Protein AF-B1H1B9-F1 (afdb_monomer)

Sequence (401 aa):
MFMEPSKSPTAQKQERFEDKLERRLECHEILRSRYNITSCRQDTPSWGREQDNQGQSLRQQEFFKRRHLWAEGLEGRRIRSPPKFQKYIRYSSLKHSTHLQSINTDHGLSENNKLSRKHNHSKTYPFDYKGLNLDTLNKGSQWDSAHDLINRNKMSTREKGVQTSQSLTGLTSICIKRDSSQQTDCATSVLNGELLELSEYLVEALHRERKLKKKLCSLQELFRTLLQTSEKSFKAQVNEDKLKCKVAVLEKQLFIYSQNFPKTSVKKVLLEMEEEKQRYEEKAKESLQKLTEDKFSAEKNLENTKVSLAVTSGECDIWKEEYEKLKMDWSELTNKHSELKNELFVLQSKLQWIETKDLQMQQLYSHLQSLEREKTELEALNEQLQEDNEQKKERLYSMEG

Secondary structure (DSSP, 8-state):
--PPPPPPP-------HHHHHHHHHHHHHHHHHS----GGG----------------HHHHHHHHHTT-----------PPPP---------------------------------------------------------------------------------------------------S-HHHHHHHHHHHHHHHHHHHHHHHHHHHHHHHHHHHHHHHHHHHHHHHHHHHHHHHHHHHHHHHHHHHHHHHHHHHHS-HHHHHHHHHHHHHHHHHHHHHHHHHHHHHHHHHHHHHHHHHHHHHHHHHHHHHHHHHHHHHHHHHHHHHHHHHHHHHHHHHHHHHHHHHHHHHHHHHHHHHHHHHHHHHHHHHHHHHHHHHHHHHHHHHHHHHHHHH--

Radius of gyration: 79.84 Å; Cα contacts (8 Å, |Δi|>4): 6; chains: 1; bounding box: 178×100×269 Å

Solvent-accessible surface area (backbone atoms only — not comparable to full-atom values): 25959 Å² total; per-residue (Å²): 134,87,81,81,83,76,83,72,80,79,75,77,72,79,72,50,71,63,61,57,49,50,55,51,50,53,52,51,50,56,56,68,70,46,83,78,82,58,82,90,70,70,93,62,93,79,79,85,77,92,77,84,88,81,77,80,54,73,70,55,53,52,52,38,62,78,62,67,64,72,85,73,86,80,82,89,77,93,77,84,81,79,82,86,81,85,76,88,79,88,80,87,77,89,78,83,83,86,83,79,79,86,75,88,82,79,90,81,92,79,92,80,91,82,90,82,90,76,89,86,84,89,82,88,83,89,88,86,86,84,90,83,89,86,83,90,90,85,85,89,84,86,88,88,87,87,82,89,87,89,88,84,88,87,88,85,89,84,88,82,91,84,88,85,86,83,88,82,83,86,88,76,90,83,84,81,84,87,88,85,80,93,88,60,74,64,62,60,52,51,52,52,50,55,52,49,53,51,50,51,52,50,54,52,51,52,50,53,48,54,53,50,51,52,51,49,52,53,50,51,52,51,50,53,51,51,50,54,51,48,54,52,49,55,55,50,50,56,51,50,51,55,49,51,54,52,49,54,52,51,51,51,52,51,49,50,57,56,61,75,51,44,69,65,58,60,50,47,54,52,50,54,50,52,52,50,51,50,52,53,52,50,52,49,49,53,52,51,52,50,51,53,52,53,47,52,52,51,52,53,50,50,50,53,51,51,53,54,48,54,50,54,50,52,52,52,51,52,54,48,54,52,48,51,50,53,52,51,53,51,51,52,52,52,49,53,51,53,51,53,51,51,53,50,52,53,51,51,53,52,50,53,52,49,53,55,49,51,51,53,49,51,53,51,52,53,50,51,54,48,54,50,50,52,49,52,52,50,50,52,51,49,51,52,51,50,50,54,49,50,53,49,50,54,50,50,60,65,70,76,108

InterPro domains:
  IPR051176 Centrosomal and Immune Signaling Modulators [PTHR15715] (124-396)
  IPR060406 SLMAP-like, first coiled-coil [PF27557] (194-260)

Organism: Xenopus tropicalis (NCBI:txid8364)

Foldseek 3Di:
DDDDDDDDPPPPPPDDPVNVVVVVVVVVVVVVPDPPPDVPDPPDPDDDDDDDDDDDDPVVVVVCVVVVVPDDDDDDDDDDDDDDDDDDDDDDDDDDDDDDDDDDDDDDDDDDDDDDDDDDDDDDDDDDDDDDDDDDDDDDDDDDDDDDDDDDDDDDDDDDDDDDDDDDDDDDDDDDDDDDDDDDPPVVVVVVVVVVVVVVVVVVVVVVVVVVVVVVVVVVVVVVVVVVVVVVVVVVVVVVVVVVVVVVVVVVVVVCVCVVCPVVVVVVVVVVVVVVVVVVVVVVVVVVVVVVVVVVVVVVVVVVVVVVVVVVVVVVVVVVVVVVVVVVVVVVVVVVVVVVVVVVVVVVVVVVVVVVVVVVVVVVVVVVVVVVVVVVVVVVVVVVVVVVVVVVVVVVVVVVD

Mean predicted aligned error: 23.72 Å

Structure (mmCIF, N/CA/C/O backbone):
data_AF-B1H1B9-F1
#
_entry.id   AF-B1H1B9-F1
#
loop_
_atom_site.group_PDB
_atom_site.id
_atom_site.type_symbol
_atom_site.label_atom_id
_atom_site.label_alt_id
_atom_site.label_comp_id
_atom_site.label_asym_id
_atom_site.label_entity_id
_atom_site.label_seq_id
_atom_site.pdbx_PDB_ins_code
_atom_site.Cartn_x
_atom_site.Cartn_y
_atom_site.Cartn_z
_atom_site.occupancy
_atom_site.B_iso_or_equiv
_atom_site.auth_seq_id
_atom_site.auth_comp_id
_atom_site.auth_asym_id
_atom_site.auth_atom_id
_atom_site.pdbx_PDB_model_num
ATOM 1 N N . MET A 1 1 ? -12.192 -81.687 13.433 1.00 38.50 1 MET A N 1
ATOM 2 C CA . MET A 1 1 ? -11.233 -81.232 12.406 1.00 38.50 1 MET A CA 1
ATOM 3 C C . MET A 1 1 ? -11.718 -79.895 11.869 1.00 38.50 1 MET A C 1
ATOM 5 O O . MET A 1 1 ? -12.823 -79.839 11.357 1.00 38.50 1 MET A O 1
ATOM 9 N N . PHE A 1 2 ? -10.923 -78.853 12.128 1.00 42.00 2 PHE A N 1
ATOM 10 C CA . PHE A 1 2 ? -10.897 -77.501 11.550 1.00 42.00 2 PHE A CA 1
ATOM 11 C C . PHE A 1 2 ? -12.229 -76.832 11.164 1.00 42.00 2 PHE A C 1
ATOM 13 O O . PHE A 1 2 ? -12.669 -76.888 10.023 1.00 42.00 2 PHE A O 1
ATOM 20 N N . MET A 1 3 ? -12.809 -76.110 12.127 1.00 41.25 3 MET A N 1
ATOM 21 C CA . MET A 1 3 ? -13.683 -74.969 11.844 1.00 41.25 3 MET A CA 1
ATOM 22 C C . MET A 1 3 ? -12.793 -73.737 11.642 1.00 41.25 3 MET A C 1
ATOM 24 O O . MET A 1 3 ? -12.013 -73.387 12.530 1.00 41.25 3 MET A O 1
ATOM 28 N N . GLU A 1 4 ? -12.871 -73.127 10.461 1.00 44.03 4 GLU A N 1
ATOM 29 C CA . GLU A 1 4 ? -12.189 -71.874 10.134 1.00 44.03 4 GLU A CA 1
ATOM 30 C C . GLU A 1 4 ? -12.672 -70.720 11.029 1.00 44.03 4 GLU A C 1
ATOM 32 O O . GLU A 1 4 ? -13.871 -70.625 11.313 1.00 44.03 4 GLU A O 1
ATOM 37 N N . PRO A 1 5 ? -11.790 -69.796 11.450 1.00 44.78 5 PRO A N 1
ATOM 38 C CA . PRO A 1 5 ? -12.225 -68.600 12.145 1.00 44.78 5 PRO A CA 1
ATOM 39 C C . PRO A 1 5 ? -12.875 -67.630 11.150 1.00 44.78 5 PRO A C 1
ATOM 41 O O . PRO A 1 5 ? -12.252 -67.124 10.216 1.00 44.78 5 PRO A O 1
ATOM 44 N N . SER A 1 6 ? -14.156 -67.362 11.393 1.00 41.84 6 SER A N 1
ATOM 45 C CA . SER A 1 6 ? -14.967 -66.338 10.743 1.00 41.84 6 SER A CA 1
ATOM 46 C C . SER A 1 6 ? -14.239 -64.992 10.683 1.00 41.84 6 SER A C 1
ATOM 48 O O . SER A 1 6 ? -13.849 -64.442 11.717 1.00 41.84 6 SER A O 1
ATOM 50 N N . LYS A 1 7 ? -14.101 -64.445 9.470 1.00 47.66 7 LYS A N 1
ATOM 51 C CA . LYS A 1 7 ? -13.587 -63.097 9.204 1.00 47.66 7 LYS A CA 1
ATOM 52 C C . LYS A 1 7 ? -14.380 -62.076 10.023 1.00 47.66 7 LYS A C 1
ATOM 54 O O . LYS A 1 7 ? -15.586 -61.925 9.837 1.00 47.66 7 LYS A O 1
ATOM 59 N N . SER A 1 8 ? -13.694 -61.398 10.936 1.00 42.53 8 SER A N 1
ATOM 60 C CA . SER A 1 8 ? -14.239 -60.277 11.694 1.00 42.53 8 SER A CA 1
ATOM 61 C C . SER A 1 8 ? -14.637 -59.137 10.744 1.00 42.53 8 SER A C 1
ATOM 63 O O . SER A 1 8 ? -13.963 -58.922 9.730 1.00 42.53 8 SER A O 1
ATOM 65 N N . PRO A 1 9 ? -15.715 -58.383 11.033 1.00 46.28 9 PRO A N 1
ATOM 66 C CA . PRO A 1 9 ? -16.057 -57.205 10.254 1.00 46.28 9 PRO A CA 1
ATOM 67 C C . PRO A 1 9 ? -14.921 -56.199 10.413 1.00 46.28 9 PRO A C 1
ATOM 69 O O . PRO A 1 9 ? -14.592 -55.801 11.531 1.00 46.28 9 PRO A O 1
ATOM 72 N N . THR A 1 10 ? -14.304 -55.813 9.298 1.00 49.47 10 THR A N 1
ATOM 73 C CA . THR A 1 10 ? -13.319 -54.734 9.224 1.00 49.47 10 THR A CA 1
ATOM 74 C C . THR A 1 10 ? -13.823 -53.540 10.019 1.00 49.47 10 THR A C 1
ATOM 76 O O . THR A 1 10 ? -14.806 -52.906 9.634 1.00 49.47 10 THR A O 1
ATOM 79 N N . ALA A 1 11 ? -13.145 -53.252 11.131 1.00 47.53 11 ALA A N 1
ATOM 80 C CA . ALA A 1 11 ? -13.317 -52.021 11.872 1.00 47.53 11 ALA A CA 1
ATOM 81 C C . ALA A 1 11 ? -13.227 -50.868 10.868 1.00 47.53 11 ALA A C 1
ATOM 83 O O . ALA A 1 11 ? -12.178 -50.661 10.250 1.00 47.53 11 ALA A O 1
ATOM 84 N N . GLN A 1 12 ? -14.334 -50.150 10.666 1.00 55.00 12 GLN A N 1
ATOM 85 C CA . GLN A 1 12 ? -14.304 -48.849 10.016 1.00 55.00 12 GLN A CA 1
ATOM 86 C C . GLN A 1 12 ? -13.368 -47.993 10.862 1.00 55.00 12 GLN A C 1
ATOM 88 O O . GLN A 1 12 ? -13.754 -47.496 11.919 1.00 55.00 12 GLN A O 1
ATOM 93 N N . LYS A 1 13 ? -12.101 -47.890 10.441 1.00 57.06 13 LYS A N 1
ATOM 94 C CA . LYS A 1 13 ? -11.164 -46.933 11.016 1.00 57.06 13 LYS A CA 1
ATOM 95 C C . LYS A 1 13 ? -11.854 -45.586 10.908 1.00 57.06 13 LYS A C 1
ATOM 97 O O . LYS A 1 13 ? -12.139 -45.116 9.807 1.00 57.06 13 LYS A O 1
ATOM 102 N N . GLN A 1 14 ? -12.188 -45.023 12.061 1.00 60.50 14 GLN A N 1
ATOM 103 C CA . GLN A 1 14 ? -12.740 -43.691 12.170 1.00 60.50 14 GLN A CA 1
ATOM 104 C C . GLN A 1 14 ? -11.656 -42.735 11.684 1.00 60.50 14 GLN A C 1
ATOM 106 O O . GLN A 1 14 ? -10.759 -42.359 12.433 1.00 60.50 14 GLN A O 1
ATOM 111 N N . GLU A 1 15 ? -11.682 -42.448 10.386 1.00 69.88 15 GLU A N 1
ATOM 112 C CA . GLU A 1 15 ? -10.725 -41.560 9.744 1.00 69.88 15 GLU A CA 1
ATOM 113 C C . GLU A 1 15 ? -10.771 -40.212 10.451 1.00 69.88 15 GLU A C 1
ATOM 115 O O . GLU A 1 15 ? -11.860 -39.641 10.637 1.00 69.88 15 GLU A O 1
ATOM 120 N N . ARG A 1 16 ? -9.599 -39.722 10.865 1.00 76.00 16 ARG A N 1
ATOM 121 C CA . ARG A 1 16 ? -9.518 -38.430 11.532 1.00 76.00 16 ARG A CA 1
ATOM 122 C C . ARG A 1 16 ? -9.980 -37.354 10.556 1.00 76.00 16 ARG A C 1
ATOM 124 O O . ARG A 1 16 ? -9.889 -37.482 9.335 1.00 76.00 16 ARG A O 1
ATOM 131 N N . PHE A 1 17 ? -10.549 -36.290 11.113 1.00 82.88 17 PHE A N 1
ATOM 132 C CA . PHE A 1 17 ? -11.036 -35.167 10.318 1.00 82.88 17 PHE A CA 1
ATOM 133 C C . PHE A 1 17 ? -9.924 -34.563 9.444 1.00 82.88 17 PHE A C 1
ATOM 135 O O . PHE A 1 17 ? -10.196 -34.193 8.302 1.00 82.88 17 PHE A O 1
ATOM 142 N N . GLU A 1 18 ? -8.693 -34.554 9.959 1.00 84.56 18 GLU A N 1
ATOM 143 C CA . GLU A 1 18 ? -7.495 -34.111 9.243 1.00 84.56 18 GLU A CA 1
ATOM 144 C C . GLU A 1 18 ? -7.236 -34.949 7.987 1.00 84.56 18 GLU A C 1
ATOM 146 O O . GLU A 1 18 ? -7.160 -34.392 6.898 1.00 84.56 18 GLU A O 1
ATOM 151 N N . ASP A 1 19 ? -7.275 -36.280 8.083 1.00 83.12 19 ASP A N 1
ATOM 152 C CA . ASP A 1 19 ? -7.076 -37.180 6.935 1.00 83.12 19 ASP A CA 1
ATOM 153 C C . ASP A 1 19 ? -8.133 -36.946 5.831 1.00 83.12 19 ASP A C 1
ATOM 155 O O . ASP A 1 19 ? -7.868 -37.023 4.629 1.00 83.12 19 ASP A O 1
ATOM 159 N N . LYS A 1 20 ? -9.371 -36.608 6.228 1.00 83.50 20 LYS A N 1
ATOM 160 C CA . LYS A 1 20 ? -10.438 -36.205 5.293 1.00 83.50 20 LYS A CA 1
ATOM 161 C C . LYS A 1 20 ? -10.177 -34.838 4.670 1.00 83.50 20 LYS A C 1
ATOM 163 O O . LYS A 1 20 ? -10.596 -34.597 3.537 1.00 83.50 20 LYS A O 1
ATOM 168 N N . LEU A 1 21 ? -9.602 -33.900 5.418 1.00 81.62 21 LEU A N 1
ATOM 169 C CA . LEU A 1 21 ? -9.237 -32.578 4.914 1.00 81.62 21 LEU A CA 1
ATOM 170 C C . LEU A 1 21 ? -8.101 -32.701 3.893 1.00 81.62 21 LEU A C 1
ATOM 172 O O . LEU A 1 21 ? -8.226 -32.170 2.793 1.00 81.62 21 LEU A O 1
ATOM 176 N N . GLU A 1 22 ? -7.075 -33.481 4.215 1.00 87.06 22 GLU A N 1
ATOM 177 C CA . GLU A 1 22 ? -5.898 -33.704 3.382 1.00 87.06 22 GLU A CA 1
ATOM 178 C C . GLU A 1 22 ? -6.263 -34.370 2.050 1.00 87.06 22 GLU A C 1
ATOM 180 O O . GLU A 1 22 ? -5.972 -33.816 0.991 1.00 87.06 22 GLU A O 1
ATOM 185 N N . ARG A 1 23 ? -7.064 -35.448 2.065 1.00 83.44 23 ARG A N 1
ATOM 186 C CA . ARG A 1 23 ? -7.572 -36.059 0.819 1.00 83.44 23 ARG A CA 1
ATOM 187 C C . ARG A 1 23 ? -8.402 -35.101 -0.036 1.00 83.44 23 ARG A C 1
ATOM 189 O O . ARG A 1 23 ? -8.378 -35.183 -1.264 1.00 83.44 23 ARG A O 1
ATOM 196 N N . ARG A 1 24 ? -9.168 -34.195 0.584 1.00 83.19 24 ARG A N 1
ATOM 197 C CA . ARG A 1 24 ? -9.943 -33.178 -0.153 1.00 83.19 24 ARG A CA 1
ATOM 198 C C . ARG A 1 24 ? -9.032 -32.139 -0.797 1.00 83.19 24 ARG A C 1
ATOM 200 O O . ARG A 1 24 ? -9.302 -31.744 -1.929 1.00 83.19 24 ARG A O 1
ATOM 207 N N . LEU A 1 25 ? -7.978 -31.721 -0.102 1.00 82.06 25 LEU A N 1
ATOM 208 C CA . LEU A 1 25 ? -6.976 -30.800 -0.632 1.00 82.06 25 LEU A CA 1
ATOM 209 C C . LEU A 1 25 ? -6.209 -31.433 -1.794 1.00 82.06 25 LEU A C 1
ATOM 211 O O . LEU A 1 25 ? -6.105 -30.815 -2.849 1.00 82.06 25 LEU A O 1
ATOM 215 N N . GLU A 1 26 ? -5.785 -32.687 -1.653 1.00 82.50 26 GLU A N 1
ATOM 216 C CA . GLU A 1 26 ? -5.095 -33.435 -2.706 1.00 82.50 26 GLU A CA 1
ATOM 217 C C . GLU A 1 26 ? -5.980 -33.605 -3.954 1.00 82.50 26 GLU A C 1
ATOM 219 O O . GLU A 1 26 ? -5.553 -33.325 -5.074 1.00 82.50 26 GLU A O 1
ATOM 224 N N . CYS A 1 27 ? -7.265 -33.936 -3.776 1.00 76.81 27 CYS A N 1
ATOM 225 C CA . CYS A 1 27 ? -8.228 -33.968 -4.882 1.00 76.81 27 CYS A CA 1
ATOM 226 C C . CYS A 1 27 ? -8.391 -32.596 -5.556 1.00 76.81 27 CYS A C 1
ATOM 228 O O . CYS A 1 27 ? -8.479 -32.516 -6.783 1.00 76.81 27 CYS A O 1
ATOM 230 N N . HIS A 1 28 ? -8.431 -31.510 -4.778 1.00 76.75 28 HIS A N 1
ATOM 231 C CA . HIS A 1 28 ? -8.497 -30.150 -5.316 1.00 76.75 28 HIS A CA 1
ATOM 232 C C . HIS A 1 28 ? -7.235 -29.767 -6.100 1.00 76.75 28 HIS A C 1
ATOM 234 O O . HIS A 1 28 ? -7.345 -29.088 -7.123 1.00 76.75 28 HIS A O 1
ATOM 240 N N . GLU A 1 29 ? -6.063 -30.230 -5.671 1.00 76.12 29 GLU A N 1
ATOM 241 C CA . GLU A 1 29 ? -4.786 -29.954 -6.331 1.00 76.12 29 GLU A CA 1
ATOM 242 C C . GLU A 1 29 ? -4.626 -30.755 -7.636 1.00 76.12 29 GLU A C 1
ATOM 244 O O . GLU A 1 29 ? -4.205 -30.216 -8.664 1.00 76.12 29 GLU A O 1
ATOM 249 N N . ILE A 1 30 ? -5.100 -32.006 -7.658 1.00 74.00 30 ILE A N 1
ATOM 250 C CA . ILE A 1 30 ? -5.214 -32.810 -8.886 1.00 74.00 30 ILE A CA 1
ATOM 251 C C . ILE A 1 30 ? -6.164 -32.137 -9.888 1.00 74.00 30 ILE A C 1
ATOM 253 O O . ILE A 1 30 ? -5.888 -32.113 -11.087 1.00 74.00 30 ILE A O 1
ATOM 257 N N . LEU A 1 31 ? -7.276 -31.558 -9.419 1.00 69.62 31 LEU A N 1
ATOM 258 C CA . LEU A 1 31 ? -8.219 -30.833 -10.277 1.00 69.62 31 LEU A CA 1
ATOM 259 C C . LEU A 1 31 ? -7.669 -29.491 -10.783 1.00 69.62 31 LEU A C 1
ATOM 261 O O . LEU A 1 31 ? -8.015 -29.101 -11.898 1.00 69.62 31 LEU A O 1
ATOM 265 N N . ARG A 1 32 ? -6.812 -28.802 -10.014 1.00 69.31 32 ARG A N 1
ATOM 266 C CA . ARG A 1 32 ? -6.080 -27.608 -10.482 1.00 69.31 32 ARG A CA 1
ATOM 267 C C . ARG A 1 32 ? -5.068 -27.940 -11.569 1.00 69.31 32 ARG A C 1
ATOM 269 O O . ARG A 1 32 ? -4.924 -27.167 -12.509 1.00 69.31 32 ARG A O 1
ATOM 276 N N . SER A 1 33 ? -4.390 -29.077 -11.431 1.00 59.28 33 SER A N 1
ATOM 277 C CA . SER A 1 33 ? -3.333 -29.516 -12.349 1.00 59.28 33 SER A CA 1
ATOM 278 C C . SER A 1 33 ? -3.878 -30.033 -13.685 1.00 59.28 33 SER A C 1
ATOM 280 O O . SER A 1 33 ? -3.145 -30.147 -14.667 1.00 59.28 33 SER A O 1
ATOM 282 N N . ARG A 1 34 ? -5.180 -30.332 -13.759 1.00 65.81 34 ARG A N 1
ATOM 283 C CA . ARG A 1 34 ? -5.854 -30.648 -15.019 1.00 65.81 34 ARG A CA 1
ATOM 284 C C . ARG A 1 34 ? -6.148 -29.355 -15.776 1.00 65.81 34 ARG A C 1
ATOM 286 O O . ARG A 1 34 ? -6.975 -28.549 -15.352 1.00 65.81 34 ARG A O 1
ATOM 293 N N . TYR A 1 35 ? -5.531 -29.197 -16.947 1.00 51.22 35 TYR A N 1
ATOM 294 C CA . TYR A 1 35 ? -5.990 -28.245 -17.959 1.00 51.22 35 TYR A CA 1
ATOM 295 C C . TYR A 1 35 ? -7.425 -28.615 -18.359 1.00 51.22 35 TYR A C 1
ATOM 297 O O . TYR A 1 35 ? -7.658 -29.501 -19.180 1.00 51.22 35 TYR A O 1
ATOM 305 N N . ASN A 1 36 ? -8.409 -27.964 -17.738 1.00 57.41 36 ASN A N 1
ATOM 306 C CA . ASN A 1 36 ? -9.822 -28.150 -18.045 1.00 57.41 36 ASN A CA 1
ATOM 307 C C . ASN A 1 36 ? -10.141 -27.494 -19.396 1.00 57.41 36 ASN A C 1
ATOM 309 O O . ASN A 1 36 ? -10.676 -26.388 -19.452 1.00 57.41 36 ASN A O 1
ATOM 313 N N . ILE A 1 37 ? -9.834 -28.182 -20.498 1.00 50.12 37 ILE A N 1
ATOM 314 C CA . ILE A 1 37 ? -10.409 -27.871 -21.809 1.00 50.12 37 ILE A CA 1
ATOM 315 C C . ILE A 1 37 ? -11.833 -28.426 -21.799 1.00 50.12 37 ILE A C 1
ATOM 317 O O . ILE A 1 37 ? -12.116 -29.519 -22.280 1.00 50.12 37 ILE A O 1
ATOM 321 N N . THR A 1 38 ? -12.756 -27.690 -21.189 1.00 53.25 38 THR A N 1
ATOM 322 C CA . THR A 1 38 ? -14.176 -27.956 -21.404 1.00 53.25 38 THR A CA 1
ATOM 323 C C . THR A 1 38 ? -14.522 -27.432 -22.795 1.00 53.25 38 THR A C 1
ATOM 325 O O . THR A 1 38 ? -14.432 -26.225 -23.024 1.00 53.25 38 THR A O 1
ATOM 328 N N . SER A 1 39 ? -14.950 -28.302 -23.714 1.00 48.25 39 SER A N 1
ATOM 329 C CA . SER A 1 39 ? -15.420 -27.918 -25.061 1.00 48.25 39 SER A CA 1
ATOM 330 C C . SER A 1 39 ? -16.599 -26.930 -25.046 1.00 48.25 39 SER A C 1
ATOM 332 O O . SER A 1 39 ? -16.954 -26.359 -26.069 1.00 48.25 39 SER A O 1
ATOM 334 N N . CYS A 1 40 ? -17.170 -26.664 -23.872 1.00 50.03 40 CYS A N 1
ATOM 335 C CA . CYS A 1 40 ? -18.264 -25.731 -23.633 1.00 50.03 40 CYS A CA 1
ATOM 336 C C . CYS A 1 40 ? -17.886 -24.238 -23.760 1.00 50.03 40 CYS A C 1
ATOM 338 O O . CYS A 1 40 ? -18.742 -23.391 -23.514 1.00 50.03 40 CYS A O 1
ATOM 340 N N . ARG A 1 41 ? -16.624 -23.895 -24.066 1.00 43.31 41 ARG A N 1
ATOM 341 C CA . ARG A 1 41 ? -16.155 -22.507 -24.269 1.00 43.31 41 ARG A CA 1
ATOM 342 C C . ARG A 1 41 ? -15.235 -22.366 -25.489 1.00 43.31 41 ARG A C 1
ATOM 344 O O . ARG A 1 41 ? -14.189 -21.728 -25.404 1.00 43.31 41 ARG A O 1
ATOM 351 N N . GLN A 1 42 ? -15.587 -22.988 -26.613 1.00 40.50 42 GLN A N 1
ATOM 352 C CA . GLN A 1 42 ? -15.007 -22.588 -27.896 1.00 40.50 42 GLN A CA 1
ATOM 353 C C . GLN A 1 42 ? -15.770 -21.372 -28.431 1.00 40.50 42 GLN A C 1
ATOM 355 O O . GLN A 1 42 ? -16.850 -21.509 -28.995 1.00 40.50 42 GLN A O 1
ATOM 360 N N . ASP A 1 43 ? -15.195 -20.182 -28.251 1.00 39.34 43 ASP A N 1
ATOM 361 C CA . ASP A 1 43 ? -15.568 -18.980 -29.003 1.00 39.34 43 ASP A CA 1
ATOM 362 C C . ASP A 1 43 ? -14.838 -19.000 -30.357 1.00 39.34 43 ASP A C 1
ATOM 364 O O . ASP A 1 43 ? -13.908 -18.237 -30.609 1.00 39.34 43 ASP A O 1
ATOM 368 N N . THR A 1 44 ? -15.240 -19.916 -31.236 1.00 38.09 44 THR A N 1
ATOM 369 C CA . THR A 1 44 ? -14.893 -19.887 -32.662 1.00 38.09 44 THR A CA 1
ATOM 370 C C . THR A 1 44 ? -16.143 -20.225 -33.477 1.00 38.09 44 THR A C 1
ATOM 372 O O . THR A 1 44 ? -16.728 -21.291 -33.274 1.00 38.09 44 THR A O 1
ATOM 375 N N . PRO A 1 45 ? -16.590 -19.363 -34.412 1.00 43.81 45 PRO A N 1
ATOM 376 C CA . PRO A 1 45 ? -17.684 -19.701 -35.314 1.00 43.81 45 PRO A CA 1
ATOM 377 C C . PRO A 1 45 ? -17.182 -20.749 -36.314 1.00 43.81 45 PRO A C 1
ATOM 379 O O . PRO A 1 45 ? -16.620 -20.413 -37.356 1.00 43.81 45 PRO A O 1
ATOM 382 N N . SER A 1 46 ? -17.332 -22.033 -35.984 1.00 35.28 46 SER A N 1
ATOM 383 C CA . SER A 1 46 ? -17.124 -23.099 -36.963 1.00 35.28 46 SER A CA 1
ATOM 384 C C . SER A 1 46 ? -18.366 -23.196 -37.844 1.00 35.28 46 SER A C 1
ATOM 386 O O . SER A 1 46 ? -19.446 -23.612 -37.428 1.00 35.28 46 SER A O 1
ATOM 388 N N . TRP A 1 47 ? -18.213 -22.711 -39.069 1.00 34.22 47 TRP A N 1
ATOM 389 C CA . TRP A 1 47 ? -19.151 -22.945 -40.150 1.00 34.22 47 TRP A CA 1
ATOM 390 C C . TRP A 1 47 ? -19.129 -24.428 -40.524 1.00 34.22 47 TRP A C 1
ATOM 392 O O . TRP A 1 47 ? -18.063 -24.991 -40.759 1.00 34.22 47 TRP A O 1
ATOM 402 N N . GLY A 1 48 ? -20.319 -25.018 -40.630 1.00 37.84 48 GLY A N 1
ATOM 403 C CA . GLY A 1 48 ? -20.553 -26.259 -41.359 1.00 37.84 48 GLY A CA 1
ATOM 404 C C . GLY A 1 48 ? -20.260 -27.543 -40.586 1.00 37.84 48 GLY A C 1
ATOM 405 O O . GLY A 1 48 ? -19.148 -28.058 -40.615 1.00 37.84 48 GLY A O 1
ATOM 406 N N . ARG A 1 49 ? -21.310 -28.128 -40.006 1.00 35.44 49 ARG A N 1
ATOM 407 C CA . ARG A 1 49 ? -21.735 -29.495 -40.339 1.00 35.44 49 ARG A CA 1
ATOM 408 C C . ARG A 1 49 ? -23.149 -29.736 -39.818 1.00 35.44 49 ARG A C 1
ATOM 410 O O . ARG A 1 49 ? -23.440 -29.518 -38.646 1.00 35.44 49 ARG A O 1
ATOM 417 N N . GLU A 1 50 ? -24.004 -30.161 -40.734 1.00 39.09 50 GLU A N 1
ATOM 418 C CA . GLU A 1 50 ? -25.320 -30.724 -40.479 1.00 39.09 50 GLU A CA 1
ATOM 419 C C . GLU A 1 50 ? -25.195 -31.924 -39.534 1.00 39.09 50 GLU A C 1
ATOM 421 O O . GLU A 1 50 ? -24.439 -32.859 -39.802 1.00 39.09 50 GLU A O 1
ATOM 426 N N . GLN A 1 51 ? -25.956 -31.910 -38.444 1.00 38.25 51 GLN A N 1
ATOM 427 C CA . GLN A 1 51 ? -26.506 -33.137 -37.886 1.00 38.25 51 GLN A CA 1
ATOM 428 C C . GLN A 1 51 ? -27.781 -32.800 -37.118 1.00 38.25 51 GLN A C 1
ATOM 430 O O . GLN A 1 51 ? -27.762 -32.282 -36.001 1.00 38.25 51 GLN A O 1
ATOM 435 N N . ASP A 1 52 ? -28.894 -33.066 -37.789 1.00 36.41 52 ASP A N 1
ATOM 436 C CA . ASP A 1 52 ? -30.220 -33.117 -37.206 1.00 36.41 52 ASP A CA 1
ATOM 437 C C . ASP A 1 52 ? -30.272 -34.092 -36.021 1.00 36.41 52 ASP A C 1
ATOM 439 O O . ASP A 1 52 ? -29.699 -35.179 -36.046 1.00 36.41 52 ASP A O 1
ATOM 443 N N . ASN A 1 53 ? -31.059 -33.698 -35.019 1.00 42.88 53 ASN A N 1
ATOM 444 C CA . ASN A 1 53 ? -31.727 -34.558 -34.044 1.00 42.88 53 ASN A CA 1
ATOM 445 C C . ASN A 1 53 ? -30.877 -35.561 -33.248 1.00 42.88 53 ASN A C 1
ATOM 447 O O . ASN A 1 53 ? -30.838 -36.748 -33.551 1.00 42.88 53 ASN A O 1
ATOM 451 N N . GLN A 1 54 ? -30.397 -35.109 -32.088 1.00 42.03 54 GLN A N 1
ATOM 452 C CA . GLN A 1 54 ? -30.399 -35.862 -30.823 1.00 42.03 54 GLN A CA 1
ATOM 453 C C . GLN A 1 54 ? -30.262 -34.821 -29.699 1.00 42.03 54 GLN A C 1
ATOM 455 O O . GLN A 1 54 ? -29.267 -34.121 -29.592 1.00 42.03 54 GLN A O 1
ATOM 460 N N . GLY A 1 55 ? -31.327 -34.496 -28.971 1.00 43.94 55 GLY A N 1
ATOM 461 C CA . GLY A 1 55 ? -31.784 -35.301 -27.842 1.00 43.94 55 GLY A CA 1
ATOM 462 C C . GLY A 1 55 ? -31.302 -34.623 -26.555 1.00 43.94 55 GLY A C 1
ATOM 463 O O . GLY A 1 55 ? -30.107 -34.534 -26.305 1.00 43.94 55 GLY A O 1
ATOM 464 N N . GLN A 1 56 ? -32.235 -34.062 -25.784 1.00 57.38 56 GLN A N 1
ATOM 465 C CA . GLN A 1 56 ? -31.998 -33.287 -24.558 1.00 57.38 56 GLN A CA 1
ATOM 466 C C . GLN A 1 56 ? -30.903 -33.889 -23.660 1.00 57.38 56 GLN A C 1
ATOM 468 O O . GLN A 1 56 ? -30.865 -35.100 -23.455 1.00 57.38 56 GLN A O 1
ATOM 473 N N . SER A 1 57 ? -30.053 -33.041 -23.063 1.00 70.38 57 SER A N 1
ATOM 474 C CA . SER A 1 57 ? -29.015 -33.517 -22.134 1.00 70.38 57 SER A CA 1
ATOM 475 C C . SER A 1 57 ? -29.626 -34.384 -21.022 1.00 70.38 57 SER A C 1
ATOM 477 O O . SER A 1 57 ? -30.695 -34.055 -20.500 1.00 70.38 57 SER A O 1
ATOM 479 N N . LEU A 1 58 ? -28.928 -35.443 -20.596 1.00 69.19 58 LEU A N 1
ATOM 480 C CA . LEU A 1 58 ? -29.334 -36.323 -19.482 1.00 69.19 58 LEU A CA 1
ATOM 481 C C . LEU A 1 58 ? -29.773 -35.538 -18.232 1.00 69.19 58 LEU A C 1
ATOM 483 O O . LEU A 1 58 ? -30.703 -35.922 -17.525 1.00 69.19 58 LEU A O 1
ATOM 487 N N . ARG A 1 59 ? -29.151 -34.376 -18.001 1.00 65.62 59 ARG A N 1
ATOM 488 C CA . ARG A 1 59 ? -29.484 -33.460 -16.906 1.00 65.62 59 ARG A CA 1
ATOM 489 C C . ARG A 1 59 ? -30.862 -32.809 -17.055 1.00 65.62 59 ARG A C 1
ATOM 491 O O . ARG A 1 59 ? -31.547 -32.605 -16.057 1.00 65.62 59 ARG A O 1
ATOM 498 N N . GLN A 1 60 ? -31.266 -32.466 -18.274 1.00 63.59 60 GLN A N 1
ATOM 499 C CA . GLN A 1 60 ? -32.598 -31.927 -18.550 1.00 63.59 60 GLN A CA 1
ATOM 500 C C . GLN A 1 60 ? -33.673 -33.004 -18.398 1.00 63.59 60 GLN A C 1
ATOM 502 O O . GLN A 1 60 ? -34.698 -32.734 -17.781 1.00 63.59 60 GLN A O 1
ATOM 507 N N . GLN A 1 61 ? -33.421 -34.231 -18.859 1.00 70.25 61 GLN A N 1
ATOM 508 C CA . GLN A 1 61 ? -34.363 -35.339 -18.671 1.00 70.25 61 GLN A CA 1
ATOM 509 C C . GLN A 1 61 ? -34.590 -35.663 -17.186 1.00 70.25 61 GLN A C 1
ATOM 511 O O . GLN A 1 61 ? -35.734 -35.778 -16.750 1.00 70.25 61 GLN A O 1
ATOM 516 N N . GLU A 1 62 ? -33.521 -35.724 -16.385 1.00 70.62 62 GLU A N 1
ATOM 517 C CA . GLU A 1 62 ? -33.600 -35.873 -14.921 1.00 70.62 62 GLU A CA 1
ATOM 518 C C . GLU A 1 62 ? -34.409 -34.741 -14.272 1.00 70.62 62 GLU A C 1
ATOM 520 O O . GLU A 1 62 ? -35.258 -34.979 -13.411 1.00 70.62 62 GLU A O 1
ATOM 525 N N . PHE A 1 63 ? -34.185 -33.501 -14.712 1.00 74.06 63 PHE A N 1
ATOM 526 C CA . PHE A 1 63 ? -34.900 -32.337 -14.201 1.00 74.06 63 PHE A CA 1
ATOM 527 C C . PHE A 1 63 ? -36.405 -32.399 -14.496 1.00 74.06 63 PHE A C 1
ATOM 529 O O . PHE A 1 63 ? -37.208 -32.138 -13.598 1.00 74.06 63 PHE A O 1
ATOM 536 N N . PHE A 1 64 ? -36.800 -32.784 -15.713 1.00 73.50 64 PHE A N 1
ATOM 537 C CA . PHE A 1 64 ? -38.213 -32.930 -16.078 1.00 73.50 64 PHE A CA 1
ATOM 538 C C . PHE A 1 64 ? -38.882 -34.105 -15.356 1.00 73.50 64 PHE A C 1
ATOM 540 O O . PHE A 1 64 ? -40.024 -33.977 -14.914 1.00 73.50 64 PHE A O 1
ATOM 547 N N . LYS A 1 65 ? -38.156 -35.213 -15.158 1.00 73.44 65 LYS A N 1
ATOM 548 C CA . LYS A 1 65 ? -38.652 -36.406 -14.456 1.00 73.44 65 LYS A CA 1
ATOM 549 C C . LYS A 1 65 ? -38.890 -36.146 -12.968 1.00 73.44 65 LYS A C 1
ATOM 551 O O . LYS A 1 65 ? -39.942 -36.504 -12.456 1.00 73.44 65 LYS A O 1
ATOM 556 N N . ARG A 1 66 ? -37.970 -35.448 -12.288 1.00 71.25 66 ARG A N 1
ATOM 557 C CA . ARG A 1 66 ? -38.125 -35.075 -10.865 1.00 71.25 66 ARG A CA 1
ATOM 558 C C . ARG A 1 66 ? -39.240 -34.067 -10.615 1.00 71.25 66 ARG A C 1
ATOM 560 O O . ARG A 1 66 ? -39.730 -33.969 -9.497 1.00 71.25 66 ARG A O 1
ATOM 567 N N . ARG A 1 67 ? -39.592 -33.276 -11.628 1.00 70.12 67 ARG A N 1
ATOM 568 C CA . ARG A 1 67 ? -40.595 -32.213 -11.504 1.00 70.12 67 ARG A CA 1
ATOM 569 C C . ARG A 1 67 ? -41.963 -32.576 -12.079 1.00 70.12 67 ARG A C 1
ATOM 571 O O . ARG A 1 67 ? -42.841 -31.727 -12.023 1.00 70.12 67 ARG A O 1
ATOM 578 N N . HIS A 1 68 ? -42.148 -33.794 -12.600 1.00 61.09 68 HIS A N 1
ATOM 579 C CA . HIS A 1 68 ? -43.397 -34.236 -13.242 1.00 61.09 68 HIS A CA 1
ATOM 580 C C . HIS A 1 68 ? -43.916 -33.245 -14.301 1.00 61.09 68 HIS A C 1
ATOM 582 O O . HIS A 1 68 ? -45.111 -33.018 -14.429 1.00 61.09 68 HIS A O 1
ATOM 588 N N . LEU A 1 69 ? -43.006 -32.634 -15.065 1.00 63.66 69 LEU A N 1
ATOM 589 C CA . LEU A 1 69 ? -43.340 -31.607 -16.063 1.00 63.66 69 LEU A CA 1
ATOM 590 C C . LEU A 1 69 ? -43.600 -32.188 -17.464 1.00 63.66 69 LEU A C 1
ATOM 592 O O . LEU A 1 69 ? -43.516 -31.463 -18.454 1.00 63.66 69 LEU A O 1
ATOM 596 N N . TRP A 1 70 ? -43.896 -33.486 -17.569 1.00 48.56 70 TRP A N 1
ATOM 597 C CA . TRP A 1 70 ? -44.389 -34.052 -18.822 1.00 48.56 70 TRP A CA 1
ATOM 598 C C . TRP A 1 70 ? -45.806 -33.533 -19.036 1.00 48.56 70 TRP A C 1
ATOM 600 O O . TRP A 1 70 ? -46.697 -33.794 -18.234 1.00 48.56 70 TRP A O 1
ATOM 610 N N . ALA A 1 71 ? -45.971 -32.715 -20.071 1.00 39.16 71 ALA A N 1
ATOM 611 C CA . ALA A 1 71 ? -47.233 -32.084 -20.396 1.00 39.16 71 ALA A CA 1
ATOM 612 C C . ALA A 1 71 ? -48.266 -33.147 -20.790 1.00 39.16 71 ALA A C 1
ATOM 614 O O . ALA A 1 71 ? -48.248 -33.652 -21.910 1.00 39.16 71 ALA A O 1
ATOM 615 N N . GLU A 1 72 ? -49.183 -33.442 -19.876 1.00 36.75 72 GLU A N 1
ATOM 616 C CA . GLU A 1 72 ? -50.506 -33.952 -20.208 1.00 36.75 72 GLU A CA 1
ATOM 617 C C . GLU A 1 72 ? -51.480 -32.770 -20.152 1.00 36.75 72 GLU A C 1
ATOM 619 O O . GLU A 1 72 ? -51.605 -32.101 -19.131 1.00 36.75 72 GLU A O 1
ATOM 624 N N . GLY A 1 73 ? -52.061 -32.475 -21.318 1.00 40.62 73 GLY A N 1
ATOM 625 C CA . GLY A 1 73 ? -53.231 -31.636 -21.598 1.00 40.62 73 GLY A CA 1
ATOM 626 C C . GLY A 1 73 ? -53.635 -30.528 -20.617 1.00 40.62 73 GLY A C 1
ATOM 627 O O . GLY A 1 73 ? -54.173 -30.805 -19.554 1.00 40.62 73 GLY A O 1
ATOM 628 N N . LEU A 1 74 ? -53.554 -29.271 -21.071 1.00 35.38 74 LEU A N 1
ATOM 629 C CA . LEU A 1 74 ? -54.712 -28.387 -21.325 1.00 35.38 74 LEU A CA 1
ATOM 630 C C . LEU A 1 74 ? -54.272 -26.913 -21.434 1.00 35.38 74 LEU A C 1
ATOM 632 O O . LEU A 1 74 ? -53.661 -26.337 -20.542 1.00 35.38 74 LEU A O 1
ATOM 636 N N . GLU A 1 75 ? -54.591 -26.353 -22.597 1.00 33.09 75 GLU A N 1
ATOM 637 C CA . GLU A 1 75 ? -54.949 -24.967 -22.914 1.00 33.09 75 GLU A CA 1
ATOM 638 C C . GLU A 1 75 ? -54.352 -23.776 -22.132 1.00 33.09 75 GLU A C 1
ATOM 640 O O . GLU A 1 75 ? -54.666 -23.483 -20.984 1.00 33.09 75 GLU A O 1
ATOM 645 N N . GLY A 1 76 ? -53.653 -22.929 -22.895 1.00 40.19 76 GLY A N 1
ATOM 646 C CA . GLY A 1 76 ? -54.091 -21.545 -23.072 1.00 40.19 76 GLY A CA 1
ATOM 647 C C . GLY A 1 76 ? -53.990 -20.596 -21.876 1.00 40.19 76 GLY A C 1
ATOM 648 O O . GLY A 1 76 ? -54.988 -20.269 -21.243 1.00 40.19 76 GLY A O 1
ATOM 649 N N . ARG A 1 77 ? -52.833 -19.937 -21.731 1.00 33.84 77 ARG A N 1
ATOM 650 C CA . ARG A 1 77 ? -52.811 -18.481 -21.499 1.00 33.84 77 ARG A CA 1
ATOM 651 C C . ARG A 1 77 ? -51.446 -17.879 -21.822 1.00 33.84 77 ARG A C 1
ATOM 653 O O . ARG A 1 77 ? -50.455 -18.110 -21.138 1.00 33.84 77 ARG A O 1
ATOM 660 N N . ARG A 1 78 ? -51.416 -17.052 -22.871 1.00 41.75 78 ARG A N 1
ATOM 661 C CA . ARG A 1 78 ? -50.329 -16.100 -23.118 1.00 41.75 78 ARG A CA 1
ATOM 662 C C . ARG A 1 78 ? -50.327 -15.076 -21.985 1.00 41.75 78 ARG A C 1
ATOM 664 O O . ARG A 1 78 ? -51.280 -14.312 -21.864 1.00 41.75 78 ARG A O 1
ATOM 671 N N . ILE A 1 79 ? -49.250 -15.025 -21.204 1.00 35.00 79 ILE A N 1
ATOM 672 C CA . ILE A 1 79 ? -48.935 -13.862 -20.372 1.00 35.00 79 ILE A CA 1
ATOM 673 C C . ILE A 1 79 ? -47.712 -13.177 -20.976 1.00 35.00 79 ILE A C 1
ATOM 675 O O . ILE A 1 79 ? -46.661 -13.771 -21.200 1.00 35.00 79 ILE A O 1
ATOM 679 N N . ARG A 1 80 ? -47.944 -11.913 -21.312 1.00 34.06 80 ARG A N 1
ATOM 680 C CA . ARG A 1 80 ? -47.080 -10.950 -21.985 1.00 34.06 80 ARG A CA 1
ATOM 681 C C . ARG A 1 80 ? -45.863 -10.625 -21.108 1.00 34.06 80 ARG A C 1
ATOM 683 O O . ARG A 1 80 ? -46.027 -10.198 -19.970 1.00 34.06 80 ARG A O 1
ATOM 690 N N . SER A 1 81 ? -44.658 -10.796 -21.643 1.00 33.78 81 SER A N 1
ATOM 691 C CA . SER A 1 81 ? -43.399 -10.422 -20.986 1.00 33.78 81 SER A CA 1
ATOM 692 C C . SER A 1 81 ? -43.260 -8.891 -20.880 1.00 33.78 81 SER A C 1
ATOM 694 O O . SER A 1 81 ? -43.438 -8.216 -21.898 1.00 33.78 81 SER A O 1
ATOM 696 N N . PRO A 1 82 ? -42.894 -8.314 -19.718 1.00 34.59 82 PRO A N 1
ATOM 697 C CA . PRO A 1 82 ? -42.442 -6.923 -19.626 1.00 34.59 82 PRO A CA 1
ATOM 698 C C . PRO A 1 82 ? -40.993 -6.754 -20.136 1.00 34.59 82 PRO A C 1
ATOM 700 O O . PRO A 1 82 ? -40.240 -7.733 -20.184 1.00 34.59 82 PRO A O 1
ATOM 703 N N . PRO A 1 83 ? -40.584 -5.534 -20.535 1.00 38.38 83 PRO A N 1
ATOM 704 C CA . PRO A 1 83 ? -39.376 -5.291 -21.319 1.00 38.38 83 PRO A CA 1
ATOM 705 C C . PRO A 1 83 ? -38.091 -5.425 -20.490 1.00 38.38 83 PRO A C 1
ATOM 707 O O . PRO A 1 83 ? -38.041 -5.106 -19.303 1.00 38.38 83 PRO A O 1
ATOM 710 N N . LYS A 1 84 ? -37.026 -5.891 -21.152 1.00 35.78 84 LYS A N 1
ATOM 711 C CA . LYS A 1 84 ? -35.691 -6.087 -20.575 1.00 35.78 84 LYS A CA 1
ATOM 712 C C . LYS A 1 84 ? -35.083 -4.738 -20.169 1.00 35.78 84 LYS A C 1
ATOM 714 O O . LYS A 1 84 ? -34.745 -3.937 -21.034 1.00 35.78 84 LYS A O 1
ATOM 719 N N . PHE A 1 85 ? -34.878 -4.521 -18.870 1.00 30.53 85 PHE A N 1
ATOM 720 C CA . PHE A 1 85 ? -33.965 -3.488 -18.380 1.00 30.53 85 PHE A CA 1
ATOM 721 C C . PHE A 1 85 ? -32.521 -3.970 -18.549 1.00 30.53 85 PHE A C 1
ATOM 723 O O . PHE A 1 85 ? -32.092 -4.968 -17.968 1.00 30.53 85 PHE A O 1
ATOM 730 N N . GLN A 1 86 ? -31.785 -3.248 -19.384 1.00 36.88 86 GLN A N 1
ATOM 731 C CA . GLN A 1 86 ? -30.381 -3.447 -19.701 1.00 36.88 86 GLN A CA 1
ATOM 732 C C . GLN A 1 86 ? -29.531 -2.967 -18.515 1.00 36.88 86 GLN A C 1
ATOM 734 O O . GLN A 1 86 ? -29.423 -1.769 -18.266 1.00 36.88 86 GLN A O 1
ATOM 739 N N . LYS A 1 87 ? -28.932 -3.891 -17.755 1.00 31.53 87 LYS A N 1
ATOM 740 C CA . LYS A 1 87 ? -27.871 -3.555 -16.796 1.00 31.53 87 LYS A CA 1
ATOM 741 C C . LYS A 1 87 ? -26.517 -3.864 -17.420 1.00 31.53 87 LYS A C 1
ATOM 743 O O . LYS A 1 87 ? -26.141 -5.022 -17.578 1.00 31.53 87 LYS A O 1
ATOM 748 N N . TYR A 1 88 ? -25.796 -2.800 -17.753 1.00 32.72 88 TYR A N 1
ATOM 749 C CA . TYR A 1 88 ? -24.352 -2.827 -17.926 1.00 32.72 88 TYR A CA 1
ATOM 750 C C . TYR A 1 88 ? -23.708 -3.194 -16.586 1.00 32.72 88 TYR A C 1
ATOM 752 O O . TYR A 1 88 ? -23.847 -2.457 -15.613 1.00 32.72 88 TYR A O 1
ATOM 760 N N . ILE A 1 89 ? -22.975 -4.304 -16.545 1.00 32.12 89 ILE A N 1
ATOM 761 C CA . ILE A 1 89 ? -21.938 -4.524 -15.538 1.00 32.12 89 ILE A CA 1
ATOM 762 C C . ILE A 1 89 ? -20.622 -4.678 -16.294 1.00 32.12 89 ILE A C 1
ATOM 764 O O . ILE A 1 89 ? -20.388 -5.666 -16.986 1.00 32.12 89 ILE A O 1
ATOM 768 N N . ARG A 1 90 ? -19.785 -3.642 -16.191 1.00 29.09 90 ARG A N 1
ATOM 769 C CA . ARG A 1 90 ? -18.386 -3.638 -16.617 1.00 29.09 90 ARG A CA 1
ATOM 770 C C . ARG A 1 90 ? -17.569 -4.223 -15.461 1.00 29.09 90 ARG A C 1
ATOM 772 O O . ARG A 1 90 ? -17.412 -3.560 -14.443 1.00 29.09 90 ARG A O 1
ATOM 779 N N . TYR A 1 91 ? -17.050 -5.439 -15.614 1.00 31.45 91 TYR A N 1
ATOM 780 C CA . TYR A 1 91 ? -15.915 -5.912 -14.820 1.00 31.45 91 TYR A CA 1
ATOM 781 C C . TYR A 1 91 ? -14.656 -5.736 -15.667 1.00 31.45 91 TYR A C 1
ATOM 783 O O . TYR A 1 91 ? -14.452 -6.452 -16.644 1.00 31.45 91 TYR A O 1
ATOM 791 N N . SER A 1 92 ? -13.820 -4.766 -15.313 1.00 29.28 92 SER A N 1
ATOM 792 C CA . SER A 1 92 ? -12.445 -4.674 -15.797 1.00 29.28 92 SER A CA 1
ATOM 793 C C . SER A 1 92 ? -11.546 -5.455 -14.839 1.00 29.28 92 SER A C 1
ATOM 795 O O . SER A 1 92 ? -11.165 -4.941 -13.792 1.00 29.28 92 SER A O 1
ATOM 797 N N . SER A 1 93 ? -11.207 -6.695 -15.187 1.00 32.72 93 SER A N 1
ATOM 798 C CA . SER A 1 93 ? -10.052 -7.387 -14.608 1.00 32.72 93 SER A CA 1
ATOM 799 C C . SER A 1 93 ? -8.961 -7.458 -15.670 1.00 32.72 93 SER A C 1
ATOM 801 O O . SER A 1 93 ? -8.989 -8.329 -16.541 1.00 32.72 93 SER A O 1
ATOM 803 N N . LEU A 1 94 ? -8.019 -6.519 -15.613 1.00 31.02 94 LEU A N 1
ATOM 804 C CA . LEU A 1 94 ? -6.777 -6.589 -16.368 1.00 31.02 94 LEU A CA 1
ATOM 805 C C . LEU A 1 94 ? -5.876 -7.611 -15.664 1.00 31.02 94 LEU A C 1
ATOM 807 O O . LEU A 1 94 ? -5.345 -7.347 -14.590 1.00 31.02 94 LEU A O 1
ATOM 811 N N . LYS A 1 95 ? -5.766 -8.811 -16.235 1.00 32.91 95 LYS A N 1
ATOM 812 C CA . LYS A 1 95 ? -4.742 -9.792 -15.870 1.00 32.91 95 LYS A CA 1
ATOM 813 C C . LYS A 1 95 ? -3.653 -9.721 -16.933 1.00 32.91 95 LYS A C 1
ATOM 815 O O . LYS A 1 95 ? -3.897 -10.141 -18.059 1.00 32.91 95 LYS A O 1
ATOM 820 N N . HIS A 1 96 ? -2.467 -9.239 -16.576 1.00 31.25 96 HIS A N 1
ATOM 821 C CA . HIS A 1 96 ? -1.255 -9.568 -17.319 1.00 31.25 96 HIS A CA 1
ATOM 822 C C . HIS A 1 96 ? -0.506 -10.653 -16.551 1.00 31.25 96 HIS A C 1
ATOM 824 O O . HIS A 1 96 ? -0.081 -10.471 -15.415 1.00 31.25 96 HIS A O 1
ATOM 830 N N . SER A 1 97 ? -0.454 -11.819 -17.188 1.00 28.42 97 SER A N 1
ATOM 831 C CA . SER A 1 97 ? 0.347 -12.976 -16.822 1.00 28.42 97 SER A CA 1
ATOM 832 C C . SER A 1 97 ? 1.806 -12.669 -17.154 1.00 28.42 97 SER A C 1
ATOM 834 O O . SER A 1 97 ? 2.131 -12.377 -18.302 1.00 28.42 97 SER A O 1
ATOM 836 N N . THR A 1 98 ? 2.677 -12.709 -16.150 1.00 32.28 98 THR A N 1
ATOM 837 C CA . THR A 1 98 ? 4.130 -12.661 -16.321 1.00 32.28 98 THR A CA 1
ATOM 838 C C . THR A 1 98 ? 4.645 -14.080 -16.528 1.00 32.28 98 THR A C 1
ATOM 840 O O . THR A 1 98 ? 4.849 -14.818 -15.567 1.00 32.28 98 THR A O 1
ATOM 843 N N . HIS A 1 99 ? 4.841 -14.465 -17.786 1.00 29.11 99 HIS A N 1
ATOM 844 C CA . HIS A 1 99 ? 5.717 -15.573 -18.153 1.00 29.11 99 HIS A CA 1
ATOM 845 C C . HIS A 1 99 ? 7.043 -14.967 -18.620 1.00 29.11 99 HIS A C 1
ATOM 847 O O . HIS A 1 99 ? 7.152 -14.522 -19.761 1.00 29.11 99 HIS A O 1
ATOM 853 N N . LEU A 1 100 ? 8.035 -14.915 -17.730 1.00 30.69 100 LEU A N 1
ATOM 854 C CA . LEU A 1 100 ? 9.417 -14.637 -18.108 1.00 30.69 100 LEU A CA 1
ATOM 855 C C . LEU A 1 100 ? 10.229 -15.912 -17.919 1.00 30.69 100 LEU A C 1
ATOM 857 O O . LEU A 1 100 ? 10.480 -16.370 -16.807 1.00 30.69 100 LEU A O 1
ATOM 861 N N . GLN A 1 101 ? 10.586 -16.485 -19.059 1.00 32.62 101 GLN A N 1
ATOM 862 C CA . GLN A 1 101 ? 11.577 -17.530 -19.205 1.00 32.62 101 GLN A CA 1
ATOM 863 C C . GLN A 1 101 ? 12.948 -16.872 -19.012 1.00 32.62 101 GLN A C 1
ATOM 865 O O . GLN A 1 101 ? 13.239 -15.857 -19.643 1.00 32.62 101 GLN A O 1
ATOM 870 N N . SER A 1 102 ? 13.753 -17.414 -18.097 1.00 30.41 102 SER A N 1
ATOM 871 C CA . SER A 1 102 ? 15.142 -16.993 -17.904 1.00 30.41 102 SER A CA 1
ATOM 872 C C . SER A 1 102 ? 15.916 -17.146 -19.209 1.00 30.41 102 SER A C 1
ATOM 874 O O . SER A 1 102 ? 15.924 -18.227 -19.796 1.00 30.41 102 SER A O 1
ATOM 876 N N . ILE A 1 103 ? 16.583 -16.078 -19.634 1.00 31.78 103 ILE A N 1
ATOM 877 C CA . ILE A 1 103 ? 17.632 -16.131 -20.648 1.00 31.78 103 ILE A CA 1
ATOM 878 C C . ILE A 1 103 ? 18.895 -15.620 -19.961 1.00 31.78 103 ILE A C 1
ATOM 880 O O . ILE A 1 103 ? 19.000 -14.441 -19.634 1.00 31.78 103 ILE A O 1
ATOM 884 N N . ASN A 1 104 ? 19.820 -16.543 -19.704 1.00 33.59 104 ASN A N 1
ATOM 885 C CA . ASN A 1 104 ? 21.217 -16.223 -19.445 1.00 33.59 104 ASN A CA 1
ATOM 886 C C . ASN A 1 104 ? 21.812 -15.690 -20.754 1.00 33.59 104 ASN A C 1
ATOM 888 O O . ASN A 1 104 ? 21.640 -16.324 -21.795 1.00 33.59 104 ASN A O 1
ATOM 892 N N . THR A 1 105 ? 22.516 -14.564 -20.711 1.00 32.53 105 THR A N 1
ATOM 893 C CA . THR A 1 105 ? 23.327 -14.093 -21.839 1.00 32.53 105 THR A CA 1
ATOM 894 C C . THR A 1 105 ? 24.800 -14.197 -21.481 1.00 32.53 105 THR A C 1
ATOM 896 O O . THR A 1 105 ? 25.311 -13.382 -20.714 1.00 32.53 105 THR A O 1
ATOM 899 N N . ASP A 1 106 ? 25.451 -15.201 -22.066 1.00 30.30 106 ASP A N 1
ATOM 900 C CA . ASP A 1 106 ? 26.871 -15.165 -22.401 1.00 30.30 106 ASP A CA 1
ATOM 901 C C . ASP A 1 106 ? 27.089 -14.282 -23.643 1.00 30.30 106 ASP A C 1
ATOM 903 O O . ASP A 1 106 ? 26.200 -14.098 -24.478 1.00 30.30 106 ASP A O 1
ATOM 907 N N . HIS A 1 107 ? 28.298 -13.736 -23.739 1.00 36.16 107 HIS A N 1
ATOM 908 C CA . HIS A 1 107 ? 28.813 -12.898 -24.820 1.00 36.16 107 HIS A CA 1
ATOM 909 C C . HIS A 1 107 ? 28.678 -13.507 -26.230 1.00 36.16 107 HIS A C 1
ATOM 911 O O . HIS A 1 107 ? 28.912 -14.698 -26.423 1.00 36.16 107 HIS A O 1
ATOM 917 N N . GLY A 1 108 ? 28.465 -12.661 -27.249 1.00 28.23 108 GLY A N 1
ATOM 918 C CA . GLY A 1 108 ? 28.723 -13.036 -28.645 1.00 28.23 108 GLY A CA 1
ATOM 919 C C . GLY A 1 108 ? 28.144 -12.089 -29.699 1.00 28.23 108 GLY A C 1
ATOM 920 O O . GLY A 1 108 ? 26.935 -11.953 -29.828 1.00 28.23 108 GLY A O 1
ATOM 921 N N . LEU A 1 109 ? 29.038 -11.470 -30.471 1.00 34.88 109 LEU A N 1
ATOM 922 C CA . LEU A 1 109 ? 28.806 -10.693 -31.695 1.00 34.88 109 LEU A CA 1
ATOM 923 C C . LEU A 1 109 ? 27.927 -11.440 -32.718 1.00 34.88 109 LEU A C 1
ATOM 925 O O . LEU A 1 109 ? 28.224 -12.596 -33.005 1.00 34.88 109 LEU A O 1
ATOM 929 N N . SER A 1 110 ? 26.962 -10.770 -33.364 1.00 30.09 110 SER A N 1
ATOM 930 C CA . SER A 1 110 ? 26.668 -10.967 -34.799 1.00 30.09 110 SER A CA 1
ATOM 931 C C . SER A 1 110 ? 25.598 -10.001 -35.321 1.00 30.09 110 SER A C 1
ATOM 933 O O . SER A 1 110 ? 24.545 -9.820 -34.711 1.00 30.09 110 SER A O 1
ATOM 935 N N . GLU A 1 111 ? 25.876 -9.416 -36.483 1.00 34.44 111 GLU A N 1
ATOM 936 C CA . GLU A 1 111 ? 24.959 -8.657 -37.329 1.00 34.44 111 GLU A CA 1
ATOM 937 C C . GLU A 1 111 ? 23.726 -9.485 -37.733 1.00 34.44 111 GLU A C 1
ATOM 939 O O . GLU A 1 111 ? 23.835 -10.674 -38.033 1.00 34.44 111 GLU A O 1
ATOM 944 N N . ASN A 1 112 ? 22.557 -8.844 -37.840 1.00 33.06 112 ASN A N 1
ATOM 945 C CA . ASN A 1 112 ? 21.829 -8.723 -39.110 1.00 33.06 112 ASN A CA 1
ATOM 946 C C . ASN A 1 112 ? 20.469 -8.022 -38.951 1.00 33.06 112 ASN A C 1
ATOM 948 O O . ASN A 1 112 ? 19.661 -8.308 -38.071 1.00 33.06 112 ASN A O 1
ATOM 952 N N . ASN A 1 113 ? 20.227 -7.123 -39.901 1.00 35.00 113 ASN A N 1
ATOM 953 C CA . ASN A 1 113 ? 19.005 -6.372 -40.155 1.00 35.00 113 ASN A CA 1
ATOM 954 C C . ASN A 1 113 ? 17.719 -7.217 -40.176 1.00 35.00 113 ASN A C 1
ATOM 956 O O . ASN A 1 113 ? 17.665 -8.249 -40.846 1.00 35.00 113 ASN A O 1
ATOM 960 N N . LYS A 1 114 ? 16.628 -6.650 -39.635 1.00 33.69 114 LYS A N 1
ATOM 961 C CA . LYS A 1 114 ? 15.343 -6.499 -40.352 1.00 33.69 114 LYS A CA 1
ATOM 962 C C . LYS A 1 114 ? 14.386 -5.553 -39.617 1.00 33.69 114 LYS A C 1
ATOM 964 O O . LYS A 1 114 ? 13.898 -5.827 -38.527 1.00 33.69 114 LYS A O 1
ATOM 969 N N . LEU A 1 115 ? 14.108 -4.438 -40.287 1.00 32.72 115 LEU A N 1
ATOM 970 C CA . LEU A 1 115 ? 13.086 -3.443 -39.976 1.00 32.72 115 LEU A CA 1
ATOM 971 C C . LEU A 1 115 ? 11.678 -4.058 -39.948 1.00 32.72 115 LEU A C 1
ATOM 973 O O . LEU A 1 115 ? 11.285 -4.755 -40.882 1.00 32.72 115 LEU A O 1
ATOM 977 N N . SER A 1 116 ? 10.866 -3.666 -38.964 1.00 29.89 116 SER A N 1
ATOM 978 C CA . SER A 1 116 ? 9.418 -3.551 -39.161 1.00 29.89 116 SER A CA 1
ATOM 979 C C . SER A 1 116 ? 8.852 -2.400 -38.330 1.00 29.89 116 SER A C 1
ATOM 981 O O . SER A 1 116 ? 8.694 -2.461 -37.115 1.00 29.89 116 SER A O 1
ATOM 983 N N . ARG A 1 117 ? 8.588 -1.313 -39.051 1.00 32.12 117 ARG A N 1
ATOM 984 C CA . ARG A 1 117 ? 7.939 -0.068 -38.643 1.00 32.12 117 ARG A CA 1
ATOM 985 C C . ARG A 1 117 ? 6.449 -0.311 -38.404 1.00 32.12 117 ARG A C 1
ATOM 987 O O . ARG A 1 117 ? 5.770 -0.670 -39.362 1.00 32.12 117 ARG A O 1
ATOM 994 N N . LYS A 1 118 ? 5.914 0.052 -37.230 1.00 29.08 118 LYS A N 1
ATOM 995 C CA . LYS A 1 118 ? 4.552 0.615 -37.101 1.00 29.08 118 LYS A CA 1
ATOM 996 C C . LYS A 1 118 ? 4.484 1.644 -35.969 1.00 29.08 118 LYS A C 1
ATOM 998 O O . LYS A 1 118 ? 4.663 1.321 -34.802 1.00 29.08 118 LYS A O 1
ATOM 1003 N N . HIS A 1 119 ? 4.203 2.885 -36.356 1.00 28.11 119 HIS A N 1
ATOM 1004 C CA . HIS A 1 119 ? 3.716 3.943 -35.476 1.00 28.11 119 HIS A CA 1
ATOM 1005 C C . HIS A 1 119 ? 2.356 3.541 -34.881 1.00 28.11 119 HIS A C 1
ATOM 1007 O O . HIS A 1 119 ? 1.582 2.889 -35.585 1.00 28.11 119 HIS A O 1
ATOM 1013 N N . ASN A 1 120 ? 2.020 3.993 -33.661 1.00 32.97 120 ASN A N 1
ATOM 1014 C CA . ASN A 1 120 ? 1.104 5.132 -33.477 1.00 32.97 120 ASN A CA 1
ATOM 1015 C C . ASN A 1 120 ? 0.402 5.249 -32.092 1.00 32.97 120 ASN A C 1
ATOM 1017 O O . ASN A 1 120 ? -0.095 4.278 -31.534 1.00 32.97 120 ASN A O 1
ATOM 1021 N N . HIS A 1 121 ? 0.218 6.524 -31.711 1.00 29.41 121 HIS A N 1
ATOM 1022 C CA . HIS A 1 121 ? -0.880 7.156 -30.949 1.00 29.41 121 HIS A CA 1
ATOM 1023 C C . HIS A 1 121 ? -0.849 7.226 -29.409 1.00 29.41 121 HIS A C 1
ATOM 1025 O O . HIS A 1 121 ? -1.266 6.332 -28.680 1.00 29.41 121 HIS A O 1
ATOM 1031 N N . SER A 1 122 ? -0.496 8.439 -28.972 1.00 34.09 122 SER A N 1
ATOM 1032 C CA . SER A 1 122 ? -0.828 9.097 -27.707 1.00 34.09 122 SER A CA 1
ATOM 1033 C C . SER A 1 122 ? -2.345 9.199 -27.465 1.00 34.09 122 SER A C 1
ATOM 1035 O O . SER A 1 122 ? -3.101 9.483 -28.398 1.00 34.09 122 SER A O 1
ATOM 1037 N N . LYS A 1 123 ? -2.781 9.028 -26.206 1.00 31.28 123 LYS A N 1
ATOM 1038 C CA . LYS A 1 123 ? -4.093 9.471 -25.700 1.00 31.28 123 LYS A CA 1
ATOM 1039 C C . LYS A 1 123 ? -3.983 9.982 -24.260 1.00 31.28 123 LYS A C 1
ATOM 1041 O O . LYS A 1 123 ? -3.806 9.207 -23.325 1.00 31.28 123 LYS A O 1
ATOM 1046 N N . THR A 1 124 ? -4.153 11.291 -24.119 1.00 31.34 124 THR A N 1
ATOM 1047 C CA . THR A 1 124 ? -4.415 12.033 -22.877 1.00 31.34 124 THR A CA 1
ATOM 1048 C C . THR A 1 124 ? -5.880 11.852 -22.453 1.00 31.34 124 THR A C 1
ATOM 1050 O O . THR A 1 124 ? -6.762 11.877 -23.312 1.00 31.34 124 THR A O 1
ATOM 1053 N N . TYR A 1 125 ? -6.154 11.719 -21.148 1.00 31.25 125 TYR A N 1
ATOM 1054 C CA . TYR A 1 125 ? -7.507 11.776 -20.567 1.00 31.25 125 TYR A CA 1
ATOM 1055 C C . TYR A 1 125 ? -7.600 12.850 -19.464 1.00 31.25 125 TYR A C 1
ATOM 1057 O O . TYR A 1 125 ? -6.624 13.036 -18.735 1.00 31.25 125 TYR A O 1
ATOM 1065 N N . PRO A 1 126 ? -8.754 13.536 -19.327 1.00 33.81 126 PRO A N 1
ATOM 1066 C CA . PRO A 1 126 ? -8.993 14.580 -18.334 1.00 33.81 126 PRO A CA 1
ATOM 1067 C C . PRO A 1 126 ? -9.565 14.012 -17.026 1.00 33.81 126 PRO A C 1
ATOM 1069 O O . PRO A 1 126 ? -10.228 12.973 -17.019 1.00 33.81 126 PRO A O 1
ATOM 1072 N N . PHE A 1 127 ? -9.325 14.719 -15.924 1.00 30.36 127 PHE A N 1
ATOM 1073 C CA . PHE A 1 127 ? -9.694 14.310 -14.574 1.00 30.36 127 PHE A CA 1
ATOM 1074 C C . PHE A 1 127 ? -10.473 15.441 -13.888 1.00 30.36 127 PHE A C 1
ATOM 1076 O O . PHE A 1 127 ? -9.925 16.517 -13.667 1.00 30.36 127 PHE A O 1
ATOM 1083 N N . ASP A 1 128 ? -11.747 15.184 -13.579 1.00 30.09 128 ASP A N 1
ATOM 1084 C CA . ASP A 1 128 ? -12.654 16.071 -12.841 1.00 30.09 128 ASP A CA 1
ATOM 1085 C C . ASP A 1 128 ? -12.941 15.478 -11.454 1.00 30.09 128 ASP A C 1
ATOM 1087 O O . ASP A 1 128 ? -13.309 14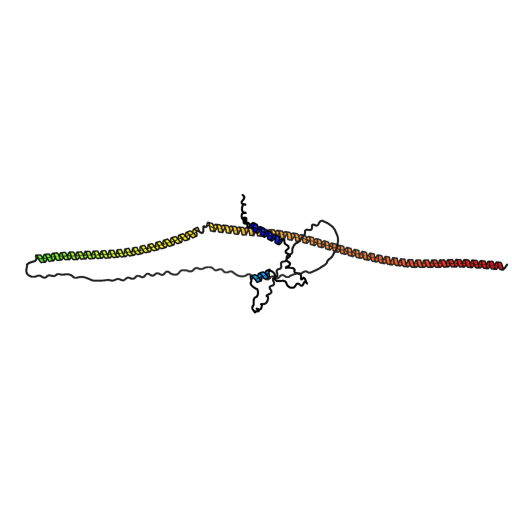.306 -11.341 1.00 30.09 128 ASP A O 1
ATOM 1091 N N . TYR A 1 129 ? -12.872 16.307 -10.407 1.00 32.16 129 TYR A N 1
ATOM 1092 C CA . TYR A 1 129 ? -13.419 16.001 -9.082 1.00 32.16 129 TYR A CA 1
ATOM 1093 C C . TYR A 1 129 ? -14.432 17.074 -8.646 1.00 32.16 129 TYR A C 1
ATOM 1095 O O . TYR A 1 129 ? -14.108 18.252 -8.523 1.00 32.16 129 TYR A O 1
ATOM 1103 N N . LYS A 1 130 ? -15.656 16.630 -8.338 1.00 32.75 130 LYS A N 1
ATOM 1104 C CA . LYS A 1 130 ? -16.601 17.233 -7.374 1.00 32.75 130 LYS A CA 1
ATOM 1105 C C . LYS A 1 130 ? -16.691 16.210 -6.227 1.00 32.75 130 LYS A C 1
ATOM 1107 O O . LYS A 1 130 ? -16.770 15.023 -6.517 1.00 32.75 130 LYS A O 1
ATOM 1112 N N . GLY A 1 131 ? -16.569 16.513 -4.936 1.00 30.16 131 GLY A N 1
ATOM 1113 C CA . GLY A 1 131 ? -17.179 17.583 -4.152 1.00 30.16 131 GLY A CA 1
ATOM 1114 C C . GLY A 1 131 ? -18.243 16.943 -3.247 1.00 30.16 131 GLY A C 1
ATOM 1115 O O . GLY A 1 131 ? -19.338 16.670 -3.726 1.00 30.16 131 GLY A O 1
ATOM 1116 N N . LEU A 1 132 ? -17.926 16.669 -1.974 1.00 33.38 132 LEU A N 1
ATOM 1117 C CA . LEU A 1 132 ? -18.895 16.229 -0.959 1.00 33.38 132 LEU A CA 1
ATOM 1118 C C . LEU A 1 132 ? -18.623 16.939 0.375 1.00 33.38 132 LEU A C 1
ATOM 1120 O O . LEU A 1 132 ? -17.589 16.729 1.003 1.00 33.38 132 LEU A O 1
ATOM 1124 N N . ASN A 1 133 ? -19.584 17.779 0.764 1.00 29.92 133 ASN A N 1
ATOM 1125 C CA . ASN A 1 133 ? -19.758 18.340 2.101 1.00 29.92 133 ASN A CA 1
ATOM 1126 C C . ASN A 1 133 ? -20.320 17.269 3.044 1.00 29.92 133 ASN A C 1
ATOM 1128 O O . ASN A 1 133 ? -21.191 16.492 2.649 1.00 29.92 133 ASN A O 1
ATOM 1132 N N . LEU A 1 134 ? -19.871 17.293 4.297 1.00 30.00 134 LEU A N 1
ATOM 1133 C CA . LEU A 1 134 ? -20.451 16.551 5.408 1.00 30.00 134 LEU A CA 1
ATOM 1134 C C . LEU A 1 134 ? -20.796 17.562 6.499 1.00 30.00 134 LEU A C 1
ATOM 1136 O O . LEU A 1 134 ? -19.896 18.164 7.074 1.00 30.00 134 LEU A O 1
ATOM 1140 N N . ASP A 1 135 ? -22.087 17.727 6.768 1.00 27.58 135 ASP A N 1
ATOM 1141 C CA . ASP A 1 135 ? -22.588 18.565 7.849 1.00 27.58 135 ASP A CA 1
ATOM 1142 C C . ASP A 1 135 ? -23.673 17.828 8.638 1.00 27.58 135 ASP A C 1
ATOM 1144 O O . ASP A 1 135 ? -24.567 17.197 8.072 1.00 27.58 135 ASP A O 1
ATOM 1148 N N . THR A 1 136 ? -23.647 18.071 9.949 1.00 29.19 136 THR A N 1
ATOM 1149 C CA . THR A 1 136 ? -24.722 17.890 10.941 1.00 29.19 136 THR A CA 1
ATOM 1150 C C . THR A 1 136 ? -24.929 16.497 11.554 1.00 29.19 136 THR A C 1
ATOM 1152 O O . THR A 1 136 ? -25.611 15.648 10.993 1.00 29.19 136 THR A O 1
ATOM 1155 N N . LEU A 1 137 ? -24.507 16.336 12.818 1.00 32.16 137 LEU A N 1
ATOM 1156 C CA . LEU A 1 137 ? -25.456 16.110 13.923 1.00 32.16 137 LEU A CA 1
ATOM 1157 C C . LEU A 1 137 ? -24.788 16.299 15.296 1.00 32.16 137 LEU A C 1
ATOM 1159 O O . LEU A 1 137 ? -24.011 15.477 15.768 1.00 32.16 137 LEU A O 1
ATOM 1163 N N . ASN A 1 138 ? -25.150 17.410 15.934 1.00 31.80 138 ASN A N 1
ATOM 1164 C CA . ASN A 1 138 ? -24.961 17.712 17.346 1.00 31.80 138 ASN A CA 1
ATOM 1165 C C . ASN A 1 138 ? -26.361 17.918 17.943 1.00 31.80 138 ASN A C 1
ATOM 1167 O O . ASN A 1 138 ? -27.143 18.668 17.356 1.00 31.80 138 ASN A O 1
ATOM 1171 N N . LYS A 1 139 ? -26.669 17.269 19.073 1.00 34.31 139 LYS A N 1
ATOM 1172 C CA . LYS A 1 139 ? -27.581 17.759 20.125 1.00 34.31 139 LYS A CA 1
ATOM 1173 C C . LYS A 1 139 ? -27.634 16.767 21.288 1.00 34.31 139 LYS A C 1
ATOM 1175 O O . LYS A 1 139 ? -27.964 15.600 21.101 1.00 34.31 139 LYS A O 1
ATOM 1180 N N . GLY A 1 140 ? -27.324 17.271 22.480 1.00 28.16 140 GLY A N 1
ATOM 1181 C CA . GLY A 1 140 ? -27.609 16.634 23.763 1.00 28.16 140 GLY A CA 1
ATOM 1182 C C . GLY A 1 140 ? -28.900 17.148 24.415 1.00 28.16 140 GLY A C 1
ATOM 1183 O O . GLY A 1 140 ? -29.552 18.050 23.894 1.00 28.16 140 GLY A O 1
ATOM 1184 N N . SER A 1 141 ? -29.216 16.565 25.573 1.00 32.81 141 SER A N 1
ATOM 1185 C CA . SER A 1 141 ? -30.142 17.016 26.638 1.00 32.81 141 SER A CA 1
ATOM 1186 C C . SER A 1 141 ? -30.033 15.953 27.744 1.00 32.81 141 SER A C 1
ATOM 1188 O O . SER A 1 141 ? -30.181 14.774 27.437 1.00 32.81 141 SER A O 1
ATOM 1190 N N . GLN A 1 142 ? -29.587 16.170 28.979 1.00 27.28 142 GLN A N 1
ATOM 1191 C CA . GLN A 1 142 ? -29.876 17.138 30.047 1.00 27.28 142 GLN A CA 1
ATOM 1192 C C . GLN A 1 142 ? -31.290 17.028 30.699 1.00 27.28 142 GLN A C 1
ATOM 1194 O O . GLN A 1 142 ? -32.238 17.553 30.137 1.00 27.28 142 GLN A O 1
ATOM 1199 N N . TRP A 1 143 ? -31.336 16.313 31.850 1.00 29.22 143 TRP A N 1
ATOM 1200 C CA . TRP A 1 143 ? -32.146 16.349 33.111 1.00 29.22 143 TRP A CA 1
ATOM 1201 C C . TRP A 1 143 ? -33.659 16.695 33.119 1.00 29.22 143 TRP A C 1
ATOM 1203 O O . TRP A 1 143 ? -34.061 17.689 32.536 1.00 29.22 143 TRP A O 1
ATOM 1213 N N . ASP A 1 144 ? -34.484 15.931 33.869 1.00 28.22 144 ASP A N 1
ATOM 1214 C CA . ASP A 1 144 ? -34.980 16.317 35.220 1.00 28.22 144 ASP A CA 1
ATOM 1215 C C . ASP A 1 144 ? -35.983 15.326 35.874 1.00 28.22 144 ASP A C 1
ATOM 1217 O O . ASP A 1 144 ? -36.696 14.577 35.205 1.00 28.22 144 ASP A O 1
ATOM 1221 N N . SER A 1 145 ? -36.003 15.352 37.216 1.00 36.25 145 SER A N 1
ATOM 1222 C CA . SER A 1 145 ? -36.856 14.615 38.175 1.00 36.25 145 SER A CA 1
ATOM 1223 C C . SER A 1 145 ? -38.214 15.290 38.445 1.00 36.25 145 SER A C 1
ATOM 1225 O O . SER A 1 145 ? -38.313 16.511 38.383 1.00 36.25 145 SER A O 1
ATOM 1227 N N . ALA A 1 146 ? -39.223 14.529 38.909 1.00 30.84 146 ALA A N 1
ATOM 1228 C CA . ALA A 1 146 ? -40.386 15.065 39.638 1.00 30.84 146 ALA A CA 1
ATOM 1229 C C . ALA A 1 146 ? -41.028 14.052 40.621 1.00 30.84 146 ALA A C 1
ATOM 1231 O O . ALA A 1 146 ? -40.953 12.840 40.437 1.00 30.84 146 ALA A O 1
ATOM 1232 N N . HIS A 1 147 ? -41.635 14.627 41.664 1.00 30.09 147 HIS A N 1
ATOM 1233 C CA . HIS A 1 147 ? -42.109 14.110 42.957 1.00 30.09 147 HIS A CA 1
ATOM 1234 C C . HIS A 1 147 ? -43.450 13.329 42.995 1.00 30.09 147 HIS A C 1
ATOM 1236 O O . HIS A 1 147 ? -44.312 13.503 42.140 1.00 30.09 147 HIS A O 1
ATOM 1242 N N . ASP A 1 148 ? -43.590 12.548 44.084 1.00 31.47 148 ASP A N 1
ATOM 1243 C CA . ASP A 1 148 ? -44.732 12.257 44.992 1.00 31.47 148 ASP A CA 1
ATOM 1244 C C . ASP A 1 148 ? -46.198 12.349 44.545 1.00 31.47 148 ASP A C 1
ATOM 1246 O O . ASP A 1 148 ? -46.626 13.392 44.076 1.00 31.47 148 ASP A O 1
ATOM 1250 N N . LEU A 1 149 ? -47.023 11.364 44.967 1.00 34.09 149 LEU A N 1
ATOM 1251 C CA . LEU A 1 149 ? -48.410 11.587 45.434 1.00 34.09 149 LEU A CA 1
ATOM 1252 C C . LEU A 1 149 ? -48.997 10.414 46.279 1.00 34.09 149 LEU A C 1
ATOM 1254 O O . LEU A 1 149 ? -49.169 9.294 45.809 1.00 34.09 149 LEU A O 1
ATOM 1258 N N . ILE A 1 150 ? -49.444 10.792 47.488 1.00 34.28 150 ILE A N 1
ATOM 1259 C CA . ILE A 1 150 ? -50.695 10.423 48.197 1.00 34.28 150 ILE A CA 1
ATOM 1260 C C . ILE A 1 150 ? -50.720 9.257 49.206 1.00 34.28 150 ILE A C 1
ATOM 1262 O O . ILE A 1 150 ? -50.771 8.072 48.893 1.00 34.28 150 ILE A O 1
ATOM 1266 N N . ASN A 1 151 ? -50.931 9.694 50.452 1.00 31.55 151 ASN A N 1
ATOM 1267 C CA . ASN A 1 151 ? -51.415 8.986 51.630 1.00 31.55 151 ASN A CA 1
ATOM 1268 C C . ASN A 1 151 ? -52.921 9.314 51.839 1.00 31.55 151 ASN A C 1
ATOM 1270 O O . ASN A 1 151 ? -53.307 10.477 51.693 1.00 31.55 151 ASN A O 1
ATOM 1274 N N . ARG A 1 152 ? -53.784 8.352 52.214 1.00 34.94 152 ARG A N 1
ATOM 1275 C CA . ARG A 1 152 ? -55.152 8.629 52.725 1.00 34.94 152 ARG A CA 1
ATOM 1276 C C . ARG A 1 152 ? -55.597 7.629 53.802 1.00 34.94 152 ARG A C 1
ATOM 1278 O O . ARG A 1 152 ? -55.823 6.455 53.532 1.00 34.94 152 ARG A O 1
ATOM 1285 N N . ASN A 1 153 ? -55.808 8.174 54.999 1.00 34.53 153 ASN A N 1
ATOM 1286 C CA . ASN A 1 153 ? -56.475 7.588 56.167 1.00 34.53 153 ASN A CA 1
ATOM 1287 C C . ASN A 1 153 ? -57.966 7.278 55.931 1.00 34.53 153 ASN A C 1
ATOM 1289 O O . ASN A 1 153 ? -58.597 7.940 55.105 1.00 34.53 153 ASN A O 1
ATOM 1293 N N . LYS A 1 154 ? -58.550 6.408 56.780 1.00 33.28 154 LYS A N 1
ATOM 1294 C CA . LYS A 1 154 ? -59.875 6.608 57.420 1.00 33.28 154 LYS A CA 1
ATOM 1295 C C . LYS A 1 154 ? -60.145 5.594 58.552 1.00 33.28 154 LYS A C 1
ATOM 1297 O O . LYS A 1 154 ? -60.162 4.390 58.324 1.00 33.28 154 LYS A O 1
ATOM 1302 N N . MET A 1 155 ? -60.403 6.117 59.755 1.00 29.83 155 MET A N 1
ATOM 1303 C CA . MET A 1 155 ? -61.050 5.435 60.885 1.00 29.83 155 MET A CA 1
ATOM 1304 C C . MET A 1 155 ? -62.550 5.772 60.916 1.00 29.83 155 MET A C 1
ATOM 1306 O O . MET A 1 155 ? -62.949 6.833 60.439 1.00 29.83 155 MET A O 1
ATOM 1310 N N . SER A 1 156 ? -63.366 4.901 61.520 1.00 33.22 156 SER A N 1
ATOM 1311 C CA . SER A 1 156 ? -64.761 5.181 61.884 1.00 33.22 156 SER A CA 1
ATOM 1312 C C . SER A 1 156 ? -65.081 4.551 63.243 1.00 33.22 156 SER A C 1
ATOM 1314 O O . SER A 1 156 ? -65.051 3.334 63.406 1.00 33.22 156 SER A O 1
ATOM 1316 N N . THR A 1 157 ? -65.350 5.415 64.219 1.00 35.12 157 THR A N 1
ATOM 1317 C CA . THR A 1 157 ? -65.925 5.141 65.539 1.00 35.12 157 THR A CA 1
ATOM 1318 C C . THR A 1 157 ? -67.450 5.123 65.452 1.00 35.12 157 THR A C 1
ATOM 1320 O O . THR A 1 157 ? -68.047 5.925 64.731 1.00 35.12 157 THR A O 1
ATOM 1323 N N . ARG A 1 158 ? -68.103 4.251 66.231 1.00 34.38 158 ARG A N 1
ATOM 1324 C CA . ARG A 1 158 ? -69.532 4.384 66.542 1.00 34.38 158 ARG A CA 1
ATOM 1325 C C . ARG A 1 158 ? -69.827 3.860 67.946 1.00 34.38 158 ARG A C 1
ATOM 1327 O O . ARG A 1 158 ? -69.716 2.667 68.207 1.00 34.38 158 ARG A O 1
ATOM 1334 N N . GLU A 1 159 ? -70.209 4.779 68.821 1.00 31.75 159 GLU A N 1
ATOM 1335 C CA . GLU A 1 159 ? -70.815 4.530 70.127 1.00 31.75 159 GLU A CA 1
ATOM 1336 C C . GLU A 1 159 ? -72.319 4.263 69.975 1.00 31.75 159 GLU A C 1
ATOM 1338 O O . GLU A 1 159 ? -72.970 4.829 69.091 1.00 31.75 159 GLU A O 1
ATOM 1343 N N . LYS A 1 160 ? -72.879 3.448 70.877 1.00 39.06 160 LYS A N 1
ATOM 1344 C CA . LYS A 1 160 ? -74.300 3.465 71.253 1.00 39.06 160 LYS A CA 1
ATOM 1345 C C . LYS A 1 160 ? -74.423 3.094 72.732 1.00 39.06 160 LYS A C 1
ATOM 1347 O O . LYS A 1 160 ? -74.016 2.004 73.123 1.00 39.06 160 LYS A O 1
ATOM 1352 N N . GLY A 1 161 ? -74.972 4.006 73.530 1.00 31.33 161 GLY A N 1
ATOM 1353 C CA . GLY A 1 161 ? -75.354 3.765 74.921 1.00 31.33 161 GLY A CA 1
ATOM 1354 C C . GLY A 1 161 ? -76.776 3.218 75.059 1.00 31.33 161 GLY A C 1
ATOM 1355 O O . GLY A 1 161 ? -77.553 3.273 74.109 1.00 31.33 161 GLY A O 1
ATOM 1356 N N . VAL A 1 162 ? -77.109 2.752 76.267 1.00 33.25 162 VAL A N 1
ATOM 1357 C CA . VAL A 1 162 ? -78.472 2.690 76.820 1.00 33.25 162 VAL A CA 1
ATOM 1358 C C . VAL A 1 162 ? -78.372 2.923 78.330 1.00 33.25 162 VAL A C 1
ATOM 1360 O O . VAL A 1 162 ? -77.650 2.219 79.032 1.00 33.25 162 VAL A O 1
ATOM 1363 N N . GLN A 1 163 ? -79.086 3.941 78.803 1.00 33.09 163 GLN A N 1
ATOM 1364 C CA . GLN A 1 163 ? -79.372 4.211 80.208 1.00 33.09 163 GLN A CA 1
ATOM 1365 C C . GLN A 1 163 ? -80.651 3.469 80.608 1.00 33.09 163 GLN A C 1
ATOM 1367 O O . GLN A 1 163 ? -81.588 3.363 79.815 1.00 33.09 163 GLN A O 1
ATOM 1372 N N . THR A 1 164 ? -80.735 3.032 81.861 1.00 34.78 164 THR A N 1
ATOM 1373 C CA . THR A 1 164 ? -82.025 2.773 82.509 1.00 34.78 164 THR A CA 1
ATOM 1374 C C . THR A 1 164 ? -81.938 3.190 83.973 1.00 34.78 164 THR A C 1
ATOM 1376 O O . THR A 1 164 ? -80.975 2.890 84.676 1.00 34.78 164 THR A O 1
ATOM 1379 N N . SER A 1 165 ? -82.927 3.983 84.358 1.00 33.25 165 SER A N 1
ATOM 1380 C CA . SER A 1 165 ? -83.164 4.661 85.626 1.00 33.25 165 SER A CA 1
ATOM 1381 C C . SER A 1 165 ? -84.034 3.815 86.572 1.00 33.25 165 SER A C 1
ATOM 1383 O O . SER A 1 165 ? -84.495 2.747 86.184 1.00 33.25 165 SER A O 1
ATOM 1385 N N . GLN A 1 166 ? -84.320 4.386 87.755 1.00 38.47 166 GLN A N 1
ATOM 1386 C CA . GLN A 1 166 ? -85.310 4.021 88.797 1.00 38.47 166 GLN A CA 1
ATOM 1387 C C . GLN A 1 166 ? -84.669 3.405 90.055 1.00 38.47 166 GLN A C 1
ATOM 1389 O O . GLN A 1 166 ? -84.038 2.358 90.007 1.00 38.47 166 GLN A O 1
ATOM 1394 N N . SER A 1 167 ? -84.597 4.132 91.177 1.00 30.55 167 SER A N 1
ATOM 1395 C CA . SER A 1 167 ? -85.692 4.624 92.040 1.00 30.55 167 SER A CA 1
ATOM 1396 C C . SER A 1 167 ? -86.455 3.479 92.699 1.00 30.55 167 SER A C 1
ATOM 1398 O O . SER A 1 167 ? -87.275 2.829 92.060 1.00 30.55 167 SER A O 1
ATOM 1400 N N . LEU A 1 168 ? -86.186 3.271 93.988 1.00 37.66 168 LEU A N 1
ATOM 1401 C CA . LEU A 1 168 ? -87.076 2.569 94.909 1.00 37.66 168 LEU A CA 1
ATOM 1402 C C . LEU A 1 168 ? -86.789 3.057 96.334 1.00 37.66 168 LEU A C 1
ATOM 1404 O O . LEU A 1 168 ? -86.055 2.457 97.114 1.00 37.66 168 LEU A O 1
ATOM 1408 N N . THR A 1 169 ? -87.340 4.231 96.626 1.00 34.81 169 THR A N 1
ATOM 1409 C CA . THR A 1 169 ? -87.877 4.584 97.939 1.00 34.81 169 THR A CA 1
ATOM 1410 C C . THR A 1 169 ? -89.150 3.767 98.161 1.00 34.81 169 THR A C 1
ATOM 1412 O O . THR A 1 169 ? -89.987 3.693 97.264 1.00 34.81 169 THR A O 1
ATOM 1415 N N . GLY A 1 170 ? -89.334 3.225 99.363 1.00 35.72 170 GLY A N 1
ATOM 1416 C CA . GLY A 1 170 ? -90.627 2.719 99.824 1.00 35.72 170 GLY A CA 1
ATOM 1417 C C . GLY A 1 170 ? -90.617 1.236 100.178 1.00 35.72 170 GLY A C 1
ATOM 1418 O O . GLY A 1 170 ? -90.241 0.417 99.349 1.00 35.72 170 GLY A O 1
ATOM 1419 N N . LEU A 1 171 ? -91.079 0.969 101.405 1.00 38.19 171 LEU A N 1
ATOM 1420 C CA . LEU A 1 171 ? -91.282 -0.286 102.150 1.00 38.19 171 LEU A CA 1
ATOM 1421 C C . LEU A 1 171 ? -90.392 -0.252 103.411 1.00 38.19 171 LEU A C 1
ATOM 1423 O O . LEU A 1 171 ? -89.178 -0.339 103.314 1.00 38.19 171 LEU A O 1
ATOM 1427 N N . THR A 1 172 ? -90.888 -0.073 104.633 1.00 38.66 172 THR A N 1
ATOM 1428 C CA . THR A 1 172 ? -92.275 -0.056 105.104 1.00 38.66 172 THR A CA 1
ATOM 1429 C C . THR A 1 172 ? -92.266 0.572 106.494 1.00 38.66 172 THR A C 1
ATOM 1431 O O . THR A 1 172 ? -91.683 0.027 107.426 1.00 38.66 172 THR A O 1
ATOM 1434 N N . SER A 1 173 ? -92.914 1.723 106.643 1.00 38.97 173 SER A N 1
ATOM 1435 C CA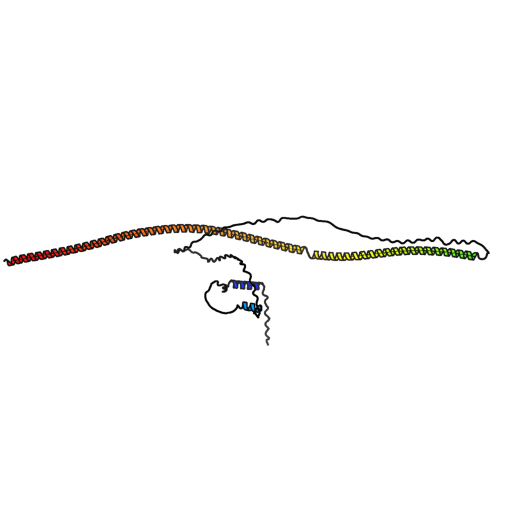 . SER A 1 173 ? -93.431 2.170 107.929 1.00 38.97 173 SER A CA 1
ATOM 1436 C C . SER A 1 173 ? -94.574 1.233 108.314 1.00 38.97 173 SER A C 1
ATOM 1438 O O . SER A 1 173 ? -95.623 1.259 107.669 1.00 38.97 173 SER A O 1
ATOM 1440 N N . ILE A 1 174 ? -94.396 0.417 109.348 1.00 45.97 174 ILE A N 1
ATOM 1441 C CA . ILE A 1 174 ? -95.516 -0.261 110.000 1.00 45.97 174 ILE A CA 1
ATOM 1442 C C . ILE A 1 174 ? -95.808 0.509 111.286 1.00 45.97 174 ILE A C 1
ATOM 1444 O O . ILE A 1 174 ? -95.118 0.401 112.294 1.00 45.97 174 ILE A O 1
ATOM 1448 N N . CYS A 1 175 ? -96.823 1.364 111.187 1.00 37.84 175 CYS A N 1
ATOM 1449 C CA . CYS A 1 175 ? -97.506 1.983 112.307 1.00 37.84 175 CYS A CA 1
ATOM 1450 C C . CYS A 1 175 ? -98.556 0.981 112.797 1.00 37.84 175 CYS A C 1
ATOM 1452 O O . CYS A 1 175 ? -99.476 0.656 112.051 1.00 37.84 175 CYS A O 1
ATOM 1454 N N . ILE A 1 176 ? -98.434 0.501 114.034 1.00 42.78 176 ILE A N 1
ATOM 1455 C CA . ILE A 1 176 ? -99.526 -0.193 114.722 1.00 42.78 176 ILE A CA 1
ATOM 1456 C C . ILE A 1 176 ? -99.912 0.677 115.916 1.00 42.78 176 ILE A C 1
ATOM 1458 O O . ILE A 1 176 ? -99.170 0.809 116.890 1.00 42.78 176 ILE A O 1
ATOM 1462 N N . LYS A 1 177 ? -101.072 1.330 115.789 1.00 42.78 177 LYS A N 1
ATOM 1463 C CA . LYS A 1 177 ? -101.797 1.953 116.897 1.00 42.78 177 LYS A CA 1
ATOM 1464 C C . LYS A 1 177 ? -102.513 0.847 117.686 1.00 42.78 177 LYS A C 1
ATOM 1466 O O . LYS A 1 177 ? -103.097 -0.053 117.092 1.00 42.78 177 LYS A O 1
ATOM 1471 N N . ARG A 1 178 ? -102.412 0.938 119.013 1.00 43.88 178 ARG A N 1
ATOM 1472 C CA . ARG A 1 178 ? -102.966 0.042 120.045 1.00 43.88 178 ARG A CA 1
ATOM 1473 C C . ARG A 1 178 ? -104.497 0.135 120.121 1.00 43.88 178 ARG A C 1
ATOM 1475 O O . ARG A 1 178 ? -105.015 1.230 119.932 1.00 43.88 178 ARG A O 1
ATOM 1482 N N . ASP A 1 179 ? -105.193 -0.962 120.429 1.00 35.03 179 ASP A N 1
ATOM 1483 C CA . ASP A 1 179 ? -105.742 -1.255 121.773 1.00 35.03 179 ASP A CA 1
ATOM 1484 C C . ASP A 1 179 ? -106.759 -2.415 121.743 1.00 35.03 179 ASP A C 1
ATOM 1486 O O . ASP A 1 179 ? -107.681 -2.415 120.932 1.00 35.03 179 ASP A O 1
ATOM 1490 N N . SER A 1 180 ? -106.604 -3.360 122.682 1.00 37.31 180 SER A N 1
ATOM 1491 C CA . SER A 1 180 ? -107.660 -3.938 123.540 1.00 37.31 180 SER A CA 1
ATOM 1492 C C . SER A 1 180 ? -107.464 -5.432 123.853 1.00 37.31 180 SER A C 1
ATOM 1494 O O . SER A 1 180 ? -107.352 -6.279 122.972 1.00 37.31 180 SER A O 1
ATOM 1496 N N . SER A 1 181 ? -107.486 -5.689 125.164 1.00 44.12 181 SER A N 1
ATOM 1497 C CA . SER A 1 181 ? -107.586 -6.944 125.918 1.00 44.12 181 SER A CA 1
ATOM 1498 C C . SER A 1 181 ? -106.455 -7.968 125.793 1.00 44.12 181 SER A C 1
ATOM 1500 O O . SER A 1 181 ? -106.442 -8.849 124.939 1.00 44.12 181 SER A O 1
ATOM 1502 N N . GLN A 1 182 ? -105.548 -7.825 126.760 1.00 45.50 182 GLN A N 1
ATOM 1503 C CA . GLN A 1 182 ? -104.680 -8.819 127.382 1.00 45.50 182 GLN A CA 1
ATOM 1504 C C . GLN A 1 182 ? -105.035 -10.277 127.074 1.00 45.50 182 GLN A C 1
ATOM 1506 O O . GLN A 1 182 ? -106.127 -10.714 127.423 1.00 45.50 182 GLN A O 1
ATOM 1511 N N . GLN A 1 183 ? -104.065 -10.991 126.489 1.00 43.62 183 GLN A N 1
ATOM 1512 C CA . GLN A 1 183 ? -103.670 -12.386 126.765 1.00 43.62 183 GLN A CA 1
ATOM 1513 C C . GLN A 1 183 ? -102.944 -12.989 125.537 1.00 43.62 183 GLN A C 1
ATOM 1515 O O . GLN A 1 183 ? -103.471 -13.897 124.919 1.00 43.62 183 GLN A O 1
ATOM 1520 N N . THR A 1 184 ? -101.759 -12.458 125.172 1.00 49.81 184 THR A N 1
ATOM 1521 C CA . THR A 1 184 ? -100.578 -13.146 124.561 1.00 49.81 184 THR A CA 1
ATOM 1522 C C . THR A 1 184 ? -99.519 -12.111 124.109 1.00 49.81 184 THR A C 1
ATOM 1524 O O . THR A 1 184 ? -99.170 -12.022 122.930 1.00 49.81 184 THR A O 1
ATOM 1527 N N . ASP A 1 185 ? -98.987 -11.294 125.026 1.00 44.69 185 ASP A N 1
ATOM 1528 C CA . ASP A 1 185 ? -97.951 -10.291 124.691 1.00 44.69 185 ASP A CA 1
ATOM 1529 C C . ASP A 1 185 ? -96.573 -10.916 124.391 1.00 44.69 185 ASP A C 1
ATOM 1531 O O . ASP A 1 185 ? -95.766 -10.341 123.661 1.00 44.69 185 ASP A O 1
ATOM 1535 N N . CYS A 1 186 ? -96.306 -12.137 124.871 1.00 54.88 186 CYS A N 1
ATOM 1536 C CA . CYS A 1 186 ? -95.065 -12.851 124.565 1.00 54.88 186 CYS A CA 1
ATOM 1537 C C . CYS A 1 186 ? -95.032 -13.413 123.133 1.00 54.88 186 CYS A C 1
ATOM 1539 O O . CYS A 1 186 ? -94.002 -13.311 122.476 1.00 54.88 186 CYS A O 1
ATOM 1541 N N . ALA A 1 187 ? -96.141 -13.942 122.605 1.00 53.09 187 ALA A N 1
ATOM 1542 C CA . ALA A 1 187 ? -96.164 -14.546 121.268 1.00 53.09 187 ALA A CA 1
ATOM 1543 C C . ALA A 1 187 ? -95.989 -13.500 120.152 1.00 53.09 187 ALA A C 1
ATOM 1545 O O . ALA A 1 187 ? -95.226 -13.710 119.215 1.00 53.09 187 ALA A O 1
ATOM 1546 N N . THR A 1 188 ? -96.629 -12.334 120.284 1.00 55.62 188 THR A N 1
ATOM 1547 C CA . THR A 1 188 ? -96.559 -11.250 119.287 1.00 55.62 188 THR A CA 1
ATOM 1548 C C . THR A 1 188 ? -95.199 -10.535 119.296 1.00 55.62 188 THR A C 1
ATOM 1550 O O . THR A 1 188 ? -94.704 -10.132 118.246 1.00 55.62 188 THR A O 1
ATOM 1553 N N . SER A 1 189 ? -94.559 -10.404 120.467 1.00 59.03 189 SER A N 1
ATOM 1554 C CA . SER A 1 189 ? -93.203 -9.846 120.592 1.00 59.03 189 SER A CA 1
ATOM 1555 C C . SER A 1 189 ? -92.116 -10.801 120.091 1.00 59.03 189 SER A C 1
ATOM 1557 O O . SER A 1 189 ? -91.160 -10.336 119.476 1.00 59.03 189 SER A O 1
ATOM 1559 N N . VAL A 1 190 ? -92.248 -12.110 120.342 1.00 61.00 190 VAL A N 1
ATOM 1560 C CA . VAL A 1 190 ? -91.321 -13.133 119.821 1.00 61.00 190 VAL A CA 1
ATOM 1561 C C . VAL A 1 190 ? -91.419 -13.203 118.294 1.00 61.00 190 VAL A C 1
ATOM 1563 O O . VAL A 1 190 ? -90.398 -13.097 117.623 1.00 61.00 190 VAL A O 1
ATOM 1566 N N . LEU A 1 191 ? -92.638 -13.216 117.738 1.00 68.25 191 LEU A N 1
ATOM 1567 C CA . LEU A 1 191 ? -92.860 -13.181 116.287 1.00 68.25 191 LEU A CA 1
ATOM 1568 C C . LEU A 1 191 ? -92.319 -11.902 115.627 1.00 68.25 191 LEU A C 1
ATOM 1570 O O . LEU A 1 191 ? -91.754 -11.969 114.541 1.00 68.25 191 LEU A O 1
ATOM 1574 N N . ASN A 1 192 ? -92.447 -10.735 116.269 1.00 68.56 192 ASN A N 1
ATOM 1575 C CA . ASN A 1 192 ? -91.868 -9.490 115.748 1.00 68.56 192 ASN A CA 1
ATOM 1576 C C . ASN A 1 192 ? -90.330 -9.467 115.814 1.00 68.56 192 ASN A C 1
ATOM 1578 O O . ASN A 1 192 ? -89.705 -8.878 114.933 1.00 68.56 192 ASN A O 1
ATOM 1582 N N . GLY A 1 193 ? -89.721 -10.088 116.830 1.00 77.31 193 GLY A N 1
ATOM 1583 C CA . GLY A 1 193 ? -88.265 -10.229 116.937 1.00 77.31 193 GLY A CA 1
ATOM 1584 C C . GLY A 1 193 ? -87.688 -11.130 115.844 1.00 77.31 193 GLY A C 1
ATOM 1585 O O . GLY A 1 193 ? -86.772 -10.725 115.134 1.00 77.31 193 GLY A O 1
ATOM 1586 N N . GLU A 1 194 ? -88.294 -12.301 115.638 1.00 82.50 194 GLU A N 1
ATOM 1587 C CA . GLU A 1 194 ? -87.928 -13.234 114.561 1.00 82.50 194 GLU A CA 1
ATOM 1588 C C . GLU A 1 194 ? -88.168 -12.627 113.166 1.00 82.50 194 GLU A C 1
ATOM 1590 O O . GLU A 1 194 ? -87.379 -12.829 112.242 1.00 82.50 194 GLU A O 1
ATOM 1595 N N . LEU A 1 195 ? -89.227 -11.823 113.005 1.00 81.81 195 LEU A N 1
ATOM 1596 C CA . LEU A 1 195 ? -89.512 -11.107 111.759 1.00 81.81 195 LEU A CA 1
ATOM 1597 C C . LEU A 1 195 ? -88.458 -10.028 111.451 1.00 81.81 195 LEU A C 1
ATOM 1599 O O . LEU A 1 195 ? -88.091 -9.846 110.287 1.00 81.81 195 LEU A O 1
ATOM 1603 N N . LEU A 1 196 ? -87.957 -9.327 112.474 1.00 82.81 196 LEU A N 1
ATOM 1604 C CA . LEU A 1 196 ? -86.866 -8.357 112.338 1.00 82.81 196 LEU A CA 1
ATOM 1605 C C . LEU A 1 196 ? -85.553 -9.048 111.956 1.00 82.81 196 LEU A C 1
ATOM 1607 O O . LEU A 1 196 ? -84.906 -8.620 111.001 1.00 82.81 196 LEU A O 1
ATOM 1611 N N . GLU A 1 197 ? -85.204 -10.147 112.621 1.00 86.12 197 GLU A N 1
ATOM 1612 C CA . GLU A 1 197 ? -84.003 -10.932 112.314 1.00 86.12 197 GLU A CA 1
ATOM 1613 C C . GLU A 1 197 ? -84.049 -11.507 110.884 1.00 86.12 197 GLU A C 1
ATOM 1615 O O . GLU A 1 197 ? -83.089 -11.394 110.117 1.00 86.12 197 GLU A O 1
ATOM 1620 N N . LEU A 1 198 ? -85.208 -12.016 110.452 1.00 87.81 198 LEU A N 1
ATOM 1621 C CA . LEU A 1 198 ? -85.415 -12.450 109.069 1.00 87.81 198 LEU A CA 1
ATOM 1622 C C . LEU A 1 198 ? -85.239 -11.296 108.068 1.00 87.81 198 LEU A C 1
ATOM 1624 O O . LEU A 1 198 ? -84.686 -11.496 106.983 1.00 87.81 198 LEU A O 1
ATOM 1628 N N . SER A 1 199 ? -85.684 -10.085 108.419 1.00 88.12 199 SER A N 1
ATOM 1629 C CA . SER A 1 199 ? -85.513 -8.902 107.571 1.00 88.12 199 SER A CA 1
ATOM 1630 C C . SER A 1 199 ? -84.038 -8.513 107.410 1.00 88.12 199 SER A C 1
ATOM 1632 O O . SER A 1 199 ? -83.613 -8.191 106.296 1.00 88.12 199 SER A O 1
ATOM 1634 N N . GLU A 1 200 ? -83.232 -8.630 108.471 1.00 89.88 200 GLU A N 1
ATOM 1635 C CA . GLU A 1 200 ? -81.785 -8.397 108.427 1.00 89.88 200 GLU A CA 1
ATOM 1636 C C . GLU A 1 200 ? -81.081 -9.432 107.547 1.00 89.88 200 GLU A C 1
ATOM 1638 O O . GLU A 1 200 ? -80.302 -9.059 106.661 1.00 89.88 200 GLU A O 1
ATOM 1643 N N . TYR A 1 201 ? -81.419 -10.719 107.694 1.00 93.81 201 TYR A N 1
ATOM 1644 C CA . TYR A 1 201 ? -80.891 -11.770 106.822 1.00 93.81 201 TYR A CA 1
ATOM 1645 C C . TYR A 1 201 ? -81.254 -11.548 105.352 1.00 93.81 201 TYR A C 1
ATOM 1647 O O . TYR A 1 201 ? -80.416 -11.760 104.470 1.00 93.81 201 TYR A O 1
ATOM 1655 N N . LEU A 1 202 ? -82.469 -11.077 105.065 1.00 93.00 202 LEU A N 1
ATOM 1656 C CA . LEU A 1 202 ? -82.902 -10.790 103.700 1.00 93.00 202 LEU A CA 1
ATOM 1657 C C . LEU A 1 202 ? -82.121 -9.613 103.090 1.00 93.00 202 LEU A C 1
ATOM 1659 O O . LEU A 1 202 ? -81.685 -9.680 101.935 1.00 93.00 202 LEU A O 1
ATOM 1663 N N . VAL A 1 203 ? -81.898 -8.548 103.869 1.00 93.38 203 VAL A N 1
ATOM 1664 C CA . VAL A 1 203 ? -81.088 -7.389 103.458 1.00 93.38 203 VAL A CA 1
ATOM 1665 C C . VAL A 1 203 ? -79.633 -7.798 103.223 1.00 93.38 203 VAL A C 1
ATOM 1667 O O . VAL A 1 203 ? -79.029 -7.396 102.221 1.00 93.38 203 VAL A O 1
ATOM 1670 N N . GLU A 1 204 ? -79.068 -8.633 104.093 1.00 93.62 204 GLU A N 1
ATOM 1671 C CA . GLU A 1 204 ? -77.703 -9.131 103.949 1.00 93.62 204 GLU A CA 1
ATOM 1672 C C . GLU A 1 204 ? -77.556 -10.053 102.724 1.00 93.62 204 GLU A C 1
ATOM 1674 O O . GLU A 1 204 ? -76.594 -9.927 101.954 1.00 93.62 204 GLU A O 1
ATOM 1679 N N . ALA A 1 205 ? -78.528 -10.940 102.484 1.00 94.94 205 ALA A N 1
ATOM 1680 C CA . ALA A 1 205 ? -78.585 -11.791 101.296 1.00 94.94 205 ALA A CA 1
ATOM 1681 C C . ALA A 1 205 ? -78.631 -10.954 100.006 1.00 94.94 205 ALA A C 1
ATOM 1683 O O . ALA A 1 205 ? -77.825 -11.180 99.097 1.00 94.94 205 ALA A O 1
ATOM 1684 N N . LEU A 1 206 ? -79.475 -9.916 99.960 1.00 95.50 206 LEU A N 1
ATOM 1685 C CA . LEU A 1 206 ? -79.529 -8.964 98.845 1.00 95.50 206 LEU A CA 1
ATOM 1686 C C . LEU A 1 206 ? -78.203 -8.210 98.650 1.00 95.50 206 LEU A C 1
ATOM 1688 O O . LEU A 1 206 ? -77.774 -7.976 97.515 1.00 95.50 206 LEU A O 1
ATOM 1692 N N . HIS A 1 207 ? -77.516 -7.827 99.731 1.00 95.06 207 HIS A N 1
ATOM 1693 C CA . HIS A 1 207 ? -76.205 -7.179 99.635 1.00 95.06 207 HIS A CA 1
ATOM 1694 C C . HIS A 1 207 ? -75.144 -8.117 99.034 1.00 95.06 207 HIS A C 1
ATOM 1696 O O . HIS A 1 207 ? -74.404 -7.717 98.124 1.00 95.06 207 HIS A O 1
ATOM 1702 N N . ARG A 1 208 ? -75.090 -9.379 99.485 1.00 97.06 208 ARG A N 1
ATOM 1703 C CA . ARG A 1 208 ? -74.198 -10.411 98.924 1.00 97.06 208 ARG A CA 1
ATOM 1704 C C . ARG A 1 208 ? -74.501 -10.676 97.449 1.00 97.06 208 ARG A C 1
ATOM 1706 O O . ARG A 1 208 ? -73.564 -10.750 96.652 1.00 97.06 208 ARG A O 1
ATOM 1713 N N . GLU A 1 209 ? -75.777 -10.727 97.068 1.00 95.25 209 GLU A N 1
ATOM 1714 C CA . GLU A 1 209 ? -76.205 -10.895 95.675 1.00 95.25 209 GLU A CA 1
ATOM 1715 C C . GLU A 1 209 ? -75.711 -9.741 94.788 1.00 95.25 209 GLU A C 1
ATOM 1717 O O . GLU A 1 209 ? -75.097 -9.971 93.743 1.00 95.25 209 GLU A O 1
ATOM 1722 N N . ARG A 1 210 ? -75.879 -8.483 95.222 1.00 95.38 210 ARG A N 1
ATOM 1723 C CA . ARG A 1 210 ? -75.358 -7.312 94.491 1.00 95.38 210 ARG A CA 1
ATOM 1724 C C . ARG A 1 210 ? -73.832 -7.346 94.367 1.00 95.38 210 ARG A C 1
ATOM 1726 O O . ARG A 1 210 ? -73.302 -7.004 93.309 1.00 95.38 210 ARG A O 1
ATOM 1733 N N . LYS A 1 211 ? -73.112 -7.767 95.415 1.00 96.06 211 LYS A N 1
ATOM 1734 C CA . LYS A 1 211 ? -71.645 -7.917 95.385 1.00 96.06 211 LYS A CA 1
ATOM 1735 C C . LYS A 1 211 ? -71.210 -8.996 94.389 1.00 96.06 211 LYS A C 1
ATOM 1737 O O . LYS A 1 211 ? -70.263 -8.770 93.638 1.00 96.06 211 LYS A O 1
ATOM 1742 N N . LEU A 1 212 ? -71.905 -10.134 94.350 1.00 96.88 212 LEU A N 1
ATOM 1743 C CA . LEU A 1 212 ? -71.661 -11.203 93.377 1.00 96.88 212 LEU A CA 1
ATOM 1744 C C . LEU A 1 212 ? -71.956 -10.750 91.945 1.00 96.88 212 LEU A C 1
ATOM 1746 O O . LEU A 1 212 ? -71.119 -10.959 91.073 1.00 96.88 212 LEU A O 1
ATOM 1750 N N . LYS A 1 213 ? -73.074 -10.051 91.710 1.00 96.56 213 LYS A N 1
ATOM 1751 C CA . LYS A 1 213 ? -73.408 -9.473 90.397 1.00 96.56 213 LYS A CA 1
ATOM 1752 C C . LYS A 1 213 ? -72.325 -8.513 89.902 1.00 96.56 213 LYS A C 1
ATOM 1754 O O . LYS A 1 213 ? -71.886 -8.638 88.765 1.00 96.56 213 LYS A O 1
ATOM 1759 N N . LYS A 1 214 ? -71.823 -7.616 90.762 1.00 97.06 214 LYS A N 1
ATOM 1760 C CA . LYS A 1 214 ? -70.696 -6.727 90.418 1.00 97.06 214 LYS A CA 1
ATOM 1761 C C . LYS A 1 214 ? -69.439 -7.514 90.041 1.00 97.06 214 LYS A C 1
ATOM 1763 O O . LYS A 1 214 ? -68.850 -7.239 89.002 1.00 97.06 214 LYS A O 1
ATOM 1768 N N . LYS A 1 215 ? -69.062 -8.519 90.844 1.00 97.44 215 LYS A N 1
ATOM 1769 C CA . LYS A 1 215 ? -67.917 -9.397 90.540 1.00 97.44 215 LYS A CA 1
ATOM 1770 C C . LYS A 1 215 ? -68.094 -10.122 89.205 1.00 97.44 215 LYS A C 1
ATOM 1772 O O . LYS A 1 215 ? -67.140 -10.208 88.442 1.00 97.44 215 LYS A O 1
ATOM 1777 N N . LEU A 1 216 ? -69.299 -10.609 88.913 1.00 97.56 216 LEU A N 1
ATOM 1778 C CA . LEU A 1 216 ? -69.608 -11.275 87.652 1.00 97.56 216 LEU A CA 1
ATOM 1779 C C . LEU A 1 216 ? -69.475 -10.317 86.462 1.00 97.56 216 LEU A C 1
ATOM 1781 O O . LEU A 1 216 ? -68.857 -10.690 85.470 1.00 97.56 216 LEU A O 1
ATOM 1785 N N . CYS A 1 217 ? -69.979 -9.083 86.569 1.00 97.25 217 CYS A N 1
ATOM 1786 C CA . CYS A 1 217 ? -69.795 -8.067 85.529 1.00 97.25 217 CYS A CA 1
ATOM 1787 C C . CYS A 1 217 ? -68.309 -7.780 85.279 1.00 97.25 217 CYS A C 1
ATOM 1789 O O . CYS A 1 217 ? -67.866 -7.840 84.133 1.00 97.25 217 CYS A O 1
ATOM 1791 N N . SER A 1 218 ? -67.521 -7.565 86.339 1.00 95.62 218 SER A N 1
ATOM 1792 C CA . SER A 1 218 ? -66.076 -7.337 86.213 1.00 95.62 218 SER A CA 1
ATOM 1793 C C . SER A 1 218 ? -65.343 -8.533 85.596 1.00 95.62 218 SER A C 1
ATOM 1795 O O . SER A 1 218 ? -64.478 -8.349 84.745 1.00 95.62 218 SER A O 1
ATOM 1797 N N . LEU A 1 219 ? -65.700 -9.768 85.971 1.00 97.44 219 LEU A N 1
ATOM 1798 C CA . LEU A 1 219 ? -65.126 -10.974 85.364 1.00 97.44 219 LEU A CA 1
ATOM 1799 C C . LEU A 1 219 ? -65.499 -11.105 83.885 1.00 97.44 219 LEU A C 1
ATOM 1801 O O . LEU A 1 219 ? -64.653 -11.482 83.080 1.00 97.44 219 LEU A O 1
ATOM 1805 N N . GLN A 1 220 ? -66.732 -10.771 83.502 1.00 97.19 220 GLN A N 1
ATOM 1806 C CA . GLN A 1 220 ? -67.143 -10.778 82.098 1.00 97.19 220 GLN A CA 1
ATOM 1807 C C . GLN A 1 220 ? -66.403 -9.715 81.276 1.00 97.19 220 GLN A C 1
ATOM 1809 O O . GLN A 1 220 ? -66.029 -9.981 80.138 1.00 97.19 220 GLN A O 1
ATOM 1814 N N . GLU A 1 221 ? -66.172 -8.519 81.821 1.00 97.00 221 GLU A N 1
ATOM 1815 C CA . GLU A 1 221 ? -65.351 -7.480 81.181 1.00 97.00 221 GLU A CA 1
ATOM 1816 C C . GLU A 1 221 ? -63.892 -7.925 81.025 1.00 97.00 221 GLU A C 1
ATOM 1818 O O . GLU A 1 221 ? -63.322 -7.813 79.935 1.00 97.00 221 GLU A O 1
ATOM 1823 N N . LEU A 1 222 ? -63.309 -8.518 82.070 1.00 97.44 222 LEU A N 1
ATOM 1824 C CA . LEU A 1 222 ? -61.963 -9.084 82.009 1.00 97.44 222 LEU A CA 1
ATOM 1825 C C . LEU A 1 222 ? -61.881 -10.207 80.964 1.00 97.44 222 LEU A C 1
ATOM 1827 O O . LEU A 1 222 ? -60.952 -10.252 80.166 1.00 97.44 222 LEU A O 1
ATOM 1831 N N . PHE A 1 223 ? -62.884 -11.082 80.909 1.00 97.75 223 PHE A N 1
ATOM 1832 C CA . PHE A 1 223 ? -62.935 -12.152 79.918 1.00 97.75 223 PHE A CA 1
ATOM 1833 C C . PHE A 1 223 ? -63.054 -11.606 78.488 1.00 97.75 223 PHE A C 1
ATOM 1835 O O . PHE A 1 223 ? -62.330 -12.054 77.602 1.00 97.75 223 PHE A O 1
ATOM 1842 N N . ARG A 1 224 ? -63.899 -10.590 78.256 1.00 97.75 224 ARG A N 1
ATOM 1843 C CA . ARG A 1 224 ? -64.012 -9.922 76.944 1.00 97.75 224 ARG A CA 1
ATOM 1844 C C . ARG A 1 224 ? -62.691 -9.292 76.511 1.00 97.75 224 ARG A C 1
ATOM 1846 O O . ARG A 1 224 ? -62.293 -9.442 75.359 1.00 97.75 224 ARG A O 1
ATOM 1853 N N . THR A 1 225 ? -62.011 -8.601 77.424 1.00 97.38 225 THR A N 1
ATOM 1854 C CA . THR A 1 225 ? -60.714 -7.974 77.130 1.00 97.38 225 THR A CA 1
ATOM 1855 C C . THR A 1 225 ? -59.631 -9.016 76.862 1.00 97.38 225 THR A C 1
ATOM 1857 O O . THR A 1 225 ? -58.917 -8.871 75.876 1.00 97.38 225 THR A O 1
ATOM 1860 N N . LEU A 1 226 ? -59.559 -10.094 77.652 1.00 97.75 226 LEU A N 1
ATOM 1861 C CA . LEU A 1 226 ? -58.638 -11.214 77.430 1.00 97.75 226 LEU A CA 1
ATOM 1862 C C . LEU A 1 226 ? -58.865 -11.893 76.074 1.00 97.75 226 LEU A C 1
ATOM 1864 O O . LEU A 1 226 ? -57.910 -12.181 75.356 1.00 97.75 226 LEU A O 1
ATOM 1868 N N . LEU A 1 227 ? -60.125 -12.131 75.702 1.00 97.44 227 LEU A N 1
ATOM 1869 C CA . LEU A 1 227 ? -60.453 -12.738 74.415 1.00 97.44 227 LEU A CA 1
ATOM 1870 C C . LEU A 1 227 ? -60.013 -11.826 73.261 1.00 97.44 227 LEU A C 1
ATOM 1872 O O . LEU A 1 227 ? -59.323 -12.263 72.344 1.00 97.44 227 LEU A O 1
ATOM 1876 N N . GLN A 1 228 ? -60.322 -10.529 73.351 1.00 97.44 228 GLN A N 1
ATOM 1877 C CA . GLN A 1 228 ? -59.951 -9.556 72.326 1.00 97.44 228 GLN A CA 1
ATOM 1878 C C . GLN A 1 228 ? -58.427 -9.383 72.201 1.00 97.44 228 GLN A C 1
ATOM 1880 O O . GLN A 1 228 ? -57.909 -9.195 71.097 1.00 97.44 228 GLN A O 1
ATOM 1885 N N . THR A 1 229 ? -57.689 -9.395 73.313 1.00 97.00 229 THR A N 1
ATOM 1886 C CA . THR A 1 229 ? -56.222 -9.308 73.282 1.00 97.00 229 THR A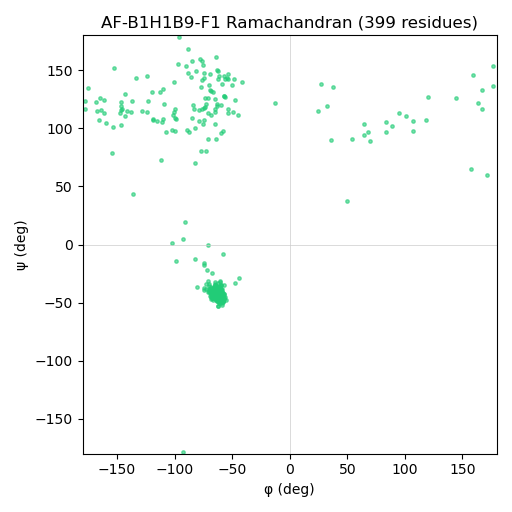 CA 1
ATOM 1887 C C . THR A 1 229 ? -55.602 -10.586 72.727 1.00 97.00 229 THR A C 1
ATOM 1889 O O . THR A 1 229 ? -54.670 -10.497 71.927 1.00 97.00 229 THR A O 1
ATOM 1892 N N . SER A 1 230 ? -56.158 -11.753 73.057 1.00 97.19 230 SER A N 1
ATOM 1893 C CA . SER A 1 230 ? -55.747 -13.044 72.502 1.00 97.19 230 SER A CA 1
ATOM 1894 C C . SER A 1 230 ? -55.946 -13.107 70.983 1.00 97.19 230 SER A C 1
ATOM 1896 O O . SER A 1 230 ? -54.998 -13.405 70.257 1.00 97.19 230 SER A O 1
ATOM 1898 N N . GLU A 1 231 ? -57.119 -12.722 70.470 1.00 97.62 231 GLU A N 1
ATOM 1899 C CA . GLU A 1 231 ? -57.388 -12.668 69.024 1.00 97.62 231 GLU A CA 1
ATOM 1900 C C . GLU A 1 231 ? -56.404 -11.752 68.280 1.00 97.62 231 GLU A C 1
ATOM 1902 O O . GLU A 1 231 ? -55.877 -12.106 67.220 1.00 97.62 231 GLU A O 1
ATOM 1907 N N . LYS A 1 232 ? -56.116 -10.571 68.844 1.00 97.38 232 LYS A N 1
ATOM 1908 C CA . LYS A 1 232 ? -55.127 -9.640 68.280 1.00 97.38 232 LYS A CA 1
ATOM 1909 C C . LYS A 1 232 ? -53.722 -10.244 68.278 1.00 97.38 232 LYS A C 1
ATOM 1911 O O . LYS A 1 232 ? -53.010 -10.081 67.288 1.00 97.38 232 LYS A O 1
ATOM 1916 N N . SER A 1 233 ? -53.341 -10.944 69.348 1.00 97.06 233 SER A N 1
ATOM 1917 C CA . SER A 1 233 ? -52.044 -11.617 69.464 1.00 97.06 233 SER A CA 1
ATOM 1918 C C . SER A 1 233 ? -51.887 -12.722 68.417 1.00 97.06 233 SER A C 1
ATOM 1920 O O . SER A 1 233 ? -50.913 -12.700 67.667 1.00 97.06 233 SER A O 1
ATOM 1922 N N . PHE A 1 234 ? -52.877 -13.606 68.261 1.00 97.81 234 PHE A N 1
ATOM 1923 C CA . PHE A 1 234 ? -52.843 -14.645 67.226 1.00 97.81 234 PHE A CA 1
ATOM 1924 C C . PHE A 1 234 ? -52.775 -14.055 65.813 1.00 97.81 234 PHE A C 1
ATOM 1926 O O . PHE A 1 234 ? -52.016 -14.534 64.970 1.00 97.81 234 PHE A O 1
ATOM 1933 N N . LYS A 1 235 ? -53.511 -12.970 65.545 1.00 97.81 235 LYS A N 1
ATOM 1934 C CA . LYS A 1 235 ? -53.448 -12.285 64.248 1.00 97.81 235 LYS A CA 1
ATOM 1935 C C . LYS A 1 235 ? -52.071 -11.674 63.976 1.00 97.81 235 LYS A C 1
ATOM 1937 O O . LYS A 1 235 ? -51.604 -11.719 62.838 1.00 97.81 235 LYS A O 1
ATOM 1942 N N . ALA A 1 236 ? -51.429 -11.093 64.988 1.00 97.88 236 ALA A N 1
ATOM 1943 C CA . ALA A 1 236 ? -50.067 -10.583 64.869 1.00 97.88 236 ALA A CA 1
ATOM 1944 C C . ALA A 1 236 ? -49.073 -11.720 64.580 1.00 97.88 236 ALA A C 1
ATOM 1946 O O . ALA A 1 236 ? -48.290 -11.596 63.640 1.00 97.88 236 ALA A O 1
ATOM 1947 N N . GLN A 1 237 ? -49.190 -12.844 65.293 1.00 97.75 237 GLN A N 1
ATOM 1948 C CA . GLN A 1 237 ? -48.336 -14.021 65.115 1.00 97.75 237 GLN A CA 1
ATOM 1949 C C . GLN A 1 237 ? -48.394 -14.571 63.683 1.00 97.75 237 GLN A C 1
ATOM 1951 O O . GLN A 1 237 ? -47.366 -14.753 63.039 1.00 97.75 237 GLN A O 1
ATOM 1956 N N . VAL A 1 238 ? -49.598 -14.757 63.132 1.00 97.25 238 VAL A N 1
ATOM 1957 C CA . VAL A 1 238 ? -49.769 -15.251 61.753 1.00 97.25 238 VAL A CA 1
ATOM 1958 C C . VAL A 1 238 ? -49.151 -14.293 60.725 1.00 97.25 238 VAL A C 1
ATOM 1960 O O . VAL A 1 238 ? -48.568 -14.725 59.728 1.00 97.25 238 VAL A O 1
ATOM 1963 N N . ASN A 1 239 ? -49.265 -12.981 60.949 1.00 97.31 239 ASN A N 1
ATOM 1964 C CA . ASN A 1 239 ? -48.652 -11.987 60.067 1.00 97.31 239 ASN A CA 1
ATOM 1965 C C . ASN A 1 239 ? -47.122 -12.016 60.146 1.00 97.31 239 ASN A C 1
ATOM 1967 O O . ASN A 1 239 ? -46.463 -11.902 59.112 1.00 97.31 239 ASN A O 1
ATOM 1971 N N . GLU A 1 240 ? -46.567 -12.179 61.344 1.00 97.81 240 GLU A N 1
ATOM 1972 C CA . GLU A 1 240 ? -45.131 -12.343 61.550 1.00 97.81 240 GLU A CA 1
ATOM 1973 C C . GLU A 1 240 ? -44.612 -13.580 60.812 1.00 97.81 240 GLU A C 1
ATOM 1975 O O . GLU A 1 240 ? -43.653 -13.475 60.050 1.00 97.81 240 GLU A O 1
ATOM 1980 N N . ASP A 1 241 ? -45.291 -14.721 60.943 1.00 97.88 241 ASP A N 1
ATOM 1981 C CA . ASP A 1 241 ? -44.903 -15.961 60.266 1.00 97.88 241 ASP A CA 1
ATOM 1982 C C . ASP A 1 241 ? -44.953 -15.814 58.737 1.00 97.88 241 ASP A C 1
ATOM 1984 O O . ASP A 1 241 ? -44.024 -16.213 58.032 1.00 97.88 241 ASP A O 1
ATOM 1988 N N . LYS A 1 242 ? -45.974 -15.130 58.201 1.00 97.88 242 LYS A N 1
ATOM 1989 C CA . LYS A 1 242 ? -46.048 -14.805 56.767 1.00 97.88 242 LYS A CA 1
ATOM 1990 C C . LYS A 1 242 ? -44.866 -13.948 56.305 1.00 97.88 242 LYS A C 1
ATOM 1992 O O . LYS A 1 242 ? -44.331 -14.169 55.214 1.00 97.88 242 LYS A O 1
ATOM 1997 N N . LEU A 1 243 ? -44.471 -12.955 57.102 1.00 98.25 243 LEU A N 1
ATOM 1998 C CA . LEU A 1 243 ? -43.322 -12.104 56.795 1.00 98.25 243 LEU A CA 1
ATOM 1999 C C . LEU A 1 243 ? -42.012 -12.888 56.885 1.00 98.25 243 LEU A C 1
ATOM 2001 O O . LEU A 1 243 ? -41.206 -12.779 55.965 1.00 98.25 243 LEU A O 1
ATOM 2005 N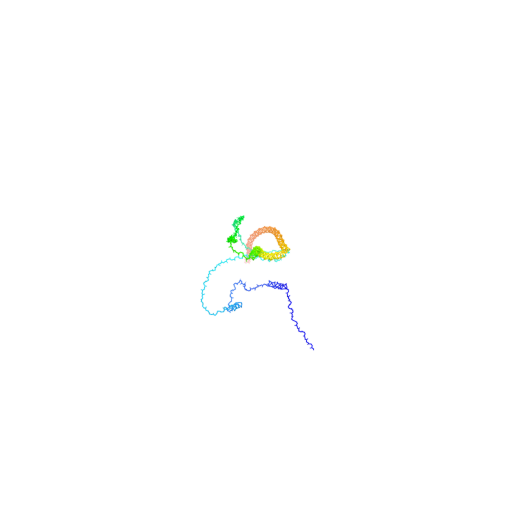 N . LYS A 1 244 ? -41.837 -13.739 57.902 1.00 98.06 244 LYS A N 1
ATOM 2006 C CA . LYS A 1 244 ? -40.682 -14.642 58.027 1.00 98.06 244 LYS A CA 1
ATOM 2007 C C . LYS A 1 244 ? -40.541 -15.547 56.808 1.00 98.06 244 LYS A C 1
ATOM 2009 O O . LYS A 1 244 ? -39.453 -15.638 56.247 1.00 98.06 244 LYS A O 1
ATOM 2014 N N . CYS A 1 245 ? -41.634 -16.144 56.327 1.00 97.56 245 CYS A N 1
ATOM 2015 C CA . CYS A 1 245 ? -41.606 -16.938 55.097 1.00 97.56 245 CYS A CA 1
ATOM 2016 C C . CYS A 1 245 ? -41.168 -16.108 53.882 1.00 97.56 245 CYS A C 1
ATOM 2018 O O . CYS A 1 245 ? -40.355 -16.569 53.082 1.00 97.56 245 CYS A O 1
ATOM 2020 N N . LYS A 1 246 ? -41.676 -14.876 53.733 1.00 98.12 246 LYS A N 1
ATOM 2021 C CA . LYS A 1 246 ? -41.288 -13.993 52.622 1.00 98.12 246 LYS A CA 1
ATOM 2022 C C . LYS A 1 246 ? -39.812 -13.597 52.696 1.00 98.12 246 LYS A C 1
ATOM 2024 O O . LYS A 1 246 ? -39.140 -13.602 51.667 1.00 98.12 246 LYS A O 1
ATOM 2029 N N . VAL A 1 247 ? -39.318 -13.285 53.893 1.00 97.88 247 VAL A N 1
ATOM 2030 C CA . VAL A 1 247 ? -37.903 -12.980 54.141 1.00 97.88 247 VAL A CA 1
ATOM 2031 C C . VAL A 1 247 ? -37.036 -14.179 53.764 1.00 97.88 247 VAL A C 1
ATOM 2033 O O . VAL A 1 247 ? -36.152 -14.025 52.930 1.00 97.88 247 VAL A O 1
ATOM 2036 N N . ALA A 1 248 ? -37.366 -15.384 54.236 1.00 98.00 248 ALA A N 1
ATOM 2037 C CA . ALA A 1 248 ? -36.612 -16.598 53.916 1.00 98.00 248 ALA A CA 1
ATOM 2038 C C . ALA A 1 248 ? -36.545 -16.888 52.402 1.00 98.00 248 ALA A C 1
ATOM 2040 O O . ALA A 1 248 ? -35.512 -17.316 51.883 1.00 98.00 248 ALA A O 1
ATOM 2041 N N . VAL A 1 249 ? -37.631 -16.632 51.659 1.00 97.81 249 VAL A N 1
ATOM 2042 C CA . VAL A 1 249 ? -37.637 -16.771 50.192 1.00 97.81 249 VAL A CA 1
ATOM 2043 C C . VAL A 1 249 ? -36.712 -15.747 49.530 1.00 97.81 249 VAL A C 1
ATOM 2045 O O . VAL A 1 249 ? -35.935 -16.121 48.650 1.00 97.81 249 VAL A O 1
ATOM 2048 N N . LEU A 1 250 ? -36.770 -14.476 49.941 1.00 97.25 250 LEU A N 1
ATOM 2049 C CA . LEU A 1 250 ? -35.916 -13.417 49.391 1.00 97.25 250 LEU A CA 1
ATOM 2050 C C . LEU A 1 250 ? -34.436 -13.648 49.716 1.00 97.25 250 LEU A C 1
ATOM 2052 O O . LEU A 1 250 ? -33.591 -13.491 48.839 1.00 97.25 250 LEU A O 1
ATOM 2056 N N . GLU A 1 251 ? -34.120 -14.082 50.935 1.00 96.75 251 GLU A N 1
ATOM 2057 C CA . GLU A 1 251 ? -32.761 -14.4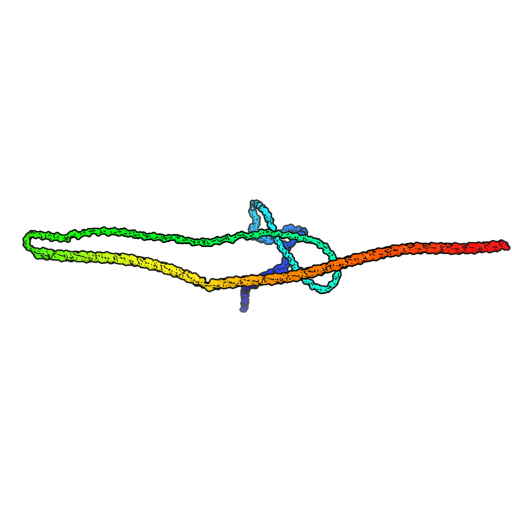49 51.342 1.00 96.75 251 GLU A CA 1
ATOM 2058 C C . GLU A 1 251 ? -32.218 -15.592 50.488 1.00 96.75 251 GLU A C 1
ATOM 2060 O O . GLU A 1 251 ? -31.099 -15.508 49.984 1.00 96.75 251 GLU A O 1
ATOM 2065 N N . LYS A 1 252 ? -33.028 -16.630 50.241 1.00 94.75 252 LYS A N 1
ATOM 2066 C CA . LYS A 1 252 ? -32.640 -17.740 49.366 1.00 94.75 252 LYS A CA 1
ATOM 2067 C C . LYS A 1 252 ? -32.402 -17.280 47.927 1.00 94.75 252 LYS A C 1
ATOM 2069 O O . LYS A 1 252 ? -31.440 -17.719 47.303 1.00 94.75 252 LYS A O 1
ATOM 2074 N N . GLN A 1 253 ? -33.244 -16.394 47.396 1.00 94.44 253 GLN A N 1
ATOM 2075 C CA . GLN A 1 253 ? -33.047 -15.821 46.059 1.00 94.44 253 GLN A CA 1
ATOM 2076 C C . GLN A 1 253 ? -31.753 -15.007 45.981 1.00 94.44 253 GLN A C 1
ATOM 2078 O O . GLN A 1 253 ? -30.962 -15.197 45.060 1.00 94.44 253 GLN A O 1
ATOM 2083 N N . LEU A 1 254 ? -31.511 -14.135 46.960 1.00 90.75 254 LEU A N 1
ATOM 2084 C CA . LEU A 1 254 ? -30.315 -13.299 47.018 1.00 90.75 254 LEU A CA 1
ATOM 2085 C C . LEU A 1 254 ? -29.053 -14.155 47.170 1.00 90.75 254 LEU A C 1
ATOM 2087 O O . LEU A 1 254 ? -28.064 -13.919 46.479 1.00 90.75 254 LEU A O 1
ATOM 2091 N N . PHE A 1 255 ? -29.114 -15.199 47.996 1.00 89.44 255 PHE A N 1
ATOM 2092 C CA . PHE A 1 255 ? -28.057 -16.194 48.128 1.00 89.44 255 PHE A CA 1
ATOM 2093 C C . PHE A 1 255 ? -27.743 -16.871 46.787 1.00 89.44 255 PHE A C 1
ATOM 2095 O O . PHE A 1 255 ? -26.583 -16.904 46.386 1.00 89.44 255 PHE A O 1
ATOM 2102 N N . ILE A 1 256 ? -28.765 -17.334 46.057 1.00 85.88 256 ILE A N 1
ATOM 2103 C CA . ILE A 1 256 ? -28.600 -17.952 44.733 1.00 85.88 256 ILE A CA 1
ATOM 2104 C C . ILE A 1 256 ? -27.961 -16.968 43.744 1.00 85.88 256 ILE A C 1
ATOM 2106 O O . ILE A 1 256 ? -27.010 -17.334 43.063 1.00 85.88 256 ILE A O 1
ATOM 2110 N N . TYR A 1 257 ? -28.416 -15.712 43.675 1.00 82.81 257 TYR A N 1
ATOM 2111 C CA . TYR A 1 257 ? -27.803 -14.712 42.790 1.00 82.81 257 TYR A CA 1
ATOM 2112 C C . TYR A 1 257 ? -26.357 -14.384 43.183 1.00 82.81 257 TYR A C 1
ATOM 2114 O O . TYR A 1 257 ? -25.492 -14.281 42.319 1.00 82.81 257 TYR A O 1
ATOM 2122 N N . SER A 1 258 ? -26.065 -14.272 44.476 1.00 81.62 258 SER A N 1
ATOM 2123 C CA . SER A 1 258 ? -24.709 -14.033 44.980 1.00 81.62 258 SER A CA 1
ATOM 2124 C C . SER A 1 258 ? -23.761 -15.200 44.670 1.00 81.62 258 SER A C 1
ATOM 2126 O O . SER A 1 258 ? -22.604 -14.992 44.308 1.00 81.62 258 SER A O 1
ATOM 2128 N N . GLN A 1 259 ? -24.257 -16.436 44.768 1.00 76.00 259 GLN A N 1
ATOM 2129 C CA . GLN A 1 259 ? -23.471 -17.647 44.540 1.00 76.00 259 GLN A CA 1
ATOM 2130 C C . GLN A 1 259 ? -23.307 -17.979 43.047 1.00 76.00 259 GLN A C 1
ATOM 2132 O O . GLN A 1 259 ? -22.233 -18.418 42.643 1.00 76.00 259 GLN A O 1
ATOM 2137 N N . ASN A 1 260 ? -24.333 -17.735 42.221 1.00 67.38 260 ASN A N 1
ATOM 2138 C CA . ASN A 1 260 ? -24.321 -18.014 40.778 1.00 67.38 260 ASN A CA 1
ATOM 2139 C C . ASN A 1 260 ? -23.473 -17.029 39.968 1.00 67.38 260 ASN A C 1
ATOM 2141 O O . ASN A 1 260 ? -23.090 -17.334 38.842 1.00 67.38 260 ASN A O 1
ATOM 2145 N N . PHE A 1 261 ? -23.143 -15.873 40.541 1.00 62.78 261 PHE A N 1
ATOM 2146 C CA . PHE A 1 261 ? -22.143 -14.965 39.998 1.00 62.78 261 PHE A CA 1
ATOM 2147 C C . PHE A 1 261 ? -20.938 -14.937 40.937 1.00 62.78 261 PHE A C 1
ATOM 2149 O O . PHE A 1 261 ? -20.716 -13.928 41.618 1.00 62.78 261 PHE A O 1
ATOM 2156 N N . PRO A 1 262 ? -20.110 -16.005 40.993 1.00 68.62 262 PRO A N 1
ATOM 2157 C CA . PRO A 1 262 ? -18.843 -15.868 41.677 1.00 68.62 262 PRO A CA 1
ATOM 2158 C C . PRO A 1 262 ? -18.117 -14.754 40.936 1.00 68.62 262 PRO A C 1
ATOM 2160 O O . PRO A 1 262 ? -17.895 -14.859 39.727 1.00 68.62 262 PRO A O 1
ATOM 2163 N N . LYS A 1 263 ? -17.773 -13.674 41.645 1.00 72.31 263 LYS A N 1
ATOM 2164 C CA . LYS A 1 263 ? -17.004 -12.538 41.105 1.00 72.31 263 LYS A CA 1
ATOM 2165 C C . LYS A 1 263 ? -15.815 -13.022 40.263 1.00 72.31 263 LYS A C 1
ATOM 2167 O O . LYS A 1 263 ? -15.423 -12.361 39.315 1.00 72.31 263 LYS A O 1
ATOM 2172 N N . THR A 1 264 ? -15.288 -14.200 40.584 1.00 75.56 264 THR A N 1
ATOM 2173 C CA . THR A 1 264 ? -14.266 -14.950 39.853 1.00 75.56 264 THR A CA 1
ATOM 2174 C C . THR A 1 264 ? -14.639 -15.316 38.409 1.00 75.56 264 THR A C 1
ATOM 2176 O O . THR A 1 264 ? -13.802 -15.151 37.536 1.00 75.56 264 THR A O 1
ATOM 2179 N N . SER A 1 265 ? -15.862 -15.774 38.119 1.00 81.69 265 SER A N 1
ATOM 2180 C CA . SER A 1 265 ? -16.288 -16.156 36.756 1.00 81.69 265 SER A CA 1
ATOM 2181 C C . SER A 1 265 ? -16.396 -14.951 35.823 1.00 81.69 265 SER A C 1
ATOM 2183 O O . SER A 1 265 ? -15.830 -14.961 34.736 1.00 81.69 265 SER A O 1
ATOM 2185 N N . VAL A 1 266 ? -17.034 -13.873 36.285 1.00 85.62 266 VAL A N 1
ATOM 2186 C CA . VAL A 1 266 ? -17.135 -12.614 35.535 1.00 85.62 266 VAL A CA 1
ATOM 2187 C C . VAL A 1 266 ? -15.750 -12.002 35.332 1.00 85.62 266 VAL A C 1
ATOM 2189 O O . VAL A 1 266 ? -15.414 -11.605 34.223 1.00 85.62 266 VAL A O 1
ATOM 2192 N N . LYS A 1 267 ? -14.903 -11.990 36.371 1.00 88.19 267 LYS A N 1
ATOM 2193 C CA . LYS A 1 267 ? -13.501 -11.562 36.244 1.00 88.19 267 LYS A CA 1
ATOM 2194 C C . LYS A 1 267 ? -12.718 -12.409 35.240 1.00 88.19 267 LYS A C 1
ATOM 2196 O O . LYS A 1 267 ? -11.917 -11.847 34.506 1.00 88.19 267 LYS A O 1
ATOM 2201 N N . LYS A 1 268 ? -12.946 -13.727 35.195 1.00 92.31 268 LYS A N 1
ATOM 2202 C CA . LYS A 1 268 ? -12.292 -14.632 34.241 1.00 92.31 268 LYS A CA 1
ATOM 2203 C C . LYS A 1 268 ? -12.676 -14.292 32.804 1.00 92.31 268 LYS A C 1
ATOM 2205 O O . LYS A 1 268 ? -11.788 -14.132 31.983 1.00 92.31 268 LYS A O 1
ATOM 2210 N N . VAL A 1 269 ? -13.967 -14.099 32.531 1.00 92.31 269 VAL A N 1
ATOM 2211 C CA . VAL A 1 269 ? -14.443 -13.700 31.195 1.00 92.31 269 VAL A CA 1
ATOM 2212 C C . VAL A 1 269 ? -13.889 -12.329 30.797 1.00 92.31 269 VAL A C 1
ATOM 2214 O O . VAL A 1 269 ? -13.457 -12.156 29.666 1.00 92.31 269 VAL A O 1
ATOM 2217 N N . LEU A 1 270 ? -13.847 -11.362 31.720 1.00 93.81 270 LEU A N 1
ATOM 2218 C CA . LEU A 1 270 ? -13.255 -10.047 31.444 1.00 93.81 270 LEU A CA 1
ATOM 2219 C C . LEU A 1 270 ? -11.754 -10.131 31.130 1.00 93.81 270 LEU A C 1
ATOM 2221 O O . LEU A 1 270 ? -11.295 -9.446 30.224 1.00 93.81 270 LEU A O 1
ATOM 2225 N N . LEU A 1 271 ? -11.006 -10.975 31.848 1.00 95.50 271 LEU A N 1
ATOM 2226 C CA . LEU A 1 271 ? -9.595 -11.247 31.555 1.00 95.50 271 LEU A CA 1
ATOM 2227 C C . LEU A 1 271 ? -9.425 -11.906 30.183 1.00 95.50 271 LEU A C 1
ATOM 2229 O O . LEU A 1 271 ? -8.632 -11.425 29.383 1.00 95.50 271 LEU A O 1
ATOM 2233 N N . GLU A 1 272 ? -10.205 -12.948 29.884 1.00 96.94 272 GLU A N 1
ATOM 2234 C CA . GLU A 1 272 ? -10.175 -13.636 28.586 1.00 96.94 272 GLU A CA 1
ATOM 2235 C C . GLU A 1 272 ? -10.485 -12.672 27.428 1.00 96.94 272 GLU A C 1
ATOM 2237 O O . GLU A 1 272 ? -9.796 -12.688 26.409 1.00 96.94 272 GLU A O 1
ATOM 2242 N N . MET A 1 273 ? -11.470 -11.784 27.597 1.00 97.38 273 MET A N 1
ATOM 2243 C CA . MET A 1 273 ? -11.807 -10.761 26.603 1.00 97.38 273 MET A CA 1
ATOM 2244 C C . MET A 1 273 ? -10.702 -9.714 26.418 1.00 97.38 273 MET A C 1
ATOM 2246 O O . MET A 1 273 ? -10.441 -9.306 25.286 1.00 97.38 273 MET A O 1
ATOM 2250 N N . GLU A 1 274 ? -10.056 -9.264 27.497 1.00 97.62 274 GLU A N 1
ATOM 2251 C CA . GLU A 1 274 ? -8.946 -8.309 27.391 1.00 97.62 274 GLU A CA 1
ATOM 2252 C C . GLU A 1 274 ? -7.730 -8.955 26.715 1.00 97.62 274 GLU A C 1
ATOM 2254 O O . GLU A 1 274 ? -7.115 -8.344 25.844 1.00 97.62 274 GLU A O 1
ATOM 2259 N N . GLU A 1 275 ? -7.433 -10.220 27.024 1.00 98.44 275 GLU A N 1
ATOM 2260 C CA . GLU A 1 275 ? -6.392 -10.975 26.326 1.00 98.44 275 GLU A CA 1
ATOM 2261 C C . GLU A 1 275 ? -6.719 -11.163 24.836 1.00 98.44 275 GLU A C 1
ATOM 2263 O O . GLU A 1 275 ? -5.838 -11.024 23.989 1.00 98.44 275 GLU A O 1
ATOM 2268 N N . GLU A 1 276 ? -7.973 -11.467 24.480 1.00 98.25 276 GLU A N 1
ATOM 2269 C CA . GLU A 1 276 ? -8.409 -11.533 23.079 1.00 98.25 276 GLU A CA 1
ATOM 2270 C C . GLU A 1 276 ? -8.212 -10.204 22.361 1.00 98.25 276 GLU A C 1
ATOM 2272 O O . GLU A 1 276 ? -7.610 -10.173 21.285 1.00 98.25 276 GLU A O 1
ATOM 2277 N N . LYS A 1 277 ? -8.682 -9.108 22.961 1.00 98.31 277 LYS A N 1
ATOM 2278 C CA . LYS A 1 277 ? -8.496 -7.757 22.432 1.00 98.31 277 LYS A CA 1
ATOM 2279 C C . LYS A 1 277 ? -7.015 -7.466 22.203 1.00 98.31 277 LYS A C 1
ATOM 2281 O O . LYS A 1 277 ? -6.652 -7.029 21.112 1.00 98.31 277 LYS A O 1
ATOM 2286 N N . GLN A 1 278 ? -6.161 -7.763 23.180 1.00 98.56 278 GLN A N 1
ATOM 2287 C CA . GLN A 1 278 ? -4.729 -7.519 23.064 1.00 98.56 278 GLN A CA 1
ATOM 2288 C C . GLN A 1 278 ? -4.090 -8.352 21.943 1.00 98.56 278 GLN A C 1
ATOM 2290 O O . GLN A 1 278 ? -3.336 -7.805 21.140 1.00 98.56 278 GLN A O 1
ATOM 2295 N N . ARG A 1 279 ? -4.479 -9.624 21.783 1.00 98.62 279 ARG A N 1
ATOM 2296 C CA . ARG A 1 279 ? -4.045 -10.452 20.642 1.00 98.62 279 ARG A CA 1
ATOM 2297 C C . ARG A 1 279 ? -4.464 -9.862 19.295 1.00 98.62 279 ARG A C 1
ATOM 2299 O O . ARG A 1 279 ? -3.689 -9.899 18.339 1.00 98.62 279 ARG A O 1
ATOM 2306 N N . TYR A 1 280 ? -5.685 -9.336 19.186 1.00 98.69 280 TYR A N 1
ATOM 2307 C CA . TYR A 1 280 ? -6.137 -8.684 17.954 1.00 98.69 280 TYR A CA 1
ATOM 2308 C C . TYR A 1 280 ? -5.351 -7.405 17.666 1.00 98.69 280 TYR A C 1
ATOM 2310 O O . TYR A 1 280 ? -4.969 -7.176 16.518 1.00 98.69 280 TYR A O 1
ATOM 2318 N N . GLU A 1 281 ? -5.081 -6.596 18.688 1.00 98.50 281 GLU A N 1
ATOM 2319 C CA . GLU A 1 281 ? -4.269 -5.387 18.554 1.00 98.50 281 GLU A CA 1
ATOM 2320 C C . GLU A 1 281 ? -2.824 -5.705 18.149 1.00 98.50 281 GLU A C 1
ATOM 2322 O O . GLU A 1 281 ? -2.288 -5.049 17.257 1.00 98.50 281 GLU A O 1
ATOM 2327 N N . GLU A 1 282 ? -2.201 -6.721 18.748 1.00 98.62 282 GLU A N 1
ATOM 2328 C CA . GLU A 1 282 ? -0.855 -7.191 18.393 1.00 98.62 282 GLU A CA 1
ATOM 2329 C C . GLU A 1 282 ? -0.807 -7.678 16.945 1.00 98.62 282 GLU A C 1
ATOM 2331 O O . GLU A 1 282 ? 0.001 -7.192 16.155 1.00 98.62 282 GLU A O 1
ATOM 2336 N N . LYS A 1 283 ? -1.756 -8.528 16.539 1.00 98.69 283 LYS A N 1
ATOM 2337 C CA . LYS A 1 283 ? -1.846 -9.007 15.155 1.00 98.69 283 LYS A CA 1
ATOM 2338 C C . LYS A 1 283 ? -2.080 -7.873 14.152 1.00 98.69 283 LYS A C 1
ATOM 2340 O O . LYS A 1 283 ? -1.549 -7.905 13.040 1.00 98.69 283 LYS A O 1
ATOM 2345 N N . ALA A 1 284 ? -2.872 -6.865 14.519 1.00 98.50 284 ALA A N 1
ATOM 2346 C CA . ALA A 1 284 ? -3.073 -5.683 13.688 1.00 98.50 284 ALA A CA 1
ATOM 2347 C C . ALA A 1 284 ? -1.779 -4.863 13.558 1.00 98.50 284 ALA A C 1
ATOM 2349 O O . ALA A 1 284 ? -1.431 -4.456 12.449 1.00 98.50 284 ALA A O 1
ATOM 2350 N N . LYS A 1 285 ? -1.035 -4.673 14.657 1.00 98.56 285 LYS A N 1
ATOM 2351 C CA . LYS A 1 285 ? 0.271 -3.993 14.653 1.00 98.56 285 LYS A CA 1
ATOM 2352 C C . LYS A 1 285 ? 1.288 -4.730 13.786 1.00 98.56 285 LYS A C 1
ATOM 2354 O O . LYS A 1 285 ? 1.901 -4.101 12.930 1.00 98.56 285 LYS A O 1
ATOM 2359 N N . GLU A 1 286 ? 1.413 -6.045 13.938 1.00 98.62 286 GLU A N 1
ATOM 2360 C CA . GLU A 1 286 ? 2.306 -6.877 13.120 1.00 98.62 286 GLU A CA 1
ATOM 2361 C C . GLU A 1 286 ? 1.943 -6.805 11.631 1.00 98.62 286 GLU A C 1
ATOM 2363 O O . GLU A 1 286 ? 2.815 -6.649 10.776 1.00 98.62 286 GLU A O 1
ATOM 2368 N N . SER A 1 287 ? 0.648 -6.859 11.302 1.00 98.50 287 SER A N 1
ATOM 2369 C CA . SER A 1 287 ? 0.190 -6.726 9.916 1.00 98.50 287 SER A CA 1
ATOM 2370 C C . SER A 1 287 ? 0.506 -5.350 9.329 1.00 98.50 287 SER A C 1
ATOM 2372 O O . SER A 1 287 ? 0.860 -5.264 8.152 1.00 98.50 287 SER A O 1
ATOM 2374 N N . LEU A 1 288 ? 0.365 -4.277 10.113 1.00 98.62 288 LEU A N 1
ATOM 2375 C CA . LEU A 1 288 ? 0.724 -2.925 9.683 1.00 98.62 288 LEU A CA 1
ATOM 2376 C C . LEU A 1 288 ? 2.235 -2.786 9.499 1.00 98.62 288 LEU A C 1
ATOM 2378 O O . LEU A 1 288 ? 2.666 -2.242 8.487 1.00 98.62 288 LEU A O 1
ATOM 2382 N N . GLN A 1 289 ? 3.031 -3.330 10.420 1.00 98.75 289 GLN A N 1
ATOM 2383 C CA . GLN A 1 289 ? 4.487 -3.330 10.320 1.00 98.75 289 GLN A CA 1
ATOM 2384 C C . GLN A 1 289 ? 4.958 -4.067 9.058 1.00 98.75 289 GLN A C 1
ATOM 2386 O O . GLN A 1 289 ? 5.758 -3.531 8.290 1.00 98.75 289 GLN A O 1
ATOM 2391 N N . LYS A 1 290 ? 4.390 -5.246 8.776 1.00 98.69 290 LYS A N 1
ATOM 2392 C CA . LYS A 1 290 ? 4.673 -5.983 7.540 1.00 98.69 290 LYS A CA 1
ATOM 2393 C C . LYS A 1 290 ? 4.316 -5.171 6.293 1.00 98.69 290 LYS A C 1
ATOM 2395 O O . LYS A 1 290 ? 5.116 -5.095 5.369 1.00 98.69 290 LYS A O 1
ATOM 2400 N N . LEU A 1 291 ? 3.154 -4.514 6.275 1.00 98.69 291 LEU A N 1
ATOM 2401 C CA . LEU A 1 291 ? 2.749 -3.670 5.148 1.00 98.69 291 LEU A CA 1
ATOM 2402 C C . LEU A 1 291 ? 3.709 -2.490 4.935 1.00 98.69 291 LEU A C 1
ATOM 2404 O O . LEU A 1 291 ? 3.979 -2.118 3.794 1.00 98.69 291 LEU A O 1
ATOM 2408 N N . THR A 1 292 ? 4.227 -1.895 6.012 1.00 98.38 292 THR A N 1
ATOM 2409 C CA . THR A 1 292 ? 5.208 -0.808 5.907 1.00 98.38 292 THR A CA 1
ATOM 2410 C C . THR A 1 292 ? 6.564 -1.286 5.389 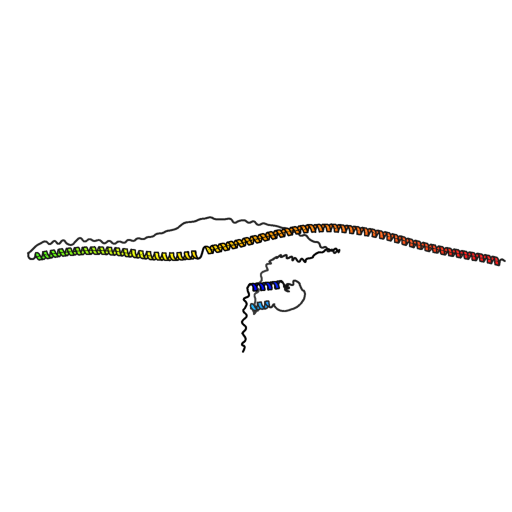1.00 98.38 292 THR A C 1
ATOM 2412 O O . THR A 1 292 ? 7.162 -0.595 4.567 1.00 98.38 292 THR A O 1
ATOM 2415 N N . GLU A 1 293 ? 7.014 -2.475 5.797 1.00 98.62 293 GLU A N 1
ATOM 2416 C CA . GLU A 1 293 ? 8.233 -3.117 5.287 1.00 98.62 293 GLU A CA 1
ATOM 2417 C C . GLU A 1 293 ? 8.093 -3.444 3.789 1.00 98.62 293 GLU A C 1
ATOM 2419 O O . GLU A 1 293 ? 8.944 -3.071 2.978 1.00 98.62 293 GLU A O 1
ATOM 2424 N N . ASP A 1 294 ? 6.966 -4.054 3.404 1.00 98.38 294 ASP A N 1
ATOM 2425 C CA . ASP A 1 294 ? 6.647 -4.390 2.014 1.00 98.38 294 ASP A CA 1
ATOM 2426 C C . ASP A 1 294 ? 6.572 -3.123 1.145 1.00 98.38 294 ASP A C 1
ATOM 2428 O O . ASP A 1 294 ? 7.106 -3.094 0.032 1.00 98.38 294 ASP A O 1
ATOM 2432 N N . LYS A 1 295 ? 5.966 -2.042 1.663 1.00 98.62 295 LYS A N 1
ATOM 2433 C CA . LYS A 1 295 ? 5.927 -0.732 0.997 1.00 98.62 295 LYS A CA 1
ATOM 2434 C C . LYS A 1 295 ? 7.336 -0.177 0.780 1.00 98.62 295 LYS A C 1
ATOM 2436 O O . LYS A 1 295 ? 7.646 0.226 -0.338 1.00 98.62 295 LYS A O 1
ATOM 2441 N N . PHE A 1 296 ? 8.182 -0.170 1.809 1.00 98.38 296 PHE A N 1
ATOM 2442 C CA . PHE A 1 296 ? 9.553 0.337 1.704 1.00 98.38 296 PHE A CA 1
ATOM 2443 C C . PHE A 1 296 ? 10.387 -0.470 0.693 1.00 98.38 296 PHE A C 1
ATOM 2445 O O . PHE A 1 296 ? 11.099 0.099 -0.135 1.00 98.38 296 PHE A O 1
ATOM 2452 N N . SER A 1 297 ? 10.249 -1.798 0.699 1.00 98.19 297 SER A N 1
ATOM 2453 C CA . SER A 1 297 ? 10.895 -2.684 -0.277 1.00 98.19 297 SER A CA 1
ATOM 2454 C C . SER A 1 297 ? 10.425 -2.405 -1.711 1.00 98.19 297 SER A C 1
ATOM 2456 O O . SER A 1 297 ? 11.242 -2.272 -2.627 1.00 98.19 297 SER A O 1
ATOM 2458 N N . ALA A 1 298 ? 9.114 -2.241 -1.916 1.00 98.19 298 ALA A N 1
ATOM 2459 C CA . ALA A 1 298 ? 8.549 -1.885 -3.215 1.00 98.19 298 ALA A CA 1
ATOM 2460 C C . ALA A 1 298 ? 9.018 -0.500 -3.697 1.00 98.19 298 ALA A C 1
ATOM 2462 O O . ALA A 1 298 ? 9.342 -0.352 -4.875 1.00 98.19 298 ALA A O 1
ATOM 2463 N N . GLU A 1 299 ? 9.106 0.492 -2.806 1.00 98.50 299 GLU A N 1
ATOM 2464 C CA . GLU A 1 299 ? 9.626 1.832 -3.117 1.00 98.50 299 GLU A CA 1
ATOM 2465 C C . GLU A 1 299 ? 11.100 1.788 -3.533 1.00 98.50 299 GLU A C 1
ATOM 2467 O O . GLU A 1 299 ? 11.469 2.377 -4.549 1.00 98.50 299 GLU A O 1
ATOM 2472 N N . LYS A 1 300 ? 11.935 1.029 -2.816 1.00 98.44 300 LYS A N 1
ATOM 2473 C CA . LYS A 1 300 ? 13.340 0.822 -3.189 1.00 98.44 300 LYS A CA 1
ATOM 2474 C C . LYS A 1 300 ? 13.475 0.150 -4.558 1.00 98.44 300 LYS A C 1
ATOM 2476 O O . LYS A 1 300 ? 14.292 0.572 -5.374 1.00 98.44 300 LYS A O 1
ATOM 2481 N N . ASN A 1 301 ? 12.666 -0.875 -4.828 1.00 98.25 301 ASN A N 1
ATOM 2482 C CA . ASN A 1 301 ? 12.662 -1.553 -6.125 1.00 98.25 301 ASN A CA 1
ATOM 2483 C C . ASN A 1 301 ? 12.216 -0.617 -7.250 1.00 98.25 301 ASN A C 1
ATOM 2485 O O . ASN A 1 301 ? 12.847 -0.592 -8.304 1.00 98.25 301 ASN A O 1
ATOM 2489 N N . LEU A 1 302 ? 11.176 0.187 -7.018 1.00 98.31 302 LEU A N 1
ATOM 2490 C CA . LEU A 1 302 ? 10.735 1.204 -7.964 1.00 98.31 302 LEU A CA 1
ATOM 2491 C C . LEU A 1 302 ? 11.875 2.177 -8.280 1.00 98.31 302 LEU A C 1
ATOM 2493 O O . LEU A 1 302 ? 12.140 2.439 -9.451 1.00 98.31 302 LEU A O 1
ATOM 2497 N N . GLU A 1 303 ? 12.579 2.672 -7.265 1.00 98.44 303 GLU A N 1
ATOM 2498 C CA . GLU A 1 303 ? 13.691 3.598 -7.473 1.00 98.44 303 GLU A CA 1
ATOM 2499 C C . GLU A 1 303 ? 14.835 2.960 -8.272 1.00 98.44 303 GLU A C 1
ATOM 2501 O O . GLU A 1 303 ? 15.285 3.536 -9.261 1.00 98.44 303 GLU A O 1
ATOM 2506 N N . ASN A 1 304 ? 15.214 1.719 -7.952 1.00 98.31 304 ASN A N 1
ATOM 2507 C CA . ASN A 1 304 ? 16.190 0.967 -8.744 1.00 98.31 304 ASN A CA 1
ATOM 2508 C C . ASN A 1 304 ? 15.753 0.833 -10.213 1.00 98.31 304 ASN A C 1
ATOM 2510 O O . ASN A 1 304 ? 16.546 1.088 -11.117 1.00 98.31 304 ASN A O 1
ATOM 2514 N N . THR A 1 305 ? 14.483 0.490 -10.470 1.00 98.00 305 THR A N 1
ATOM 2515 C CA . THR A 1 305 ? 13.976 0.368 -11.848 1.00 98.00 305 THR A CA 1
ATOM 2516 C C . THR A 1 305 ? 13.965 1.698 -12.596 1.00 98.00 305 THR A C 1
ATOM 2518 O O . THR A 1 305 ? 14.242 1.707 -13.792 1.00 98.00 305 THR A O 1
ATOM 2521 N N . LYS A 1 306 ? 13.704 2.826 -11.921 1.00 98.44 306 LYS A N 1
ATOM 2522 C CA . LYS A 1 306 ? 13.804 4.155 -12.541 1.00 98.44 306 LYS A CA 1
ATOM 2523 C C . LYS A 1 306 ? 15.237 4.474 -12.948 1.00 98.44 306 LYS A C 1
ATOM 2525 O O . LYS A 1 306 ? 15.443 4.971 -14.050 1.00 98.44 306 LYS A O 1
ATOM 2530 N N . VAL A 1 307 ? 16.212 4.177 -12.089 1.00 98.50 307 VAL A N 1
ATOM 2531 C CA . VAL A 1 307 ? 17.631 4.395 -12.400 1.00 98.50 307 VAL A CA 1
ATOM 2532 C C . VAL A 1 307 ? 18.053 3.529 -13.587 1.00 98.50 307 VAL A C 1
ATOM 2534 O O . VAL A 1 307 ? 18.611 4.051 -14.547 1.00 98.50 307 VAL A O 1
ATOM 2537 N N . SER A 1 308 ? 17.717 2.235 -13.592 1.00 97.88 308 SER A N 1
ATOM 2538 C CA . SER A 1 308 ? 18.002 1.353 -14.733 1.00 97.88 308 SER A CA 1
ATOM 2539 C C . SER A 1 308 ? 17.300 1.804 -16.020 1.00 97.88 308 SER A C 1
ATOM 2541 O O . SER A 1 308 ? 17.875 1.714 -17.104 1.00 97.88 308 SER A O 1
ATOM 2543 N N . LEU A 1 309 ? 16.078 2.333 -15.923 1.00 98.25 309 LEU A N 1
ATOM 2544 C CA . LEU A 1 309 ? 15.372 2.906 -17.068 1.00 98.25 309 LEU A CA 1
ATOM 2545 C C . LEU A 1 309 ? 16.078 4.160 -17.602 1.00 98.25 309 LEU A C 1
ATOM 2547 O O . LEU A 1 309 ? 16.211 4.312 -18.811 1.00 98.25 309 LEU A O 1
ATOM 2551 N N . ALA A 1 310 ? 16.549 5.046 -16.724 1.00 98.44 310 ALA A N 1
ATOM 2552 C CA . ALA A 1 310 ? 17.295 6.235 -17.130 1.00 98.44 310 ALA A CA 1
ATOM 2553 C C . ALA A 1 310 ? 18.611 5.862 -17.834 1.00 98.44 310 ALA A C 1
ATOM 2555 O O . ALA A 1 310 ? 18.932 6.442 -18.868 1.00 98.44 310 ALA A O 1
ATOM 2556 N N . VAL A 1 311 ? 19.326 4.853 -17.322 1.00 98.44 311 VAL A N 1
ATOM 2557 C CA . VAL A 1 311 ? 20.554 4.327 -17.943 1.00 98.44 311 VAL A CA 1
ATOM 2558 C C . VAL A 1 311 ? 20.266 3.757 -19.332 1.00 98.44 311 VAL A C 1
ATOM 2560 O O . VAL A 1 311 ? 20.872 4.194 -20.304 1.00 98.44 311 VAL A O 1
ATOM 2563 N N . THR A 1 312 ? 19.290 2.855 -19.452 1.00 97.44 312 THR A N 1
ATOM 2564 C CA . THR A 1 312 ? 18.936 2.241 -20.748 1.00 97.44 312 THR A CA 1
ATOM 2565 C C . THR A 1 312 ? 18.374 3.251 -21.750 1.00 97.44 312 THR A C 1
ATOM 2567 O O . THR A 1 312 ? 18.608 3.125 -22.951 1.00 97.44 312 THR A O 1
ATOM 2570 N N . SER A 1 313 ? 17.669 4.288 -21.285 1.00 98.25 313 SER A N 1
ATOM 2571 C CA . SER A 1 313 ? 17.269 5.416 -22.130 1.00 98.25 313 SER A CA 1
ATOM 2572 C C . SER A 1 313 ? 18.486 6.166 -22.670 1.00 98.25 313 SER A C 1
ATOM 2574 O O . SER A 1 313 ? 18.528 6.449 -23.863 1.00 98.25 313 SER A O 1
ATOM 2576 N N . GLY A 1 314 ? 19.477 6.451 -21.819 1.00 98.50 314 GLY A N 1
ATOM 2577 C CA . GLY A 1 314 ? 20.728 7.084 -22.237 1.00 98.50 314 GLY A CA 1
ATOM 2578 C C . GLY A 1 314 ? 21.499 6.236 -23.252 1.00 98.50 314 GLY A C 1
ATOM 2579 O O . GLY A 1 314 ? 21.928 6.749 -24.279 1.00 98.50 314 GLY A O 1
ATOM 2580 N N . GLU A 1 315 ? 21.597 4.923 -23.029 1.00 98.38 315 GLU A N 1
ATOM 2581 C CA . GLU A 1 315 ? 22.187 3.985 -23.996 1.00 98.38 315 GLU A CA 1
ATOM 2582 C C . GLU A 1 315 ? 21.440 4.003 -25.337 1.00 98.38 315 GLU A C 1
ATOM 2584 O O . GLU A 1 315 ? 22.066 4.029 -26.394 1.00 98.38 315 GLU A O 1
ATOM 2589 N N . CYS A 1 316 ? 20.103 4.039 -25.324 1.00 97.62 316 CYS A N 1
ATOM 2590 C CA . CYS A 1 316 ? 19.313 4.155 -26.551 1.00 97.62 316 CYS A CA 1
ATOM 2591 C C . CYS A 1 316 ? 19.608 5.447 -27.318 1.00 97.62 316 CYS A C 1
ATOM 2593 O O . CYS A 1 316 ? 19.561 5.440 -28.547 1.00 97.62 316 CYS A O 1
ATOM 2595 N N . ASP A 1 317 ? 19.860 6.553 -26.622 1.00 98.19 317 ASP A N 1
ATOM 2596 C CA . ASP A 1 317 ? 20.192 7.822 -27.266 1.00 98.19 317 ASP A CA 1
ATOM 2597 C C . ASP A 1 317 ? 21.588 7.771 -27.901 1.00 98.19 317 ASP A C 1
ATOM 2599 O O . ASP A 1 317 ? 21.726 8.156 -29.061 1.00 98.19 317 ASP A O 1
ATOM 2603 N N . ILE A 1 318 ? 22.568 7.152 -27.232 1.00 98.38 318 ILE A N 1
ATOM 2604 C CA . ILE A 1 318 ? 23.899 6.889 -27.808 1.00 98.38 318 ILE A CA 1
ATOM 2605 C C . ILE A 1 318 ? 23.784 6.041 -29.084 1.00 98.38 318 ILE A C 1
ATOM 2607 O O . ILE A 1 318 ? 24.296 6.423 -30.135 1.00 98.38 318 ILE A O 1
ATOM 2611 N N . TRP A 1 319 ? 23.046 4.925 -29.044 1.00 98.44 319 TRP A N 1
ATOM 2612 C CA . TRP A 1 319 ? 22.866 4.068 -30.224 1.00 98.44 319 TRP A CA 1
ATOM 2613 C C . TRP A 1 319 ? 22.185 4.788 -31.397 1.00 98.44 319 TRP A C 1
ATOM 2615 O O . TRP A 1 319 ? 22.478 4.493 -32.557 1.00 98.44 319 TRP A O 1
ATOM 2625 N N . LYS A 1 320 ? 21.279 5.740 -31.131 1.00 98.69 320 LYS A N 1
ATOM 2626 C CA . LYS A 1 320 ? 20.673 6.569 -32.187 1.00 98.69 320 LYS A CA 1
ATOM 2627 C C . LYS A 1 320 ? 21.693 7.510 -32.818 1.00 98.69 320 LYS A C 1
ATOM 2629 O O . LYS A 1 320 ? 21.688 7.650 -34.039 1.00 98.69 320 LYS A O 1
ATOM 2634 N N . GLU A 1 321 ? 22.536 8.152 -32.013 1.00 98.56 321 GLU A N 1
ATOM 2635 C CA . GLU A 1 321 ? 23.595 9.037 -32.510 1.00 98.56 321 GLU A CA 1
ATOM 2636 C C . GLU A 1 321 ? 24.585 8.268 -33.390 1.00 98.56 321 GLU A C 1
ATOM 2638 O O . GLU A 1 321 ? 24.894 8.703 -34.502 1.00 98.56 321 GLU A O 1
ATOM 2643 N N . GLU A 1 322 ? 25.017 7.085 -32.946 1.00 98.56 322 GLU A N 1
ATOM 2644 C CA . GLU A 1 322 ? 25.893 6.208 -33.728 1.00 98.56 322 GLU A CA 1
ATOM 2645 C C . GLU A 1 322 ? 25.237 5.740 -35.031 1.00 98.56 322 GLU A C 1
ATOM 2647 O O . GLU A 1 322 ? 25.872 5.757 -36.087 1.00 98.56 322 GLU A O 1
ATOM 2652 N N . TYR A 1 323 ? 23.954 5.369 -34.986 1.00 98.38 323 TYR A N 1
ATOM 2653 C CA . TYR A 1 323 ? 23.199 4.989 -36.178 1.00 98.38 323 TYR A CA 1
ATOM 2654 C C . TYR A 1 323 ? 23.095 6.137 -37.189 1.00 98.38 323 TYR A C 1
ATOM 2656 O O . TYR A 1 323 ? 23.314 5.923 -38.383 1.00 98.38 323 TYR A O 1
ATOM 2664 N N . GLU A 1 324 ? 22.775 7.353 -36.738 1.00 98.69 324 GLU A N 1
ATOM 2665 C CA . GLU A 1 324 ? 22.700 8.514 -37.628 1.00 98.69 324 GLU A CA 1
ATOM 2666 C C . GLU A 1 324 ? 24.074 8.862 -38.206 1.00 98.69 324 GLU A C 1
ATOM 2668 O O . GLU A 1 324 ? 24.168 9.128 -39.404 1.00 98.69 324 GLU A O 1
ATOM 2673 N N . LYS A 1 325 ? 25.153 8.762 -37.418 1.00 98.62 325 LYS A N 1
ATOM 2674 C CA . LYS A 1 325 ? 26.520 8.922 -37.931 1.00 98.62 325 LYS A CA 1
ATOM 2675 C C . LYS A 1 325 ? 26.828 7.903 -39.029 1.00 98.62 325 LYS A C 1
ATOM 2677 O O . LYS A 1 325 ? 27.209 8.286 -40.130 1.00 98.62 325 LYS A O 1
ATOM 2682 N N . LEU A 1 326 ? 26.589 6.620 -38.763 1.00 98.50 326 LEU A N 1
ATOM 2683 C CA . LEU A 1 326 ? 26.822 5.552 -39.732 1.00 98.50 326 LEU A CA 1
ATOM 2684 C C . LEU A 1 326 ? 25.995 5.766 -41.009 1.00 98.50 326 LEU A C 1
ATOM 2686 O O . LEU A 1 326 ? 26.486 5.572 -42.116 1.00 98.50 326 LEU A O 1
ATOM 2690 N N . LYS A 1 327 ? 24.740 6.200 -40.878 1.00 98.50 327 LYS A N 1
ATOM 2691 C CA . LYS A 1 327 ? 23.864 6.531 -42.008 1.00 98.50 327 LYS A CA 1
ATOM 2692 C C . LYS A 1 327 ? 24.402 7.694 -42.848 1.00 98.50 327 LYS A C 1
ATOM 2694 O O . LYS A 1 327 ? 24.297 7.634 -44.075 1.00 98.50 327 LYS A O 1
ATOM 2699 N N . MET A 1 328 ? 24.986 8.716 -42.222 1.00 98.50 328 MET A N 1
ATOM 2700 C CA . MET A 1 328 ? 25.672 9.797 -42.936 1.00 98.50 328 MET A CA 1
ATOM 2701 C C . MET A 1 328 ? 26.897 9.270 -43.694 1.00 98.50 328 MET A C 1
ATOM 2703 O O . MET A 1 328 ? 27.013 9.533 -44.892 1.00 98.50 328 MET A O 1
ATOM 2707 N N . ASP A 1 329 ? 27.733 8.451 -43.050 1.00 98.44 329 ASP A N 1
ATOM 2708 C CA . ASP A 1 329 ? 28.921 7.844 -43.669 1.00 98.44 329 ASP A CA 1
ATOM 2709 C C . ASP A 1 329 ? 28.541 6.958 -44.874 1.00 98.44 329 ASP A C 1
ATOM 2711 O O . ASP A 1 329 ? 29.159 7.030 -45.939 1.00 98.44 329 ASP A O 1
ATOM 2715 N N . TRP A 1 330 ? 27.468 6.163 -44.758 1.00 98.12 330 TRP A N 1
ATOM 2716 C CA . TRP A 1 330 ? 26.929 5.368 -45.869 1.00 98.12 330 TRP A CA 1
ATOM 2717 C C . TRP A 1 330 ? 26.454 6.231 -47.037 1.00 98.12 330 TRP A C 1
ATOM 2719 O O . TRP A 1 330 ? 26.682 5.878 -48.199 1.00 98.12 330 TRP A O 1
ATOM 2729 N N . SER A 1 331 ? 25.790 7.355 -46.756 1.00 98.50 331 SER A N 1
ATOM 2730 C CA . SER A 1 331 ? 25.370 8.293 -47.797 1.00 98.50 331 SER A CA 1
ATOM 2731 C C . SER A 1 331 ? 26.576 8.910 -48.503 1.00 98.50 331 SER A C 1
ATOM 2733 O O . SER A 1 331 ? 26.579 9.003 -49.729 1.00 98.50 331 SER A O 1
ATOM 2735 N N . GLU A 1 332 ? 27.610 9.301 -47.756 1.00 98.50 332 GLU A N 1
ATOM 2736 C CA . GLU A 1 332 ? 28.843 9.852 -48.321 1.00 98.50 332 GLU A CA 1
ATOM 2737 C C . GLU A 1 332 ? 29.563 8.824 -49.202 1.00 98.50 332 GLU A C 1
ATOM 2739 O O . GLU A 1 332 ? 29.953 9.131 -50.329 1.00 98.50 332 GLU A O 1
ATOM 2744 N N . LEU A 1 333 ? 29.689 7.580 -48.732 1.00 98.44 333 LEU A N 1
ATOM 2745 C CA . LEU A 1 333 ? 30.305 6.501 -49.501 1.00 98.44 333 LEU A CA 1
ATOM 2746 C C . LEU A 1 333 ? 29.525 6.199 -50.787 1.00 98.44 333 LEU A C 1
ATOM 2748 O O . LEU A 1 333 ? 30.122 5.981 -51.841 1.00 98.44 333 LEU A O 1
ATOM 2752 N N . THR A 1 334 ? 28.193 6.227 -50.718 1.00 98.56 334 THR A N 1
ATOM 2753 C CA . THR A 1 334 ? 27.325 6.046 -51.890 1.00 98.56 334 THR A CA 1
ATOM 2754 C C . THR A 1 334 ? 27.532 7.169 -52.907 1.00 98.56 334 THR A C 1
ATOM 2756 O O . THR A 1 334 ? 27.640 6.894 -54.104 1.00 98.56 334 THR A O 1
ATOM 2759 N N . ASN A 1 335 ? 27.658 8.418 -52.444 1.00 98.31 335 ASN A N 1
ATOM 2760 C CA . ASN A 1 335 ? 27.965 9.560 -53.305 1.00 98.31 335 ASN A CA 1
ATOM 2761 C C . ASN A 1 335 ? 29.328 9.380 -53.987 1.00 98.31 335 ASN A C 1
ATOM 2763 O O . ASN A 1 335 ? 29.386 9.411 -55.216 1.00 98.31 335 ASN A O 1
ATOM 2767 N N . LYS A 1 336 ? 30.386 9.056 -53.231 1.00 98.38 336 LYS A N 1
ATOM 2768 C CA . LYS A 1 336 ? 31.727 8.774 -53.784 1.00 98.38 336 LYS A CA 1
ATOM 2769 C C . LYS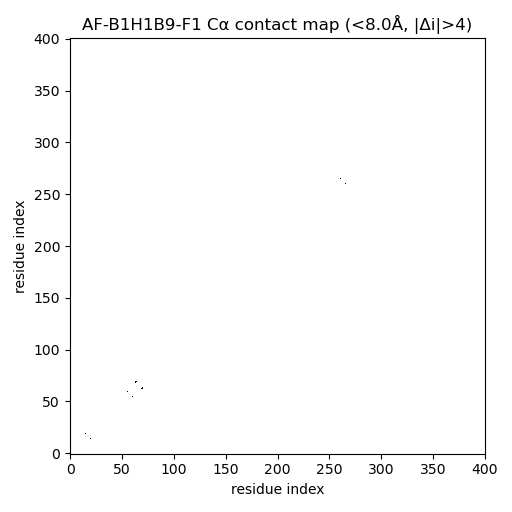 A 1 336 ? 31.709 7.643 -54.812 1.00 98.38 336 LYS A C 1
ATOM 2771 O O . LYS A 1 336 ? 32.339 7.736 -55.861 1.00 98.38 336 LYS A O 1
ATOM 2776 N N . HIS A 1 337 ? 30.966 6.570 -54.542 1.00 98.25 337 HIS A N 1
ATOM 2777 C CA . HIS A 1 337 ? 30.809 5.480 -55.502 1.00 98.25 337 HIS A CA 1
ATOM 2778 C C . HIS A 1 337 ? 30.131 5.956 -56.793 1.00 98.25 337 HIS A C 1
ATOM 2780 O O . HIS A 1 337 ? 30.559 5.586 -57.886 1.00 98.25 337 HIS A O 1
ATOM 2786 N N . SER A 1 338 ? 29.093 6.790 -56.682 1.00 98.06 338 SER A N 1
ATOM 2787 C CA . SER A 1 338 ? 28.417 7.360 -57.850 1.00 98.06 338 SER A CA 1
ATOM 2788 C C . SER A 1 338 ? 29.333 8.285 -58.665 1.00 98.06 338 SER A C 1
ATOM 2790 O O . SER A 1 338 ? 29.319 8.210 -59.891 1.00 98.06 338 SER A O 1
ATOM 2792 N N . GLU A 1 339 ? 30.182 9.079 -58.006 1.00 98.31 339 GLU A N 1
ATOM 2793 C CA . GLU A 1 339 ? 31.186 9.943 -58.643 1.00 98.31 339 GLU A CA 1
ATOM 2794 C C . GLU A 1 339 ? 32.214 9.116 -59.422 1.00 98.31 339 GLU A C 1
ATOM 2796 O O . GLU A 1 339 ? 32.354 9.298 -60.631 1.00 98.31 339 GLU A O 1
ATOM 2801 N N . LEU A 1 340 ? 32.843 8.126 -58.777 1.00 98.31 340 LEU A N 1
ATOM 2802 C CA . LEU A 1 340 ? 33.804 7.224 -59.428 1.00 98.31 340 LEU A CA 1
ATOM 2803 C C . LEU A 1 340 ? 33.174 6.449 -60.591 1.00 98.31 340 LEU A C 1
ATOM 2805 O O . LEU A 1 340 ? 33.798 6.243 -61.630 1.00 98.31 340 LEU A O 1
ATOM 2809 N N . LYS A 1 341 ? 31.914 6.028 -60.450 1.00 98.50 341 LYS A N 1
ATOM 2810 C CA . LYS A 1 341 ? 31.175 5.376 -61.535 1.00 98.50 341 LYS A CA 1
ATOM 2811 C C . LYS A 1 341 ? 30.985 6.311 -62.733 1.00 98.50 341 LYS A C 1
ATOM 2813 O O . LYS A 1 341 ? 31.122 5.865 -63.873 1.00 98.50 341 LYS A O 1
ATOM 2818 N N . ASN A 1 342 ? 30.688 7.588 -62.495 1.00 97.88 342 ASN A N 1
ATOM 2819 C CA . ASN A 1 342 ? 30.573 8.585 -63.558 1.00 97.88 342 ASN A CA 1
ATOM 2820 C C . ASN A 1 342 ? 31.928 8.831 -64.238 1.00 97.88 342 ASN A C 1
ATOM 2822 O O . ASN A 1 342 ? 31.990 8.887 -65.466 1.00 97.88 342 ASN A O 1
ATOM 2826 N N . GLU A 1 343 ? 33.018 8.912 -63.470 1.00 98.44 343 GLU A N 1
ATOM 2827 C CA . GLU A 1 343 ? 34.377 9.024 -64.017 1.00 98.44 343 GLU A CA 1
ATOM 2828 C C . GLU A 1 343 ? 34.738 7.828 -64.903 1.00 98.44 343 GLU A C 1
ATOM 2830 O O . GLU A 1 343 ? 35.227 8.010 -66.021 1.00 98.44 343 GLU A O 1
ATOM 2835 N N . LEU A 1 344 ? 34.428 6.607 -64.455 1.00 98.00 344 LEU A N 1
ATOM 2836 C CA . LEU A 1 344 ? 34.616 5.395 -65.252 1.00 98.00 344 LEU A CA 1
ATOM 2837 C C . LEU A 1 344 ? 33.826 5.445 -66.562 1.00 98.00 344 LEU A C 1
ATOM 2839 O O . LEU A 1 344 ? 34.375 5.104 -67.607 1.00 98.00 344 LEU A O 1
ATOM 2843 N N . PHE A 1 345 ? 32.576 5.914 -66.542 1.00 98.25 345 PHE A N 1
ATOM 2844 C CA . PHE A 1 345 ? 31.773 6.061 -67.759 1.00 98.25 345 PHE A CA 1
ATOM 2845 C C . PHE A 1 345 ? 32.384 7.072 -68.745 1.00 98.25 345 PHE A C 1
ATOM 2847 O O . PHE A 1 345 ? 32.412 6.837 -69.957 1.00 98.25 345 PHE A O 1
ATOM 2854 N N . VAL A 1 346 ? 32.927 8.185 -68.238 1.00 98.12 346 VAL A N 1
ATOM 2855 C CA . VAL A 1 346 ? 33.642 9.173 -69.061 1.00 98.12 346 VAL A CA 1
ATOM 2856 C C . VAL A 1 346 ? 34.905 8.562 -69.671 1.00 98.12 346 VAL A C 1
ATOM 2858 O O . VAL A 1 346 ? 35.150 8.741 -70.865 1.00 98.12 346 VAL A O 1
ATOM 2861 N N . LEU A 1 347 ? 35.701 7.829 -68.887 1.00 97.75 347 LEU A N 1
ATOM 2862 C CA . LEU A 1 347 ? 36.899 7.145 -69.385 1.00 97.75 347 LEU A CA 1
ATOM 2863 C C . LEU A 1 347 ? 36.554 6.073 -70.421 1.00 97.75 347 LEU A C 1
ATOM 2865 O O . LEU A 1 347 ? 37.209 6.006 -71.458 1.00 97.75 347 LEU A O 1
ATOM 2869 N N . GLN A 1 348 ? 35.494 5.300 -70.194 1.00 98.19 348 GLN A N 1
ATOM 2870 C CA . GLN A 1 348 ? 34.992 4.313 -71.147 1.00 98.19 348 GLN A CA 1
ATOM 2871 C C . GLN A 1 348 ? 34.576 4.971 -72.471 1.00 98.19 348 GLN A C 1
ATOM 2873 O O . GLN A 1 348 ? 34.936 4.484 -73.539 1.00 98.19 348 GLN A O 1
ATOM 2878 N N . SER A 1 349 ? 33.886 6.113 -72.414 1.00 97.88 349 SER A N 1
ATOM 2879 C CA . SER A 1 349 ? 33.497 6.872 -73.611 1.00 97.88 349 SER A CA 1
ATOM 2880 C C . SER A 1 349 ? 34.716 7.399 -74.379 1.00 97.88 349 SER A C 1
ATOM 2882 O O . SER A 1 349 ? 34.750 7.350 -75.608 1.00 97.88 349 SER A O 1
ATOM 2884 N N . LYS A 1 350 ? 35.743 7.882 -73.664 1.00 97.94 350 LYS A N 1
ATOM 2885 C CA . LYS A 1 350 ? 37.013 8.314 -74.273 1.00 97.94 350 LYS A CA 1
ATOM 2886 C C . LYS A 1 350 ? 37.745 7.150 -74.935 1.00 97.94 350 LYS A C 1
ATOM 2888 O O . LYS A 1 350 ? 38.238 7.313 -76.045 1.00 97.94 350 LYS A O 1
ATOM 2893 N N . LEU A 1 351 ? 37.798 5.996 -74.274 1.00 97.81 351 LEU A N 1
ATOM 2894 C CA . LEU A 1 351 ? 38.413 4.787 -74.812 1.00 97.81 351 LEU A CA 1
ATOM 2895 C C . LEU A 1 351 ? 37.716 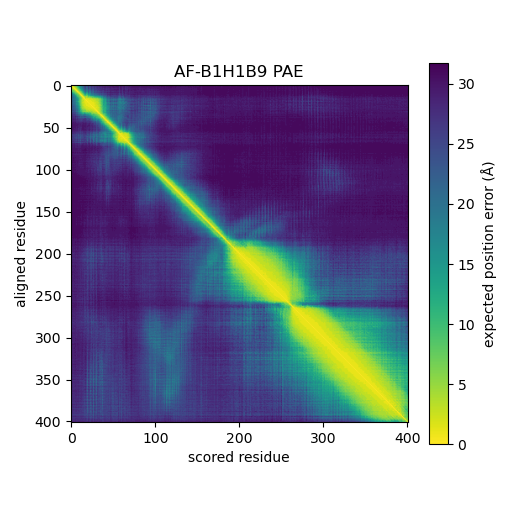4.350 -76.104 1.00 97.81 351 LEU A C 1
ATOM 2897 O O . LEU A 1 351 ? 38.384 4.189 -77.116 1.00 97.81 351 LEU A O 1
ATOM 2901 N N . GLN A 1 352 ? 36.382 4.303 -76.113 1.00 97.69 352 GLN A N 1
ATOM 2902 C CA . GLN A 1 352 ? 35.610 3.993 -77.318 1.00 97.69 352 GLN A CA 1
ATOM 2903 C C . GLN A 1 352 ? 35.880 4.993 -78.454 1.00 97.69 352 GLN A C 1
ATOM 2905 O O . GLN A 1 352 ? 35.988 4.613 -79.619 1.00 97.69 352 GLN A O 1
ATOM 2910 N N . TRP A 1 353 ? 36.018 6.283 -78.138 1.00 97.88 353 TRP A N 1
ATOM 2911 C CA . TRP A 1 353 ? 36.391 7.284 -79.137 1.00 97.88 353 TRP A CA 1
ATOM 2912 C C . TRP A 1 353 ? 37.783 7.013 -79.729 1.00 97.88 353 TRP A C 1
ATOM 2914 O O . TRP A 1 353 ? 37.929 7.049 -80.951 1.00 97.88 353 TRP A O 1
ATOM 2924 N N . ILE A 1 354 ? 38.780 6.680 -78.900 1.00 97.56 354 ILE A N 1
ATOM 2925 C CA . ILE A 1 354 ? 40.127 6.308 -79.368 1.00 97.56 354 ILE A CA 1
ATOM 2926 C C . ILE A 1 354 ? 40.059 5.044 -80.233 1.00 97.56 354 ILE A C 1
ATOM 2928 O O . ILE A 1 354 ? 40.568 5.063 -81.345 1.00 97.56 354 ILE A O 1
ATOM 2932 N N . GLU A 1 355 ? 39.341 4.001 -79.806 1.00 97.25 355 GLU A N 1
ATOM 2933 C CA . GLU A 1 355 ? 39.151 2.770 -80.590 1.00 97.25 355 GLU A CA 1
ATOM 2934 C C . GLU A 1 355 ? 38.533 3.049 -81.970 1.00 97.25 355 GLU A C 1
ATOM 2936 O O . GLU A 1 355 ? 38.991 2.515 -82.981 1.00 97.25 355 GLU A O 1
ATOM 2941 N N . THR A 1 356 ? 37.524 3.928 -82.057 1.00 97.44 356 THR A N 1
ATOM 2942 C CA . THR A 1 356 ? 36.955 4.311 -83.363 1.00 97.44 356 THR A CA 1
ATOM 2943 C C . THR A 1 356 ? 37.959 5.055 -84.242 1.00 97.44 356 THR A C 1
ATOM 2945 O O . THR A 1 356 ? 37.961 4.866 -85.460 1.00 97.44 356 THR A O 1
ATOM 2948 N N . LYS A 1 357 ? 38.824 5.887 -83.650 1.00 97.19 357 LYS A N 1
ATOM 2949 C CA . LYS A 1 357 ? 39.889 6.595 -84.371 1.00 97.19 357 LYS A CA 1
ATOM 2950 C C . LYS A 1 357 ? 40.985 5.647 -84.838 1.00 97.19 357 LYS A C 1
ATOM 2952 O O . LYS A 1 357 ? 41.416 5.764 -85.982 1.00 97.19 357 LYS A O 1
ATOM 2957 N N . ASP A 1 358 ? 41.368 4.686 -84.010 1.00 97.19 358 ASP A N 1
ATOM 2958 C CA . ASP A 1 358 ? 42.340 3.656 -84.362 1.00 97.19 358 ASP A CA 1
ATOM 2959 C C . ASP A 1 358 ? 41.830 2.785 -85.510 1.00 97.19 358 ASP A C 1
ATOM 2961 O O . ASP A 1 358 ? 42.576 2.525 -86.454 1.00 97.19 358 ASP A O 1
ATOM 2965 N N . LEU A 1 359 ? 40.545 2.416 -85.512 1.00 97.06 359 LEU A N 1
ATOM 2966 C CA . LEU A 1 359 ? 39.943 1.688 -86.630 1.00 97.06 359 LEU A CA 1
ATOM 2967 C C . LEU A 1 359 ? 39.958 2.514 -87.929 1.00 97.06 359 LEU A C 1
ATOM 2969 O O . LEU A 1 359 ? 40.316 1.991 -88.983 1.00 97.06 359 LEU A O 1
ATOM 2973 N N . GLN A 1 360 ? 39.619 3.808 -87.862 1.00 96.88 360 GLN A N 1
ATOM 2974 C CA . GLN A 1 360 ? 39.720 4.720 -89.013 1.00 96.88 360 GLN A CA 1
ATOM 2975 C C . GLN A 1 360 ? 41.161 4.810 -89.532 1.00 96.88 360 GLN A C 1
ATOM 2977 O O . GLN A 1 360 ? 41.400 4.777 -90.737 1.00 96.88 360 GLN A O 1
ATOM 2982 N N . MET A 1 361 ? 42.130 4.897 -88.624 1.00 96.56 361 MET A N 1
ATOM 2983 C CA . MET A 1 361 ? 43.545 4.949 -88.965 1.00 96.56 361 MET A CA 1
ATOM 2984 C C . MET A 1 361 ? 44.017 3.640 -89.618 1.00 96.56 361 MET A C 1
ATOM 2986 O O . MET A 1 361 ? 44.690 3.686 -90.645 1.00 96.56 361 MET A O 1
ATOM 2990 N N . GLN A 1 362 ? 43.615 2.477 -89.097 1.00 96.38 362 GLN A N 1
ATOM 2991 C CA . GLN A 1 362 ? 43.897 1.173 -89.710 1.00 96.38 362 GLN A CA 1
ATOM 2992 C C . GLN A 1 362 ? 43.298 1.053 -91.119 1.00 96.38 362 GLN A C 1
ATOM 2994 O O . GLN A 1 362 ? 43.966 0.557 -92.028 1.00 96.38 362 GLN A O 1
ATOM 2999 N N . GLN A 1 363 ? 42.075 1.552 -91.334 1.00 96.94 363 GLN A N 1
ATOM 3000 C CA . GLN A 1 363 ? 41.463 1.608 -92.665 1.00 96.94 363 GLN A CA 1
ATOM 3001 C C . GLN A 1 363 ? 42.299 2.457 -93.632 1.00 96.94 363 GLN A C 1
ATOM 3003 O O . GLN A 1 363 ? 42.593 2.004 -94.739 1.00 96.94 363 GLN A O 1
ATOM 3008 N N . LEU A 1 364 ? 42.747 3.644 -93.209 1.00 96.81 364 LEU A N 1
ATOM 3009 C CA . LEU A 1 364 ? 43.622 4.496 -94.020 1.00 96.81 364 LEU A CA 1
ATOM 3010 C C . LEU A 1 364 ? 44.962 3.818 -94.335 1.00 96.81 364 LEU A C 1
ATOM 3012 O O . LEU A 1 364 ? 45.384 3.845 -95.488 1.00 96.81 364 LEU A O 1
ATOM 3016 N N . TYR A 1 365 ? 45.594 3.155 -93.361 1.00 97.06 365 TYR A N 1
ATOM 3017 C CA . TYR A 1 365 ? 46.818 2.382 -93.598 1.00 97.06 365 TYR A CA 1
ATOM 3018 C C . TYR A 1 365 ? 46.607 1.261 -94.622 1.00 97.06 365 TYR A C 1
ATOM 3020 O O . TYR A 1 365 ? 47.431 1.093 -95.517 1.00 97.06 365 TYR A O 1
ATOM 3028 N N . SER A 1 366 ? 45.490 0.530 -94.548 1.00 96.00 366 SER A N 1
ATOM 3029 C CA . SER A 1 366 ? 45.178 -0.522 -95.527 1.00 96.00 366 SER A CA 1
ATOM 3030 C C . SER A 1 366 ? 44.966 0.030 -96.942 1.00 96.00 366 SER A C 1
ATOM 3032 O O . SER A 1 366 ? 45.398 -0.581 -97.921 1.00 96.00 366 SER A O 1
ATOM 3034 N N . HIS A 1 367 ? 44.350 1.212 -97.057 1.00 96.81 367 HIS A N 1
ATOM 3035 C CA . HIS A 1 367 ? 44.157 1.884 -98.337 1.00 96.81 367 HIS A CA 1
ATOM 3036 C C . HIS A 1 367 ? 45.486 2.376 -98.917 1.00 96.81 367 HIS A C 1
ATOM 3038 O O . HIS A 1 367 ? 45.758 2.125 -100.088 1.00 96.81 367 HIS A O 1
ATOM 3044 N N . LEU A 1 368 ? 46.343 2.988 -98.089 1.00 96.44 368 LEU A N 1
ATOM 3045 C CA . LEU A 1 368 ? 47.702 3.376 -98.477 1.00 96.44 368 LEU A CA 1
ATOM 3046 C C . LEU A 1 368 ? 48.505 2.173 -98.973 1.00 96.44 368 LEU A C 1
ATOM 3048 O O . LEU A 1 368 ? 49.067 2.235 -100.059 1.00 96.44 368 LEU A O 1
ATOM 3052 N N . GLN A 1 369 ? 48.478 1.053 -98.248 1.00 96.38 369 GLN A N 1
ATOM 3053 C CA . GLN A 1 369 ? 49.162 -0.170 -98.668 1.00 96.38 369 GLN A CA 1
ATOM 3054 C C . GLN A 1 369 ? 48.611 -0.721 -99.996 1.00 96.38 369 GLN A C 1
ATOM 3056 O O . GLN A 1 369 ? 49.351 -1.310 -100.780 1.00 96.38 369 GLN A O 1
ATOM 3061 N N . SER A 1 370 ? 47.312 -0.553 -100.269 1.00 96.00 370 SER A N 1
ATOM 3062 C CA . SER A 1 370 ? 46.731 -0.925 -101.565 1.00 96.00 370 SER A CA 1
ATOM 3063 C C . SER A 1 370 ? 47.215 -0.035 -102.698 1.00 96.00 370 SER A C 1
ATOM 3065 O O . SER A 1 370 ? 47.605 -0.558 -103.736 1.00 96.00 370 SER A O 1
ATOM 3067 N N . LEU A 1 371 ? 47.241 1.280 -102.482 1.00 96.00 371 LEU A N 1
ATOM 3068 C CA . LEU A 1 371 ? 47.767 2.235 -103.455 1.00 96.00 371 LEU A CA 1
ATOM 3069 C C . LEU A 1 371 ? 49.265 2.023 -103.705 1.00 96.00 371 LEU A C 1
ATOM 3071 O O . LEU A 1 371 ? 49.717 2.148 -104.836 1.00 96.00 371 LEU A O 1
ATOM 3075 N N . GLU A 1 372 ? 50.039 1.673 -102.676 1.00 95.94 372 GLU A N 1
ATOM 3076 C CA . GLU A 1 372 ? 51.449 1.303 -102.824 1.00 95.94 372 GLU A CA 1
ATOM 3077 C C . GLU A 1 372 ? 51.616 0.030 -103.655 1.00 95.94 372 GLU A C 1
ATOM 3079 O O . GLU A 1 372 ? 52.442 0.018 -104.563 1.00 95.94 372 GLU A O 1
ATOM 3084 N N . ARG A 1 373 ? 50.806 -1.011 -103.408 1.00 95.12 373 ARG A N 1
ATOM 3085 C CA . ARG A 1 373 ? 50.802 -2.225 -104.242 1.00 95.12 373 ARG A CA 1
ATOM 3086 C C . ARG A 1 373 ? 50.477 -1.902 -105.700 1.00 95.12 373 ARG A C 1
ATOM 3088 O O . ARG A 1 373 ? 51.255 -2.263 -106.576 1.00 95.12 373 ARG A O 1
ATOM 3095 N N . GLU A 1 374 ? 49.399 -1.162 -105.955 1.00 95.06 374 GLU A N 1
ATOM 3096 C CA . GLU A 1 374 ? 49.025 -0.724 -107.308 1.00 95.06 374 GLU A CA 1
ATOM 3097 C C . GLU A 1 374 ? 50.138 0.099 -107.966 1.00 95.06 374 GLU A C 1
ATOM 3099 O O . GLU A 1 374 ? 50.456 -0.112 -109.133 1.00 95.06 374 GLU A O 1
ATOM 3104 N N . LYS A 1 375 ? 50.788 0.998 -107.216 1.00 94.81 375 LYS A N 1
ATOM 3105 C CA . LYS A 1 375 ? 51.945 1.753 -107.703 1.00 94.81 375 LYS A CA 1
ATOM 3106 C C . LYS A 1 375 ? 53.088 0.818 -108.106 1.00 94.81 375 LYS A C 1
ATOM 3108 O O . LYS A 1 375 ? 53.604 0.972 -109.206 1.00 94.81 375 LYS A O 1
ATOM 3113 N N . THR A 1 376 ? 53.457 -0.150 -107.265 1.00 93.31 376 THR A N 1
ATOM 3114 C CA . THR A 1 376 ? 54.525 -1.112 -107.592 1.00 93.31 376 THR A CA 1
ATOM 3115 C C . THR A 1 376 ? 54.167 -2.010 -108.778 1.00 93.31 376 THR A C 1
ATOM 3117 O O . THR A 1 376 ? 55.031 -2.322 -109.590 1.00 93.31 376 THR A O 1
ATOM 3120 N N . GLU A 1 377 ? 52.895 -2.390 -108.927 1.00 94.69 377 GLU A N 1
ATOM 3121 C CA . GLU A 1 377 ? 52.402 -3.156 -110.079 1.00 94.69 377 GLU A CA 1
ATOM 3122 C C . GLU A 1 377 ? 52.466 -2.330 -111.371 1.00 94.69 377 GLU A C 1
ATOM 3124 O O . GLU A 1 377 ? 52.899 -2.836 -112.406 1.00 94.69 377 GLU A O 1
ATOM 3129 N N . LEU A 1 378 ? 52.078 -1.050 -111.317 1.00 94.12 378 LEU A N 1
ATOM 3130 C CA . LEU A 1 378 ? 52.196 -0.121 -112.443 1.00 94.12 378 LEU A CA 1
ATOM 3131 C C . LEU A 1 378 ? 53.658 0.157 -112.808 1.00 94.12 378 LEU A C 1
ATOM 3133 O O . LEU A 1 378 ? 53.972 0.239 -113.993 1.00 94.12 378 LEU A O 1
ATOM 3137 N N . GLU A 1 379 ? 54.548 0.287 -111.822 1.00 94.44 379 GLU A N 1
ATOM 3138 C CA . GLU A 1 379 ? 55.994 0.421 -112.038 1.00 94.44 379 GLU A CA 1
ATOM 3139 C C . GLU A 1 379 ? 56.559 -0.826 -112.731 1.00 94.44 379 GLU A C 1
ATOM 3141 O O . GLU A 1 379 ? 57.190 -0.690 -113.778 1.00 94.44 379 GLU A O 1
ATOM 3146 N N . ALA A 1 380 ? 56.232 -2.030 -112.247 1.00 92.62 380 ALA A N 1
ATOM 3147 C CA . ALA A 1 380 ? 56.637 -3.288 -112.879 1.00 92.62 380 ALA A CA 1
ATOM 3148 C C . ALA A 1 380 ? 56.073 -3.447 -114.306 1.00 92.62 380 ALA A C 1
ATOM 3150 O O . ALA A 1 380 ? 56.768 -3.900 -115.213 1.00 92.62 380 ALA A O 1
ATOM 3151 N N . LEU A 1 381 ? 54.819 -3.043 -114.543 1.00 95.50 381 LEU A N 1
ATOM 3152 C CA . LEU A 1 381 ? 54.221 -3.053 -115.882 1.00 95.50 381 LEU A CA 1
ATOM 3153 C C . LEU A 1 381 ? 54.918 -2.062 -116.823 1.00 95.50 381 LEU A C 1
ATOM 3155 O O . LEU A 1 381 ? 55.103 -2.356 -118.004 1.00 95.50 381 LEU A O 1
ATOM 3159 N N . ASN A 1 382 ? 55.292 -0.887 -116.318 1.00 92.69 382 ASN A N 1
ATOM 3160 C CA . ASN A 1 382 ? 56.021 0.110 -117.091 1.00 92.69 382 ASN A CA 1
ATOM 3161 C C . ASN A 1 382 ? 57.436 -0.381 -117.439 1.00 92.69 382 ASN A C 1
ATOM 3163 O O . ASN A 1 382 ? 57.852 -0.225 -118.584 1.00 92.69 382 ASN A O 1
ATOM 3167 N N . GLU A 1 383 ? 58.132 -1.036 -116.501 1.00 92.31 383 GLU A N 1
ATOM 3168 C CA . GLU A 1 383 ? 59.413 -1.716 -116.751 1.00 92.31 383 GLU A CA 1
ATOM 3169 C C . GLU A 1 383 ? 59.271 -2.785 -117.845 1.00 92.31 383 GLU A C 1
ATOM 3171 O O . GLU A 1 383 ? 60.015 -2.752 -118.824 1.00 92.31 383 GLU A O 1
ATOM 3176 N N . GLN A 1 384 ? 58.254 -3.652 -117.766 1.00 92.56 384 GLN A N 1
ATOM 3177 C CA . GLN A 1 384 ? 57.981 -4.661 -118.798 1.00 92.56 384 GLN A CA 1
ATOM 3178 C C . GLN A 1 384 ? 57.701 -4.035 -120.174 1.00 92.56 384 GLN A C 1
ATOM 3180 O O . GLN A 1 384 ? 58.221 -4.493 -121.189 1.00 92.56 384 GLN A O 1
ATOM 3185 N N . LEU A 1 385 ? 56.879 -2.981 -120.241 1.00 91.12 385 LEU A N 1
ATOM 3186 C CA . LEU A 1 385 ? 56.599 -2.274 -121.497 1.00 91.12 385 LEU A CA 1
ATOM 3187 C C . LEU A 1 385 ? 57.843 -1.581 -122.060 1.00 91.12 385 LEU A C 1
ATOM 3189 O O . LEU A 1 385 ? 57.992 -1.476 -123.281 1.00 91.12 385 LEU A O 1
ATOM 3193 N N . GLN A 1 386 ? 58.718 -1.082 -121.189 1.00 89.94 386 GLN A N 1
ATOM 3194 C CA . GLN A 1 386 ? 59.987 -0.491 -121.580 1.00 89.94 386 GLN A CA 1
ATOM 3195 C C . GLN A 1 386 ? 60.919 -1.559 -122.161 1.00 89.94 386 GLN A C 1
ATOM 3197 O O . GLN A 1 386 ? 61.443 -1.347 -123.253 1.00 89.94 386 GLN A O 1
ATOM 3202 N N . GLU A 1 387 ? 61.045 -2.722 -121.516 1.00 89.44 387 GLU A N 1
ATOM 3203 C CA . GLU A 1 387 ? 61.775 -3.877 -122.055 1.00 89.44 387 GLU A CA 1
ATOM 3204 C C . GLU A 1 387 ? 61.207 -4.340 -123.403 1.00 89.44 387 GLU A C 1
ATOM 3206 O O . GLU A 1 387 ? 61.956 -4.482 -124.368 1.00 89.44 387 GLU A O 1
ATOM 3211 N N . ASP A 1 388 ? 59.887 -4.507 -123.520 1.00 90.38 388 ASP A N 1
ATOM 3212 C CA . ASP A 1 388 ? 59.226 -4.886 -124.774 1.00 90.38 388 ASP A CA 1
ATOM 3213 C C . ASP A 1 388 ? 59.484 -3.860 -125.892 1.00 90.38 388 ASP A C 1
ATOM 3215 O O . ASP A 1 388 ? 59.653 -4.226 -127.060 1.00 90.38 388 ASP A O 1
ATOM 3219 N N . ASN A 1 389 ? 59.493 -2.564 -125.563 1.00 88.00 389 ASN A N 1
ATOM 3220 C CA . ASN A 1 389 ? 59.820 -1.500 -126.512 1.00 88.00 389 ASN A CA 1
ATOM 3221 C C . ASN A 1 389 ? 61.290 -1.541 -126.936 1.00 88.00 389 ASN A C 1
ATOM 3223 O O . ASN A 1 389 ? 61.563 -1.376 -128.125 1.00 88.00 389 ASN A O 1
ATOM 3227 N N . GLU A 1 390 ? 62.225 -1.777 -126.015 1.00 88.38 390 GLU A N 1
ATOM 3228 C CA . GLU A 1 390 ? 63.642 -1.952 -126.352 1.00 88.38 390 GLU A CA 1
ATOM 3229 C C . GLU A 1 390 ? 63.852 -3.199 -127.221 1.00 88.38 390 GLU A C 1
ATOM 3231 O O . GLU A 1 390 ? 64.453 -3.099 -128.288 1.00 88.38 390 GLU A O 1
ATOM 3236 N N . GLN A 1 391 ? 63.235 -4.337 -126.888 1.00 85.44 391 GLN A N 1
ATOM 3237 C CA . GLN A 1 391 ? 63.262 -5.534 -127.736 1.00 85.44 391 GLN A CA 1
ATOM 3238 C C . GLN A 1 391 ? 62.679 -5.272 -129.132 1.00 85.44 391 GLN A C 1
ATOM 3240 O O . GLN A 1 391 ? 63.193 -5.770 -130.135 1.00 85.44 391 GLN A O 1
ATOM 3245 N N . LYS A 1 392 ? 61.590 -4.497 -129.239 1.00 84.38 392 LYS A N 1
ATOM 3246 C CA . LYS A 1 392 ? 61.039 -4.090 -130.542 1.00 84.38 392 LYS A CA 1
ATOM 3247 C C . LYS A 1 392 ? 62.017 -3.208 -131.313 1.00 84.38 392 LYS A C 1
ATOM 3249 O O . LYS A 1 392 ? 62.172 -3.437 -132.509 1.00 84.38 392 LYS A O 1
ATOM 3254 N N . LYS A 1 393 ? 62.685 -2.246 -130.665 1.00 83.38 393 LYS A N 1
ATOM 3255 C CA . LYS A 1 393 ? 63.744 -1.445 -131.300 1.00 83.38 393 LYS A CA 1
ATOM 3256 C C . LYS A 1 393 ? 64.881 -2.340 -131.791 1.00 83.38 393 LYS A C 1
ATOM 3258 O O . LYS A 1 393 ? 65.261 -2.226 -132.948 1.00 83.38 393 LYS A O 1
ATOM 3263 N N . GLU A 1 394 ? 65.358 -3.280 -130.978 1.00 82.19 394 GLU A N 1
ATOM 3264 C CA . GLU A 1 394 ? 66.391 -4.251 -131.370 1.00 82.19 394 GLU A CA 1
ATOM 3265 C C . GLU A 1 394 ? 65.964 -5.125 -132.562 1.00 82.19 394 GLU A C 1
ATOM 3267 O O . GLU A 1 394 ? 66.754 -5.359 -133.480 1.00 82.19 394 GLU A O 1
ATOM 3272 N N . ARG A 1 395 ? 64.700 -5.570 -132.607 1.00 77.00 395 ARG A N 1
ATOM 3273 C CA . ARG A 1 395 ? 64.144 -6.299 -133.763 1.00 77.00 395 ARG A CA 1
ATOM 3274 C C . ARG A 1 395 ? 64.055 -5.432 -135.014 1.00 77.00 395 ARG A C 1
ATOM 3276 O O . ARG A 1 395 ? 64.328 -5.939 -136.096 1.00 77.00 395 ARG A O 1
ATOM 3283 N N . LEU A 1 396 ? 63.681 -4.157 -134.885 1.00 76.25 396 LEU A N 1
ATOM 3284 C CA . LEU A 1 396 ? 63.685 -3.215 -136.008 1.00 76.25 396 LEU A CA 1
ATOM 3285 C C . LEU A 1 396 ? 65.110 -3.014 -136.538 1.00 76.25 396 LEU A C 1
ATOM 3287 O O . LEU A 1 396 ? 65.326 -3.176 -137.734 1.00 76.25 396 LEU A O 1
ATOM 3291 N N . TYR A 1 397 ? 66.093 -2.815 -135.654 1.00 74.88 397 TYR A N 1
ATOM 3292 C CA . TYR A 1 397 ? 67.506 -2.752 -136.043 1.00 74.88 397 TYR A CA 1
ATOM 3293 C C . TYR A 1 397 ? 68.008 -4.043 -136.712 1.00 74.88 397 TYR A C 1
ATOM 3295 O O . TYR A 1 397 ? 68.858 -3.977 -137.592 1.00 74.88 397 TYR A O 1
ATOM 3303 N N . SER A 1 398 ? 67.466 -5.209 -136.342 1.00 70.25 398 SER A N 1
ATOM 3304 C CA . SER A 1 398 ? 67.831 -6.507 -136.935 1.00 70.25 398 SER A CA 1
ATOM 3305 C C . SER A 1 398 ? 67.127 -6.826 -138.266 1.00 70.25 398 SER A C 1
ATOM 3307 O O . SER A 1 398 ? 67.516 -7.784 -138.923 1.00 70.25 398 SER A O 1
ATOM 3309 N N . MET A 1 399 ? 66.086 -6.078 -138.659 1.00 60.06 399 MET A N 1
ATOM 3310 C CA . MET A 1 399 ? 65.428 -6.200 -139.976 1.00 60.06 399 MET A CA 1
ATOM 3311 C C . MET A 1 399 ? 65.894 -5.138 -140.986 1.00 60.0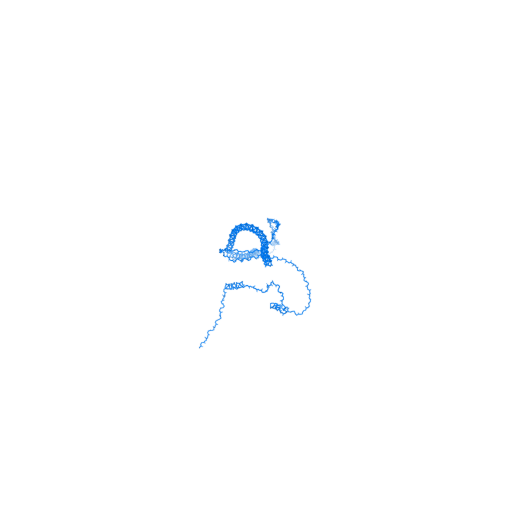6 399 MET A C 1
ATOM 3313 O O . MET A 1 399 ? 65.610 -5.270 -142.175 1.00 60.06 399 MET A O 1
ATOM 3317 N N . GLU A 1 400 ? 66.572 -4.084 -140.525 1.00 56.03 400 GLU A N 1
ATOM 3318 C CA . GLU A 1 400 ? 67.147 -3.017 -141.361 1.00 56.03 400 GLU A CA 1
ATOM 3319 C C . GLU A 1 400 ? 68.618 -3.268 -141.765 1.00 56.03 400 GLU A C 1
ATOM 3321 O O . GLU A 1 400 ? 69.227 -2.417 -142.418 1.00 56.03 400 GLU A O 1
ATOM 3326 N N . GLY A 1 401 ? 69.180 -4.434 -141.422 1.00 48.19 401 GLY A N 1
ATOM 3327 C CA . GLY A 1 401 ? 70.438 -4.971 -141.961 1.00 48.19 401 GLY A CA 1
ATOM 3328 C C . GLY A 1 401 ? 70.185 -6.223 -142.785 1.00 48.19 401 GLY A C 1
ATOM 3329 O O . GLY A 1 401 ? 70.939 -6.429 -143.764 1.00 48.19 401 GLY A O 1
#

pLDDT: mean 70.04, std 28.0, range [27.28, 98.75]